Protein 3L9F (pdb70)

B-factor: mean 20.34, std 9.69, range [6.08, 76.35]

Organism: Streptococcus mutans serotype c (strain ATCC 700610 / UA159) (NCBI:txid210007)

Radius of gyration: 38.61 Å; Cα contacts (8 Å, |Δi|>4): 829; chains: 4; bounding box: 63×54×121 Å

InterPro domains:
  IPR005149 Transcription regulator PadR, N-terminal [PF03551] (7-80)
  IPR018309 Transcription regulator PadR, C-terminal [PF10400] (93-160)
  IPR036388 Winged helix-like DNA-binding domain superfamily [G3DSA:1.10.10.10] (1-89)
  IPR036390 Winged helix DNA-binding domain superfamily [SSF46785] (6-169)

Structure (mmCIF, N/CA/C/O backbone):
data_3L9F
#
_entry.id   3L9F
#
_cell.length_a   51.857
_cell.length_b   66.148
_cell.length_c   115.679
_cell.angle_alpha   90.00
_cell.angle_beta   93.94
_cell.angle_gamma   90.00
#
_symmetry.space_group_name_H-M   'P 1 21 1'
#
loop_
_entity.id
_entity.type
_entity.pdbx_description
1 polymer 'Putative uncharacterized protein smu.1604c'
2 non-polymer 'MAGNESIUM ION'
3 water water
#
loop_
_atom_site.group_PDB
_atom_site.id
_atom_site.type_symbol
_atom_site.label_atom_id
_atom_site.label_alt_id
_atom_site.label_comp_id
_atom_site.label_asym_id
_atom_site.label_entity_id
_atom_site.label_seq_id
_atom_site.pdbx_PDB_ins_code
_atom_site.Cartn_x
_atom_site.Cartn_y
_atom_site.Cartn_z
_atom_site.occupancy
_atom_site.B_iso_or_equiv
_atom_site.auth_seq_id
_atom_site.auth_comp_id
_atom_site.auth_asym_id
_atom_site.auth_atom_id
_atom_site.pdbx_PDB_model_num
ATOM 1 N N . MET A 1 35 ? -1.353 9.056 -6.504 1.00 41.36 1 MET A N 1
ATOM 2 C CA . MET A 1 35 ? -1.523 8.195 -7.668 1.00 47.16 1 MET A CA 1
ATOM 3 C C . MET A 1 35 ? -2.403 6.983 -7.367 1.00 39.82 1 MET A C 1
ATOM 4 O O . MET A 1 35 ? -2.076 6.164 -6.500 1.00 40.40 1 MET A O 1
ATOM 9 N N . GLN A 1 36 ? -3.505 6.859 -8.104 1.00 43.37 2 GLN A N 1
ATOM 10 C CA . GLN A 1 36 ? -4.498 5.820 -7.828 1.00 41.26 2 GLN A CA 1
ATOM 11 C C . GLN A 1 36 ? -4.528 4.676 -8.855 1.00 40.01 2 GLN A C 1
ATOM 12 O O . GLN A 1 36 ? -4.089 4.833 -10.009 1.00 30.32 2 GLN A O 1
ATOM 14 N N . GLY A 1 37 ? -5.051 3.530 -8.418 1.00 26.65 3 GLY A N 1
ATOM 15 C CA . GLY A 1 37 ? -5.253 2.391 -9.293 1.00 24.81 3 GLY A CA 1
ATOM 16 C C . GLY A 1 37 ? -6.133 2.754 -10.478 1.00 22.62 3 GLY A C 1
ATOM 17 O O . GLY A 1 37 ? -5.923 2.272 -11.590 1.00 20.79 3 GLY A O 1
ATOM 18 N N . LYS A 1 38 ? -7.122 3.610 -10.241 1.00 20.10 4 LYS A N 1
ATOM 19 C CA . LYS A 1 38 ? -8.048 4.007 -11.296 1.00 20.49 4 LYS A CA 1
ATOM 20 C C . LYS A 1 38 ? -7.322 4.620 -12.491 1.00 23.51 4 LYS A C 1
ATOM 21 O O . LYS A 1 38 ? -7.720 4.418 -13.635 1.00 17.13 4 LYS A O 1
ATOM 27 N N . ASP A 1 39 ? -6.253 5.366 -12.226 1.00 19.80 5 ASP A N 1
ATOM 28 C CA . ASP A 1 39 ? -5.558 6.072 -13.293 1.00 20.19 5 ASP A CA 1
ATOM 29 C C . ASP A 1 39 ? -4.722 5.109 -14.126 1.00 14.23 5 ASP A C 1
ATOM 30 O O . ASP A 1 39 ? -4.656 5.225 -15.353 1.00 18.06 5 ASP A O 1
ATOM 35 N N . ILE A 1 40 ? -4.070 4.165 -13.471 1.00 13.99 6 ILE A N 1
ATOM 36 C CA . ILE A 1 40 ? -3.263 3.232 -14.237 1.00 15.36 6 ILE A CA 1
ATOM 37 C C . ILE A 1 40 ? -4.165 2.278 -15.032 1.00 15.39 6 ILE A C 1
ATOM 38 O O . ILE A 1 40 ? -3.809 1.853 -16.139 1.00 16.64 6 ILE A O 1
ATOM 43 N N . ILE A 1 41 ? -5.343 1.969 -14.495 1.00 11.65 7 ILE A N 1
ATOM 44 C CA . ILE A 1 41 ? -6.267 1.108 -15.226 1.00 11.26 7 ILE A CA 1
ATOM 45 C C . ILE A 1 41 ? -6.810 1.816 -16.458 1.00 15.54 7 ILE A C 1
ATOM 46 O O . ILE A 1 41 ? -6.900 1.218 -17.528 1.00 15.16 7 ILE A O 1
ATOM 51 N N . LEU A 1 42 ? -7.159 3.093 -16.324 1.00 11.77 8 LEU A N 1
ATOM 52 C CA . LEU A 1 42 ? -7.587 3.849 -17.498 1.00 11.53 8 LEU A CA 1
ATOM 53 C C . LEU A 1 42 ? -6.472 3.896 -18.525 1.00 14.21 8 LEU A C 1
ATOM 54 O O . LEU A 1 42 ? -6.727 3.817 -19.729 1.00 12.33 8 LEU A O 1
ATOM 59 N N . GLY A 1 43 ? -5.240 4.040 -18.048 1.00 12.81 9 GLY A N 1
ATOM 60 C CA . GLY A 1 43 ? -4.084 3.974 -18.929 1.00 12.35 9 GLY A CA 1
ATOM 61 C C . GLY A 1 43 ? -4.009 2.661 -19.696 1.00 12.39 9 GLY A C 1
ATOM 62 O O . GLY A 1 43 ? -3.804 2.649 -20.921 1.00 10.96 9 GLY A O 1
ATOM 63 N N . ILE A 1 44 ? -4.175 1.552 -18.978 1.00 10.42 10 ILE A N 1
ATOM 64 C CA . ILE A 1 44 ? -4.143 0.231 -19.597 1.00 11.42 10 ILE A CA 1
ATOM 65 C C . ILE A 1 44 ? -5.251 0.082 -20.630 1.00 13.44 10 ILE A C 1
ATOM 66 O O . ILE A 1 44 ? -5.045 -0.510 -21.690 1.00 14.05 10 ILE A O 1
ATOM 71 N N . LEU A 1 45 ? -6.415 0.654 -20.332 1.00 11.83 11 LEU A N 1
ATOM 72 C CA . LEU A 1 45 ? -7.561 0.560 -21.235 1.00 14.01 11 LEU A CA 1
ATOM 73 C C . LEU A 1 45 ? -7.597 1.662 -22.296 1.00 17.57 11 LEU A C 1
ATOM 74 O O . LEU A 1 45 ? -8.531 1.726 -23.088 1.00 17.49 11 LEU A O 1
ATOM 79 N N . SER A 1 46 ? -6.593 2.529 -22.344 1.00 14.25 12 SER A N 1
ATOM 80 C CA . SER A 1 46 ? -6.675 3.633 -23.301 1.00 13.16 12 SER A CA 1
ATOM 81 C C . SER A 1 46 ? -6.708 3.151 -24.749 1.00 18.66 12 SER A C 1
ATOM 82 O O . SER A 1 46 ? -7.469 3.675 -25.558 1.00 20.76 12 SER A O 1
ATOM 85 N N . LYS A 1 47 ? -5.888 2.152 -25.068 1.00 19.92 13 LYS A N 1
ATOM 86 C CA . LYS A 1 47 ? -5.695 1.735 -26.459 1.00 24.21 13 LYS A CA 1
ATOM 87 C C . LYS A 1 47 ? -6.468 0.485 -26.889 1.00 24.12 13 LYS A C 1
ATOM 88 O O . LYS A 1 47 ? -6.629 0.247 -28.087 1.00 27.88 13 LYS A O 1
ATOM 94 N N . LYS A 1 48 ? -6.942 -0.310 -25.935 1.00 11.90 14 LYS A N 1
ATOM 95 C CA . LYS A 1 48 ? -7.534 -1.608 -26.257 1.00 11.55 14 LYS A CA 1
ATOM 96 C C . LYS A 1 48 ? -8.626 -2.007 -25.257 1.00 13.03 14 LYS A C 1
ATOM 97 O O . LYS A 1 48 ? -8.491 -1.745 -24.053 1.00 13.92 14 LYS A O 1
ATOM 103 N N . GLU A 1 49 ? -9.696 -2.639 -25.748 1.00 13.01 15 GLU A N 1
ATOM 104 C CA . GLU A 1 49 ? -10.614 -3.374 -24.872 1.00 12.76 15 GLU A CA 1
ATOM 105 C C . GLU A 1 49 ? -9.865 -4.600 -24.369 1.00 11.99 15 GLU A C 1
ATOM 106 O O . GLU A 1 49 ? -9.184 -5.286 -25.141 1.00 13.16 15 GLU A O 1
ATOM 112 N N . ARG A 1 50 ? -9.955 -4.872 -23.073 1.00 9.62 16 ARG A N 1
ATOM 113 C CA . ARG A 1 50 ? -9.207 -5.980 -22.494 1.00 10.24 16 ARG A CA 1
ATOM 114 C C . ARG A 1 50 ? -10.041 -6.750 -21.478 1.00 11.90 16 ARG A C 1
ATOM 115 O O . ARG A 1 50 ? -10.824 -6.162 -20.747 1.00 9.59 16 ARG A O 1
ATOM 123 N N . SER A 1 51 ? -9.868 -8.064 -21.437 1.00 9.45 17 SER A N 1
ATOM 124 C CA . SER A 1 51 ? -10.472 -8.875 -20.387 1.00 12.64 17 SER A CA 1
ATOM 125 C C . SER A 1 51 ? -9.843 -8.548 -19.031 1.00 11.33 17 SER A C 1
ATOM 126 O O . SER A 1 51 ? -8.730 -8.031 -18.957 1.00 11.63 17 SER A O 1
ATOM 129 N N . GLY A 1 52 ? -10.548 -8.877 -17.958 1.00 11.38 18 GLY A N 1
ATOM 130 C CA . GLY A 1 52 ? -9.967 -8.777 -16.624 1.00 10.69 18 GLY A CA 1
ATOM 131 C C . GLY A 1 52 ? -8.668 -9.559 -16.511 1.00 15.30 18 GLY A C 1
ATOM 132 O O . GLY A 1 52 ? -7.711 -9.107 -15.865 1.00 11.66 18 GLY A O 1
ATOM 133 N N . TYR A 1 53 ? -8.627 -10.737 -17.136 1.00 10.34 19 TYR A N 1
ATOM 134 C CA . TYR A 1 53 ? -7.427 -11.555 -17.123 1.00 10.87 19 TYR A CA 1
ATOM 135 C C . TYR A 1 53 ? -6.261 -10.747 -17.666 1.00 8.68 19 TYR A C 1
ATOM 136 O O . TYR A 1 53 ? -5.186 -10.716 -17.071 1.00 11.30 19 TYR A O 1
ATOM 145 N N . GLU A 1 54 ? -6.478 -10.132 -18.825 1.00 8.64 20 GLU A N 1
ATOM 146 C CA . GLU A 1 54 ? -5.423 -9.404 -19.517 1.00 11.30 20 GLU A CA 1
ATOM 147 C C . GLU A 1 54 ? -4.989 -8.155 -18.738 1.00 10.05 20 GLU A C 1
ATOM 148 O O . GLU A 1 54 ? -3.802 -7.825 -18.666 1.00 6.71 20 GLU A O 1
ATOM 154 N N . ILE A 1 55 ? -5.954 -7.452 -18.161 1.00 9.06 21 ILE A N 1
ATOM 155 C CA . ILE A 1 55 ? -5.632 -6.266 -17.370 1.00 7.51 21 ILE A CA 1
ATOM 156 C C . ILE A 1 55 ? -4.773 -6.677 -16.180 1.00 11.98 21 ILE A C 1
ATOM 157 O O . ILE A 1 55 ? -3.763 -6.047 -15.864 1.00 10.77 21 ILE A O 1
ATOM 162 N N . ASN A 1 56 ? -5.179 -7.752 -15.520 1.00 11.52 22 ASN A N 1
ATOM 163 C CA . ASN A 1 56 ? -4.430 -8.236 -14.378 1.00 11.06 22 ASN A CA 1
ATOM 164 C C . ASN A 1 56 ? -3.025 -8.666 -14.788 1.00 10.46 22 ASN A C 1
ATOM 165 O O . ASN A 1 56 ? -2.062 -8.404 -14.078 1.00 9.39 22 ASN A O 1
ATOM 170 N N . ASP A 1 57 ? -2.916 -9.336 -15.938 1.00 11.63 23 ASP A N 1
ATOM 171 C CA . ASP A 1 57 ? -1.621 -9.775 -16.444 1.00 10.59 23 ASP A CA 1
ATOM 172 C C . ASP A 1 57 ? -0.717 -8.554 -16.643 1.00 9.23 23 ASP A C 1
ATOM 173 O O . ASP A 1 57 ? 0.439 -8.547 -16.208 1.00 10.46 23 ASP A O 1
ATOM 178 N N . ILE A 1 58 ? -1.254 -7.519 -17.287 1.00 8.92 24 ILE A N 1
ATOM 179 C CA . ILE A 1 58 ? -0.491 -6.297 -17.531 1.00 9.77 24 ILE A CA 1
ATOM 180 C C . ILE A 1 58 ? -0.045 -5.668 -16.216 1.00 9.20 24 ILE A C 1
ATOM 181 O O . ILE A 1 58 ? 1.123 -5.352 -16.049 1.00 10.49 24 ILE A O 1
ATOM 186 N N . LEU A 1 59 ? -0.981 -5.499 -15.290 1.00 10.79 25 LEU A N 1
ATOM 187 C CA . LEU A 1 59 ? -0.668 -4.833 -14.025 1.00 13.07 25 LEU A CA 1
ATOM 188 C C . LEU A 1 59 ? 0.318 -5.640 -13.184 1.00 17.85 25 LEU A C 1
ATOM 189 O O . LEU A 1 59 ? 1.307 -5.088 -12.696 1.00 13.81 25 LEU A O 1
ATOM 194 N N . GLN A 1 60 ? 0.070 -6.941 -13.025 1.00 11.60 26 GLN A N 1
ATOM 195 C CA . GLN A 1 60 ? 0.954 -7.780 -12.212 1.00 11.84 26 GLN A CA 1
ATOM 196 C C . GLN A 1 60 ? 2.302 -8.058 -12.856 1.00 14.28 26 GLN A C 1
ATOM 197 O O . GLN A 1 60 ? 3.316 -8.097 -12.170 1.00 17.01 26 GLN A O 1
ATOM 203 N N . ASN A 1 61 ? 2.318 -8.265 -14.169 1.00 11.44 27 ASN A N 1
ATOM 204 C CA . ASN A 1 61 ? 3.512 -8.806 -14.818 1.00 12.46 27 ASN A CA 1
ATOM 205 C C . ASN A 1 61 ? 4.268 -7.839 -15.718 1.00 15.21 27 ASN A C 1
ATOM 206 O O . ASN A 1 61 ? 5.442 -8.054 -16.007 1.00 30.92 27 ASN A O 1
ATOM 211 N N . GLN A 1 62 ? 3.603 -6.786 -16.176 1.00 10.63 28 GLN A N 1
ATOM 212 C CA . GLN A 1 62 ? 4.247 -5.873 -17.102 1.00 8.96 28 GLN A CA 1
ATOM 213 C C . GLN A 1 62 ? 4.580 -4.537 -16.456 1.00 16.00 28 GLN A C 1
ATOM 214 O O . GLN A 1 62 ? 5.686 -4.028 -16.613 1.00 14.41 28 GLN A O 1
ATOM 220 N N . LEU A 1 63 ? 3.628 -3.984 -15.716 1.00 9.18 29 LEU A N 1
ATOM 221 C CA . LEU A 1 63 ? 3.769 -2.624 -15.210 1.00 11.63 29 LEU A CA 1
ATOM 222 C C . LEU A 1 63 ? 4.212 -2.581 -13.751 1.00 12.84 29 LEU A C 1
ATOM 223 O O . LEU A 1 63 ? 4.330 -1.512 -13.158 1.00 12.37 29 LEU A O 1
ATOM 228 N N . SER A 1 64 ? 4.483 -3.737 -13.168 1.00 9.30 30 SER A N 1
ATOM 229 C CA . SER A 1 64 ? 4.835 -3.769 -11.757 1.00 11.70 30 SER A CA 1
ATOM 230 C C . SER A 1 64 ? 6.146 -3.047 -11.396 1.00 15.48 30 SER A C 1
ATOM 231 O O . SER A 1 64 ? 6.415 -2.818 -10.213 1.00 15.25 30 SER A O 1
ATOM 234 N N . TYR A 1 65 ? 6.972 -2.709 -12.383 1.00 10.97 31 TYR A N 1
ATOM 235 C CA . TYR A 1 65 ? 8.217 -2.004 -12.062 1.00 13.73 31 TYR A CA 1
ATOM 236 C C . TYR A 1 65 ? 7.962 -0.540 -11.714 1.00 16.97 31 TYR A C 1
ATOM 237 O O . TYR A 1 65 ? 8.852 0.137 -11.190 1.00 17.39 31 TYR A O 1
ATOM 246 N N . PHE A 1 66 ? 6.759 -0.049 -12.004 1.00 12.60 32 PHE A N 1
ATOM 247 C CA . PHE A 1 66 ? 6.397 1.303 -11.563 1.00 12.25 32 PHE A CA 1
ATOM 248 C C . PHE A 1 66 ? 5.060 1.381 -10.848 1.00 13.60 32 PHE A C 1
ATOM 249 O O . PHE A 1 66 ? 4.676 2.424 -10.338 1.00 11.24 32 PHE A O 1
ATOM 257 N N . TYR A 1 67 ? 4.352 0.267 -10.778 1.00 12.62 33 TYR A N 1
ATOM 258 C CA . TYR A 1 67 ? 3.136 0.250 -9.987 1.00 11.76 33 TYR A CA 1
ATOM 259 C C . TYR A 1 67 ? 2.938 -1.116 -9.374 1.00 13.11 33 TYR A C 1
ATOM 260 O O . TYR A 1 67 ? 2.585 -2.075 -10.054 1.00 13.20 33 TYR A O 1
ATOM 269 N N . ASP A 1 68 ? 3.203 -1.201 -8.079 1.00 13.28 34 ASP A N 1
ATOM 270 C CA . ASP A 1 68 ? 3.077 -2.439 -7.353 1.00 13.07 34 ASP A CA 1
ATOM 271 C C . ASP A 1 68 ? 2.425 -2.109 -6.029 1.00 23.67 34 ASP A C 1
ATOM 272 O O . ASP A 1 68 ? 3.086 -1.628 -5.106 1.00 19.78 34 ASP A O 1
ATOM 277 N N . GLY A 1 69 ? 1.118 -2.340 -5.953 1.00 24.99 35 GLY A N 1
ATOM 278 C CA . GLY A 1 69 ? 0.341 -1.972 -4.784 1.00 27.28 35 GLY A CA 1
ATOM 279 C C . GLY A 1 69 ? -0.091 -3.171 -3.969 1.00 28.77 35 GLY A C 1
ATOM 280 O O . GLY A 1 69 ? 0.592 -4.192 -3.937 1.00 32.09 35 GLY A O 1
ATOM 281 N N . THR A 1 70 ? -1.237 -3.051 -3.308 1.00 39.74 36 THR A N 1
ATOM 282 C CA . THR A 1 70 ? -1.751 -4.139 -2.481 1.00 44.83 36 THR A CA 1
ATOM 283 C C . THR A 1 70 ? -2.670 -5.057 -3.280 1.00 40.55 36 THR A C 1
ATOM 284 O O . THR A 1 70 ? -3.362 -4.614 -4.195 1.00 41.11 36 THR A O 1
ATOM 288 N N . TYR A 1 71 ? -2.670 -6.338 -2.923 1.00 40.30 37 TYR A N 1
ATOM 289 C CA . TYR A 1 71 ? -3.492 -7.327 -3.607 1.00 41.88 37 TYR A CA 1
ATOM 290 C C . TYR A 1 71 ? -4.955 -6.912 -3.625 1.00 39.21 37 TYR A C 1
ATOM 291 O O . TYR A 1 71 ? -5.453 -6.321 -2.667 1.00 43.02 37 TYR A O 1
ATOM 293 N N . GLY A 1 72 ? -5.637 -7.216 -4.725 1.00 40.00 38 GLY A N 1
ATOM 294 C CA . GLY A 1 72 ? -7.074 -7.023 -4.806 1.00 39.63 38 GLY A CA 1
ATOM 295 C C . GLY A 1 72 ? -7.507 -5.580 -4.951 1.00 38.58 38 GLY A C 1
ATOM 296 O O . GLY A 1 72 ? -8.571 -5.189 -4.469 1.00 41.70 38 GLY A O 1
ATOM 297 N N . MET A 1 73 ? -6.672 -4.781 -5.602 1.00 28.03 39 MET A N 1
ATOM 298 C CA . MET A 1 73 ? -7.047 -3.424 -5.972 1.00 25.72 39 MET A CA 1
ATOM 299 C C . MET A 1 73 ? -7.909 -3.462 -7.224 1.00 23.98 39 MET A C 1
ATOM 300 O O . MET A 1 73 ? -8.888 -2.725 -7.344 1.00 20.12 39 MET A O 1
ATOM 305 N N . ILE A 1 74 ? -7.519 -4.318 -8.163 1.00 25.76 40 ILE A N 1
ATOM 306 C CA . ILE A 1 74 ? -8.048 -4.263 -9.528 1.00 20.61 40 ILE A CA 1
ATOM 307 C C . ILE A 1 74 ? -9.571 -4.439 -9.620 1.00 19.79 40 ILE A C 1
ATOM 308 O O . ILE A 1 74 ? -10.252 -3.683 -10.315 1.00 19.39 40 ILE A O 1
ATOM 313 N N . TYR A 1 75 ? -10.109 -5.418 -8.904 1.00 24.51 41 TYR A N 1
ATOM 314 C CA . TYR A 1 75 ? -11.526 -5.738 -9.052 1.00 24.54 41 TYR A CA 1
ATOM 315 C C . TYR A 1 75 ? -12.477 -4.671 -8.482 1.00 24.59 41 TYR A C 1
ATOM 316 O O . TYR A 1 75 ? -13.409 -4.247 -9.161 1.00 19.60 41 TYR A O 1
ATOM 325 N N . PRO A 1 76 ? -12.228 -4.201 -7.251 1.00 25.63 42 PRO A N 1
ATOM 326 C CA . PRO A 1 76 ? -13.053 -3.089 -6.765 1.00 22.39 42 PRO A CA 1
ATOM 327 C C . PRO A 1 76 ? -12.911 -1.828 -7.619 1.00 22.91 42 PRO A C 1
ATOM 328 O O . PRO A 1 76 ? -13.878 -1.081 -7.779 1.00 19.14 42 PRO A O 1
ATOM 332 N N . THR A 1 77 ? -11.722 -1.595 -8.167 1.00 16.23 43 THR A N 1
ATOM 333 C CA . THR A 1 77 ? -11.473 -0.370 -8.912 1.00 17.64 43 THR A CA 1
ATOM 334 C C . THR A 1 77 ? -12.173 -0.436 -10.270 1.00 16.50 43 THR A C 1
ATOM 335 O O . THR A 1 77 ? -12.715 0.561 -10.758 1.00 19.43 43 THR A O 1
ATOM 339 N N . LEU A 1 78 ? -12.160 -1.617 -10.876 1.00 16.56 44 LEU A N 1
ATOM 340 C CA . LEU A 1 78 ? -12.917 -1.828 -12.107 1.00 18.60 44 LEU A CA 1
ATOM 341 C C . LEU A 1 78 ? -14.412 -1.601 -11.857 1.00 17.35 44 LEU A C 1
ATOM 342 O O . LEU A 1 78 ? -15.109 -0.991 -12.675 1.00 17.97 44 LEU A O 1
ATOM 347 N N . ARG A 1 79 ? -14.897 -2.083 -10.720 1.00 20.70 45 ARG A N 1
ATOM 348 C CA . ARG A 1 79 ? -16.302 -1.910 -10.372 1.00 22.82 45 ARG A CA 1
ATOM 349 C C . ARG A 1 79 ? -16.680 -0.437 -10.276 1.00 22.01 45 ARG A C 1
ATOM 350 O O . ARG A 1 79 ? -17.731 -0.030 -10.776 1.00 21.90 45 ARG A O 1
ATOM 358 N N . LYS A 1 80 ? -15.822 0.360 -9.646 1.00 21.14 46 LYS A N 1
ATOM 359 C CA . LYS A 1 80 ? -16.099 1.787 -9.476 1.00 20.39 46 LYS A CA 1
ATOM 360 C C . LYS A 1 80 ? -15.980 2.560 -10.787 1.00 24.01 46 LYS A C 1
ATOM 361 O O . LYS A 1 80 ? -16.783 3.445 -11.074 1.00 22.44 46 LYS A O 1
ATOM 367 N N . LEU A 1 81 ? -14.979 2.226 -11.590 1.00 18.90 47 LEU A N 1
ATOM 368 C CA . LEU A 1 81 ? -14.825 2.881 -12.876 1.00 16.06 47 LEU A CA 1
ATOM 369 C C . LEU A 1 81 ? -16.058 2.632 -13.728 1.00 15.72 47 LEU A C 1
ATOM 370 O O . LEU A 1 81 ? -16.487 3.497 -14.487 1.00 20.60 47 LEU A O 1
ATOM 375 N N . GLU A 1 82 ? -16.620 1.436 -13.611 1.00 18.39 48 GLU A N 1
ATOM 376 C CA . GLU A 1 82 ? -17.825 1.116 -14.362 1.00 19.36 48 GLU A CA 1
ATOM 377 C C . GLU A 1 82 ? -18.998 1.929 -13.825 1.00 23.72 48 GLU A C 1
ATOM 378 O O . GLU A 1 82 ? -19.746 2.532 -14.596 1.00 23.97 48 GLU A O 1
ATOM 384 N N . LYS A 1 83 ? -19.146 1.957 -12.504 1.00 23.34 49 LYS A N 1
ATOM 385 C CA . LYS A 1 83 ? -20.223 2.728 -11.884 1.00 25.69 49 LYS A CA 1
ATOM 386 C C . LYS A 1 83 ? -20.149 4.196 -12.294 1.00 28.97 49 LYS A C 1
ATOM 387 O O . LYS A 1 83 ? -21.165 4.822 -12.596 1.00 31.37 49 LYS A O 1
ATOM 393 N N . ASP A 1 84 ? -18.936 4.738 -12.330 1.00 31.61 50 ASP A N 1
ATOM 394 C CA . ASP A 1 84 ? -18.742 6.146 -12.662 1.00 23.67 50 ASP A CA 1
ATOM 395 C C . ASP A 1 84 ? -18.748 6.409 -14.170 1.00 26.81 50 ASP A C 1
ATOM 396 O O . ASP A 1 84 ? -18.503 7.533 -14.615 1.00 23.20 50 ASP A O 1
ATOM 401 N N . GLY A 1 85 ? -19.034 5.373 -14.954 1.00 22.65 51 GLY A N 1
ATOM 402 C CA . GLY A 1 85 ? -19.194 5.527 -16.389 1.00 19.08 51 GLY A CA 1
ATOM 403 C C . GLY A 1 85 ? -17.912 5.763 -17.160 1.00 20.81 51 GLY A C 1
ATOM 404 O O . GLY A 1 85 ? -17.953 6.198 -18.318 1.00 20.79 51 GLY A O 1
ATOM 405 N N . LYS A 1 86 ? -16.774 5.465 -16.536 1.00 18.23 52 LYS A N 1
ATOM 406 C CA . LYS A 1 86 ? -15.474 5.678 -17.181 1.00 16.82 52 LYS A CA 1
ATOM 407 C C . LYS A 1 86 ? -15.058 4.477 -18.036 1.00 17.40 52 LYS A C 1
ATOM 408 O O . LYS A 1 86 ? -14.220 4.608 -18.928 1.00 13.74 52 LYS A O 1
ATOM 414 N N . ILE A 1 87 ? -15.618 3.307 -17.727 1.00 16.34 53 ILE A N 1
ATOM 415 C CA . ILE A 1 87 ? -15.416 2.102 -18.539 1.00 14.87 53 ILE A CA 1
ATOM 416 C C . ILE A 1 87 ? -16.730 1.325 -18.640 1.00 17.71 53 ILE A C 1
ATOM 417 O O . ILE A 1 87 ? -17.635 1.527 -17.826 1.00 20.30 53 ILE A O 1
ATOM 422 N N . THR A 1 88 ? -16.841 0.463 -19.649 1.00 15.48 54 THR A N 1
ATOM 423 C CA . THR A 1 88 ? -17.961 -0.468 -19.719 1.00 16.41 54 THR A CA 1
ATOM 424 C C . THR A 1 88 ? -17.463 -1.882 -19.450 1.00 16.96 54 THR A C 1
ATOM 425 O O . THR A 1 88 ? -16.299 -2.195 -19.682 1.00 17.20 54 THR A O 1
ATOM 429 N N . LYS A 1 89 ? -18.353 -2.724 -18.948 1.00 12.73 55 LYS A N 1
ATOM 430 C CA . LYS A 1 89 ? -18.034 -4.124 -18.712 1.00 12.37 55 LYS A CA 1
ATOM 431 C C . LYS A 1 89 ? -18.997 -5.013 -19.477 1.00 16.58 55 LYS A C 1
ATOM 432 O O . LYS A 1 89 ? -20.213 -4.830 -19.413 1.00 15.96 55 LYS A O 1
ATOM 438 N N . GLU A 1 90 ? -18.433 -5.967 -20.204 1.00 11.86 56 GLU A N 1
ATOM 439 C CA . GLU A 1 90 ? -19.190 -6.917 -20.982 1.00 15.49 56 GLU A CA 1
ATOM 440 C C . GLU A 1 90 ? -18.901 -8.288 -20.403 1.00 13.78 56 GLU A C 1
ATOM 441 O O . GLU A 1 90 ? -17.750 -8.622 -20.167 1.00 16.00 56 GLU A O 1
ATOM 447 N N . VAL A 1 91 ? -19.934 -9.089 -20.176 1.00 13.38 57 VAL A N 1
ATOM 448 C CA . VAL A 1 91 ? -19.711 -10.448 -19.683 1.00 10.78 57 VAL A CA 1
ATOM 449 C C . VAL A 1 91 ? -19.894 -11.430 -20.838 1.00 19.02 57 VAL A C 1
ATOM 450 O O . VAL A 1 91 ? -20.984 -11.537 -21.400 1.00 18.44 57 VAL A O 1
ATOM 454 N N . VAL A 1 92 ? -18.824 -12.129 -21.201 1.00 14.09 58 VAL A N 1
ATOM 455 C CA . VAL A 1 92 ? -18.867 -13.044 -22.335 1.00 16.53 58 VAL A CA 1
ATOM 456 C C . VAL A 1 92 ? -19.065 -14.459 -21.820 1.00 16.21 58 VAL A C 1
ATOM 457 O O . VAL A 1 92 ? -18.261 -14.964 -21.030 1.00 13.51 58 VAL A O 1
ATOM 461 N N . ILE A 1 93 ? -20.148 -15.090 -22.257 1.00 12.99 59 ILE A N 1
ATOM 462 C CA . ILE A 1 93 ? -20.481 -16.421 -21.788 1.00 11.60 59 ILE A CA 1
ATOM 463 C C . ILE A 1 93 ? -20.108 -17.440 -22.841 1.00 13.40 59 ILE A C 1
ATOM 464 O O . ILE A 1 93 ? -20.405 -17.254 -24.017 1.00 15.61 59 ILE A O 1
ATOM 469 N N . GLN A 1 94 ? -19.444 -18.508 -22.415 1.00 11.69 60 GLN A N 1
ATOM 470 C CA . GLN A 1 94 ? -19.096 -19.603 -23.306 1.00 11.48 60 GLN A CA 1
ATOM 471 C C . GLN A 1 94 ? -19.404 -20.929 -22.654 1.00 15.03 60 GLN A C 1
ATOM 472 O O . GLN A 1 94 ? -19.235 -21.099 -21.445 1.00 14.53 60 GLN A O 1
ATOM 478 N N . ASP A 1 95 ? -19.849 -21.877 -23.464 1.00 13.97 61 ASP A N 1
ATOM 479 C CA . ASP A 1 95 ? -20.117 -23.217 -22.988 1.00 12.62 61 ASP A CA 1
ATOM 480 C C . ASP A 1 95 ? -18.883 -23.823 -22.344 1.00 12.94 61 ASP A C 1
ATOM 481 O O . ASP A 1 95 ? -17.805 -23.820 -22.938 1.00 14.00 61 ASP A O 1
ATOM 486 N N . GLY A 1 96 ? -19.056 -24.358 -21.137 1.00 14.06 62 GLY A N 1
ATOM 487 C CA . GLY A 1 96 ? -18.015 -25.113 -20.457 1.00 13.48 62 GLY A CA 1
ATOM 488 C C . GLY A 1 96 ? -16.805 -24.307 -20.024 1.00 14.27 62 GLY A C 1
ATOM 489 O O . GLY A 1 96 ? -15.763 -24.881 -19.727 1.00 14.87 62 GLY A O 1
ATOM 490 N N . ARG A 1 97 ? -16.935 -22.980 -19.998 1.00 11.55 63 ARG A N 1
ATOM 491 C CA . ARG A 1 97 ? -15.860 -22.096 -19.549 1.00 10.96 63 ARG A CA 1
ATOM 492 C C . ARG A 1 97 ? -16.345 -21.071 -18.537 1.00 11.62 63 ARG A C 1
ATOM 493 O O . ARG A 1 97 ? -17.516 -20.691 -18.541 1.00 12.60 63 ARG A O 1
ATOM 501 N N . PRO A 1 98 ? -15.436 -20.585 -17.678 1.00 13.27 64 PRO A N 1
ATOM 502 C CA . PRO A 1 98 ? -15.883 -19.505 -16.802 1.00 9.43 64 PRO A CA 1
ATOM 503 C C . PRO A 1 98 ? -16.268 -18.303 -17.657 1.00 11.27 64 PRO A C 1
ATOM 504 O O . PRO A 1 98 ? -15.728 -18.116 -18.768 1.00 12.01 64 PRO A O 1
ATOM 508 N N . ASN A 1 99 ? -17.203 -17.506 -17.161 1.00 10.69 65 ASN A N 1
ATOM 509 C CA . ASN A 1 99 ? -17.471 -16.210 -17.763 1.00 11.68 65 ASN A CA 1
ATOM 510 C C . ASN A 1 99 ? -16.190 -15.394 -17.825 1.00 11.59 65 ASN A C 1
ATOM 511 O O . ASN A 1 99 ? -15.324 -15.491 -16.938 1.00 12.97 65 ASN A O 1
ATOM 516 N N . LYS A 1 100 ? -16.092 -14.576 -18.867 1.00 12.26 66 LYS A N 1
ATOM 517 C CA . LYS A 1 100 ? -14.946 -13.701 -19.104 1.00 15.92 66 LYS A CA 1
ATOM 518 C C . LYS A 1 100 ? -15.465 -12.265 -19.133 1.00 17.11 66 LYS A C 1
ATOM 519 O O . LYS A 1 100 ? -16.438 -11.980 -19.824 1.00 16.87 66 LYS A O 1
ATOM 525 N N . ASN A 1 101 ? -14.839 -11.362 -18.388 1.00 12.66 67 ASN A N 1
ATOM 526 C CA . ASN A 1 101 ? -15.258 -9.962 -18.421 1.00 15.09 67 ASN A CA 1
ATOM 527 C C . ASN A 1 101 ? -14.380 -9.127 -19.334 1.00 11.16 67 ASN A C 1
ATOM 528 O O . ASN A 1 101 ? -13.165 -9.123 -19.195 1.00 12.62 67 ASN A O 1
ATOM 533 N N . ILE A 1 102 ? -14.996 -8.442 -20.286 1.00 10.07 68 ILE A N 1
ATOM 534 C CA . ILE A 1 102 ? -14.250 -7.579 -21.186 1.00 10.02 68 ILE A CA 1
ATOM 535 C C . ILE A 1 102 ? -14.538 -6.117 -20.843 1.00 13.42 68 ILE A C 1
ATOM 536 O O . ILE A 1 102 ? -15.697 -5.708 -20.781 1.00 13.62 68 ILE A O 1
ATOM 541 N N . TYR A 1 103 ? -13.484 -5.332 -20.628 1.00 11.59 69 TYR A N 1
ATOM 542 C CA . TYR A 1 103 ? -13.635 -3.921 -20.252 1.00 10.83 69 TYR A CA 1
ATOM 543 C C . TYR A 1 103 ? -13.205 -2.985 -21.366 1.00 13.55 69 TYR A C 1
ATOM 544 O O . TYR A 1 103 ? -12.213 -3.246 -22.052 1.00 12.68 69 TYR A O 1
ATOM 553 N N . ALA A 1 104 ? -13.944 -1.890 -21.534 1.00 9.58 70 ALA A N 1
ATOM 554 C CA . ALA A 1 104 ? -13.632 -0.922 -22.569 1.00 10.35 70 ALA A CA 1
ATOM 555 C C . ALA A 1 104 ? -13.728 0.488 -22.005 1.00 15.76 70 ALA A C 1
ATOM 556 O O . ALA A 1 104 ? -14.668 0.810 -21.286 1.00 15.59 70 ALA A O 1
ATOM 558 N N . ILE A 1 105 ? -12.762 1.332 -22.330 1.00 13.47 71 ILE A N 1
ATOM 559 C CA . ILE A 1 105 ? -12.832 2.721 -21.892 1.00 11.97 71 ILE A CA 1
ATOM 560 C C . ILE A 1 105 ? -13.988 3.434 -22.607 1.00 14.40 71 ILE A C 1
ATOM 561 O O . ILE A 1 105 ? -14.350 3.076 -23.737 1.00 15.37 71 ILE A O 1
ATOM 566 N N . THR A 1 106 ? -14.585 4.417 -21.936 1.00 14.27 72 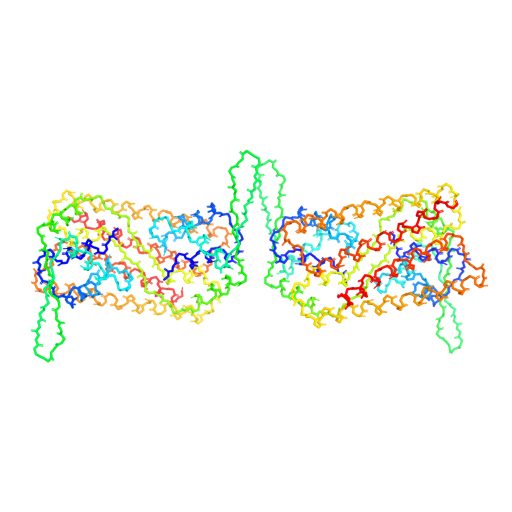THR A N 1
ATOM 567 C CA . THR A 1 106 ? -15.622 5.253 -22.541 1.00 15.46 72 THR A CA 1
ATOM 568 C C . THR A 1 106 ? -15.049 6.628 -22.859 1.00 22.78 72 THR A C 1
ATOM 569 O O . THR A 1 106 ? -13.935 6.947 -22.459 1.00 18.35 72 THR A O 1
ATOM 573 N N . GLU A 1 107 ? -15.822 7.451 -23.565 1.00 20.32 73 GLU A N 1
ATOM 574 C CA . GLU A 1 107 ? -15.394 8.816 -23.853 1.00 22.44 73 GLU A CA 1
ATOM 575 C C . GLU A 1 107 ? -15.012 9.568 -22.587 1.00 20.49 73 GLU A C 1
ATOM 576 O O . GLU A 1 107 ? -13.961 10.204 -22.530 1.00 24.67 73 GLU A O 1
ATOM 582 N N . SER A 1 108 ? -15.861 9.495 -21.570 1.00 20.90 74 SER A N 1
ATOM 583 C CA . SER A 1 108 ? -15.566 10.173 -20.318 1.00 19.95 74 SER A CA 1
ATOM 584 C C . SER A 1 108 ? -14.313 9.592 -19.682 1.00 22.02 74 SER A C 1
ATOM 585 O O . SER A 1 108 ? -13.544 10.313 -19.058 1.00 18.63 74 SER A O 1
ATOM 588 N N . GLY A 1 109 ? -14.111 8.284 -19.831 1.00 17.08 75 GLY A N 1
ATOM 589 C CA . GLY A 1 109 ? -12.909 7.660 -19.312 1.00 16.63 75 GLY A CA 1
ATOM 590 C C . GLY A 1 109 ? -11.663 8.204 -19.988 1.00 12.87 75 GLY A C 1
ATOM 591 O O . GLY A 1 109 ? -10.649 8.428 -19.333 1.00 17.41 75 GLY A O 1
ATOM 592 N N . LYS A 1 110 ? -11.730 8.409 -21.301 1.00 13.82 76 LYS A N 1
ATOM 593 C CA . LYS A 1 110 ? -10.602 8.957 -22.043 1.00 14.29 76 LYS A CA 1
ATOM 594 C C . LYS A 1 110 ? -10.334 10.384 -21.577 1.00 23.22 76 LYS A C 1
ATOM 595 O O . LYS A 1 110 ? -9.183 10.784 -21.419 1.00 21.60 76 LYS A O 1
ATOM 601 N N . LYS A 1 111 ? -11.409 11.142 -21.361 1.00 17.12 77 LYS A N 1
ATOM 602 C CA . LYS A 1 111 ? -11.311 12.506 -20.834 1.00 20.02 77 LYS A CA 1
ATOM 603 C C . LYS A 1 111 ? -10.583 12.524 -19.495 1.00 19.22 77 LYS A C 1
ATOM 604 O O . LYS A 1 111 ? -9.732 13.383 -19.249 1.00 22.97 77 LYS A O 1
ATOM 607 N N . GLU A 1 112 ? -10.924 11.574 -18.632 1.00 19.78 78 GLU A N 1
ATOM 608 C CA . GLU A 1 112 ? -10.349 11.526 -17.297 1.00 19.49 78 GLU A CA 1
ATOM 609 C C . GLU A 1 112 ? -8.866 11.199 -17.344 1.00 20.37 78 GLU A C 1
ATOM 610 O O . GLU A 1 112 ? -8.075 11.742 -16.574 1.00 17.24 78 GLU A O 1
ATOM 616 N N . LEU A 1 113 ? -8.498 10.290 -18.237 1.00 18.28 79 LEU A N 1
ATOM 617 C CA . LEU A 1 113 ? -7.100 9.942 -18.435 1.00 17.12 79 LEU A CA 1
ATOM 618 C C . LEU A 1 113 ? -6.333 11.157 -18.943 1.00 16.64 79 LEU A C 1
ATOM 619 O O . LEU A 1 113 ? -5.281 11.503 -18.411 1.00 20.87 79 LEU A O 1
ATOM 624 N N . ALA A 1 114 ? -6.869 11.812 -19.969 1.00 16.12 80 ALA A N 1
ATOM 625 C CA . ALA A 1 114 ? -6.216 12.992 -20.542 1.00 17.14 80 ALA A CA 1
ATOM 626 C C . ALA A 1 114 ? -5.994 14.050 -19.468 1.00 17.26 80 ALA A C 1
ATOM 627 O O . ALA A 1 114 ? -4.921 14.631 -19.380 1.00 21.23 80 ALA A O 1
ATOM 629 N N . SER A 1 115 ? -7.014 14.283 -18.646 1.00 18.83 81 SER A N 1
ATOM 630 C CA . SER A 1 115 ? -6.914 15.241 -17.553 1.00 24.02 81 SER A CA 1
ATOM 631 C C . SER A 1 115 ? -5.811 14.832 -16.601 1.00 19.57 81 SER A C 1
ATOM 632 O O . SER A 1 115 ? -4.967 15.639 -16.223 1.00 18.32 81 SER A O 1
ATOM 635 N N . TYR A 1 116 ? -5.813 13.563 -16.216 1.00 14.71 82 TYR A N 1
ATOM 636 C CA . TYR A 1 116 ? -4.820 13.081 -15.278 1.00 15.72 82 TYR A CA 1
ATOM 637 C C . TYR A 1 116 ? -3.403 13.274 -15.808 1.00 16.01 82 TYR A C 1
ATOM 638 O O . TYR A 1 116 ? -2.493 13.624 -15.057 1.00 18.90 82 TYR A O 1
ATOM 647 N N . LEU A 1 117 ? -3.206 13.024 -17.096 1.00 16.27 83 LEU A N 1
ATOM 648 C CA . LEU A 1 117 ? -1.876 13.163 -17.682 1.00 19.24 83 LEU A CA 1
ATOM 649 C C . LEU A 1 117 ? -1.472 14.640 -17.836 1.00 20.77 83 LEU A C 1
ATOM 650 O O . LEU A 1 117 ? -0.302 14.959 -18.080 1.00 22.47 83 LEU A O 1
ATOM 655 N N . GLN A 1 118 ? -2.436 15.544 -17.687 1.00 18.00 84 GLN A N 1
ATOM 656 C CA A GLN A 1 118 ? -2.163 16.979 -17.722 0.50 22.88 84 GLN A CA 1
ATOM 657 C CA B GLN A 1 118 ? -2.105 16.962 -17.728 0.50 22.88 84 GLN A CA 1
ATOM 658 C C . GLN A 1 118 ? -1.890 17.514 -16.319 1.00 22.84 84 GLN A C 1
ATOM 659 O O . GLN A 1 118 ? -1.467 18.660 -16.151 1.00 21.53 84 GLN A O 1
ATOM 670 N N . SER A 1 119 ? -2.150 16.681 -15.313 1.00 16.23 85 SER A N 1
ATOM 671 C CA . SER A 1 119 ? -2.050 17.098 -13.914 1.00 18.61 85 SER A CA 1
ATOM 672 C C . SER A 1 119 ? -0.615 17.179 -13.411 1.00 15.49 85 SER A C 1
ATOM 673 O O . SER A 1 119 ? 0.305 16.644 -14.027 1.00 17.13 85 SER A O 1
ATOM 676 N N . ASP A 1 120 ? -0.429 17.859 -12.288 1.00 17.23 86 ASP A N 1
ATOM 677 C CA . ASP A 1 120 ? 0.876 17.892 -11.633 1.00 20.86 86 ASP A CA 1
ATOM 678 C C . ASP A 1 120 ? 1.254 16.492 -11.150 1.00 15.92 86 ASP A C 1
ATOM 679 O O . ASP A 1 120 ? 0.400 15.743 -10.676 1.00 18.10 86 ASP A O 1
ATOM 684 N N . VAL A 1 121 ? 2.538 16.153 -11.262 1.00 20.78 87 VAL A N 1
ATOM 685 C CA . VAL A 1 121 ? 3.022 14.828 -10.870 1.00 17.31 87 VAL A CA 1
ATOM 686 C C . VAL A 1 121 ? 2.966 14.660 -9.358 1.00 22.13 87 VAL A C 1
ATOM 687 O O . VAL A 1 121 ? 3.346 15.554 -8.616 1.00 24.70 87 VAL A O 1
ATOM 691 N N . ASN A 1 122 ? 2.471 13.512 -8.910 1.00 21.20 88 ASN A N 1
ATOM 692 C CA . ASN A 1 122 ? 2.349 13.223 -7.488 1.00 22.97 88 ASN A CA 1
ATOM 693 C C . ASN A 1 122 ? 3.643 12.632 -6.946 1.00 19.82 88 ASN A C 1
ATOM 694 O O . ASN A 1 122 ? 4.458 12.111 -7.708 1.00 18.45 88 ASN A O 1
ATOM 699 N N . ASP A 1 123 ? 3.851 12.742 -5.637 1.00 21.81 89 ASP A N 1
ATOM 700 C CA . ASP A 1 123 ? 5.041 12.169 -5.026 1.00 22.26 89 ASP A CA 1
ATOM 701 C C . ASP A 1 123 ? 5.006 10.666 -5.225 1.00 14.62 89 ASP A C 1
ATOM 702 O O . ASP A 1 123 ? 3.940 10.057 -5.166 1.00 19.30 89 ASP A O 1
ATOM 707 N N . GLU A 1 124 ? 6.170 10.065 -5.417 1.00 16.67 90 GLU A N 1
ATOM 708 C CA . GLU A 1 124 ? 6.224 8.616 -5.506 1.00 19.39 90 GLU A CA 1
ATOM 709 C C . GLU A 1 124 ? 5.891 8.021 -4.146 1.00 16.43 90 GLU A C 1
ATOM 710 O O . GLU A 1 124 ? 6.172 8.615 -3.100 1.00 18.69 90 GLU A O 1
ATOM 716 N N . ILE A 1 125 ? 5.252 6.861 -4.156 1.00 16.83 91 ILE A N 1
ATOM 717 C CA A ILE A 1 125 ? 4.996 6.117 -2.931 0.50 14.73 91 ILE A CA 1
ATOM 718 C CA B ILE A 1 125 ? 5.012 6.135 -2.920 0.50 14.67 91 ILE A CA 1
ATOM 719 C C . ILE A 1 125 ? 5.937 4.927 -2.870 1.00 15.96 91 ILE A C 1
ATOM 720 O O . ILE A 1 125 ? 6.057 4.187 -3.830 1.00 12.80 91 ILE A O 1
ATOM 729 N N . PHE A 1 126 ? 6.613 4.750 -1.745 1.00 12.19 92 PHE A N 1
ATOM 730 C CA . PHE A 1 126 ? 7.538 3.635 -1.609 1.00 11.99 92 PHE A CA 1
ATOM 731 C C . PHE A 1 126 ? 7.538 3.180 -0.175 1.00 16.07 92 PHE A C 1
ATOM 732 O O . PHE A 1 126 ? 7.829 3.960 0.733 1.00 14.61 92 PHE A O 1
ATOM 740 N N . LYS A 1 127 ? 7.191 1.919 0.029 1.00 12.82 93 LYS A N 1
ATOM 741 C CA . LYS A 1 127 ? 7.165 1.349 1.363 1.00 11.57 93 LYS A CA 1
ATOM 742 C C . LYS A 1 127 ? 7.823 -0.009 1.283 1.00 13.92 93 LYS A C 1
ATOM 743 O O . LYS A 1 127 ? 7.298 -0.931 0.656 1.00 14.73 93 LYS A O 1
ATOM 749 N N . SER A 1 128 ? 9.000 -0.121 1.881 1.00 10.83 94 SER A N 1
ATOM 750 C CA . SER A 1 128 ? 9.768 -1.348 1.798 1.00 11.94 94 SER A CA 1
ATOM 751 C C . SER A 1 128 ? 9.755 -2.078 3.124 1.00 12.18 94 SER A C 1
ATOM 752 O O . SER A 1 128 ? 10.348 -1.611 4.098 1.00 12.00 94 SER A O 1
ATOM 755 N N . ASP A 1 129 ? 9.091 -3.231 3.157 1.00 10.98 95 ASP A N 1
ATOM 756 C CA . ASP A 1 129 ? 9.078 -4.048 4.356 1.00 14.67 95 ASP A CA 1
ATOM 757 C C . ASP A 1 129 ? 10.475 -4.583 4.635 1.00 13.84 95 ASP A C 1
ATOM 758 O O . ASP A 1 129 ? 10.900 -4.650 5.791 1.00 15.29 95 ASP A O 1
ATOM 763 N N . PHE A 1 130 ? 11.185 -4.976 3.579 1.00 13.77 96 PHE A N 1
ATOM 764 C CA . PHE A 1 130 ? 12.547 -5.472 3.728 1.00 13.28 96 PHE A CA 1
ATOM 765 C C . PHE A 1 130 ? 13.406 -4.461 4.489 1.00 15.17 96 PHE A C 1
ATOM 766 O O . PHE A 1 130 ? 14.041 -4.803 5.485 1.00 12.74 96 PHE A O 1
ATOM 774 N N . LEU A 1 131 ? 13.440 -3.222 4.011 1.00 13.02 97 LEU A N 1
ATOM 775 C CA . LEU A 1 131 ? 14.261 -2.205 4.670 1.00 15.97 97 LEU A CA 1
ATOM 776 C C . LEU A 1 131 ? 13.806 -1.991 6.115 1.00 14.48 97 LEU A C 1
ATOM 777 O O . LEU A 1 131 ? 14.632 -1.838 7.019 1.00 15.55 97 LEU A O 1
ATOM 782 N N . MET A 1 132 ? 12.490 -2.005 6.332 1.00 10.76 98 MET A N 1
ATOM 783 C CA . MET A 1 132 ? 11.948 -1.825 7.674 1.00 13.15 98 MET A CA 1
ATOM 784 C C . MET A 1 132 ? 12.529 -2.875 8.620 1.00 14.57 98 MET A C 1
ATOM 785 O O . MET A 1 132 ? 12.936 -2.549 9.736 1.00 11.88 98 MET A O 1
ATOM 790 N N . ARG A 1 133 ? 12.580 -4.131 8.169 1.00 12.88 99 ARG A N 1
ATOM 791 C CA . ARG A 1 133 ? 13.058 -5.219 9.020 1.00 11.87 99 ARG A CA 1
ATOM 792 C C . ARG A 1 133 ? 14.498 -4.962 9.431 1.00 18.39 99 ARG A C 1
ATOM 793 O O . ARG A 1 133 ? 14.877 -5.169 10.585 1.00 18.68 99 ARG A O 1
ATOM 801 N N . LEU A 1 134 ? 15.314 -4.530 8.479 1.00 13.14 100 LEU A N 1
ATOM 802 C CA . LEU A 1 134 ? 16.699 -4.209 8.801 1.00 18.54 100 LEU A CA 1
ATOM 803 C C . LEU A 1 134 ? 16.805 -2.970 9.703 1.00 17.28 100 LEU A C 1
ATOM 804 O O . LEU A 1 134 ? 17.616 -2.941 10.631 1.00 19.86 100 LEU A O 1
ATOM 809 N N . PHE A 1 135 ? 15.986 -1.951 9.444 1.00 15.29 101 PHE A N 1
ATOM 810 C CA . PHE A 1 135 ? 16.056 -0.738 10.260 1.00 14.10 101 PHE A CA 1
ATOM 811 C C . PHE A 1 135 ? 15.755 -1.045 11.714 1.00 16.77 101 PHE A C 1
ATOM 812 O O . PHE A 1 135 ? 16.407 -0.516 12.620 1.00 14.52 101 PHE A O 1
ATOM 820 N N . PHE A 1 136 ? 14.769 -1.911 11.927 1.00 13.70 102 PHE A N 1
ATOM 821 C CA . PHE A 1 136 ? 14.346 -2.285 13.266 1.00 15.46 102 PHE A CA 1
ATOM 822 C C . PHE A 1 136 ? 14.881 -3.672 13.611 1.00 20.79 102 PHE A C 1
ATOM 823 O O . PHE A 1 136 ? 14.314 -4.389 14.426 1.00 28.60 102 PHE A O 1
ATOM 831 N N . GLY A 1 137 ? 16.001 -4.032 12.997 1.00 18.89 103 GLY A N 1
ATOM 832 C CA . GLY A 1 137 ? 16.519 -5.380 13.104 1.00 22.83 103 GLY A CA 1
ATOM 833 C C . GLY A 1 137 ? 17.663 -5.538 14.085 1.00 32.40 103 GLY A C 1
ATOM 834 O O . GLY A 1 137 ? 18.665 -6.189 13.778 1.00 36.73 103 GLY A O 1
ATOM 835 N N . ASN A 1 138 ? 17.514 -4.956 15.271 1.00 32.49 104 ASN A N 1
ATOM 836 C CA . ASN A 1 138 ? 18.550 -5.056 16.297 1.00 42.80 104 ASN A CA 1
ATOM 837 C C . ASN A 1 138 ? 18.775 -6.496 16.740 1.00 38.78 104 ASN A C 1
ATOM 838 O O . ASN A 1 138 ? 19.911 -6.932 16.905 1.00 49.38 104 ASN A O 1
ATOM 840 N N . SER A 1 139 ? 17.687 -7.233 16.924 1.00 38.44 105 SER A N 1
ATOM 841 C CA . SER A 1 139 ? 17.771 -8.582 17.470 1.00 45.03 105 SER A CA 1
ATOM 842 C C . SER A 1 139 ? 18.190 -9.629 16.435 1.00 43.08 105 SER A C 1
ATOM 843 O O . SER A 1 139 ? 18.749 -10.666 16.794 1.00 45.57 105 SER A O 1
ATOM 846 N N . LEU A 1 140 ? 17.921 -9.360 15.159 1.00 31.89 106 LEU A N 1
ATOM 847 C CA . LEU A 1 140 ? 18.238 -10.312 14.095 1.00 30.04 106 LEU A CA 1
ATOM 848 C C . LEU A 1 140 ? 19.597 -10.961 14.302 1.00 26.43 106 LEU A C 1
ATOM 849 O O . LEU A 1 140 ? 20.622 -10.280 14.275 1.00 27.21 106 LEU A O 1
ATOM 854 N N . ASN A 1 141 ? 19.611 -12.277 14.493 1.00 30.68 107 ASN A N 1
ATOM 855 C CA . ASN A 1 141 ? 20.876 -13.002 14.511 1.00 32.77 107 ASN A CA 1
ATOM 856 C C . ASN A 1 141 ? 21.462 -13.066 13.103 1.00 31.82 107 ASN A C 1
ATOM 857 O O . ASN A 1 141 ? 20.782 -12.726 12.127 1.00 28.43 107 ASN A O 1
ATOM 862 N N . ASP A 1 142 ? 22.721 -13.481 12.999 1.00 31.75 108 ASP A N 1
ATOM 863 C CA . ASP A 1 142 ? 23.436 -13.420 11.727 1.00 25.54 108 ASP A CA 1
ATOM 864 C C . ASP A 1 142 ? 22.748 -14.248 10.640 1.00 32.01 108 ASP A C 1
ATOM 865 O O . ASP A 1 142 ? 22.672 -13.821 9.484 1.00 26.90 108 ASP A O 1
ATOM 867 N N . ASP A 1 143 ? 22.243 -15.423 11.013 1.00 30.24 109 ASP A N 1
ATOM 868 C CA . ASP A 1 143 ? 21.547 -16.294 10.067 1.00 32.36 109 ASP A CA 1
ATOM 869 C C . ASP A 1 143 ? 20.273 -15.655 9.523 1.00 27.83 109 ASP A C 1
ATOM 870 O O . ASP A 1 143 ? 20.037 -15.657 8.313 1.00 28.51 109 ASP A O 1
ATOM 875 N N . ASP A 1 144 ? 19.451 -15.122 10.422 1.00 26.82 110 ASP A N 1
ATOM 876 C CA . ASP A 1 144 ? 18.204 -14.471 10.031 1.00 30.02 110 ASP A CA 1
ATOM 877 C C . ASP A 1 144 ? 18.459 -13.300 9.088 1.00 23.60 110 ASP A C 1
ATOM 878 O O . ASP A 1 144 ? 17.734 -13.116 8.110 1.00 24.43 110 ASP A O 1
ATOM 883 N N . LEU A 1 145 ? 19.495 -12.519 9.381 1.00 20.58 111 LEU A N 1
ATOM 884 C CA . LEU A 1 145 ? 19.829 -11.359 8.561 1.00 22.44 111 LEU A CA 1
ATOM 885 C C . LEU A 1 145 ? 20.310 -11.806 7.190 1.00 22.58 111 LEU A C 1
ATOM 886 O O . LEU A 1 145 ? 19.876 -11.281 6.155 1.00 19.28 111 LEU A O 1
ATOM 891 N N . GLU A 1 146 ? 21.216 -12.776 7.184 1.00 24.92 112 GLU A N 1
ATOM 892 C CA . GLU A 1 146 ? 21.756 -13.292 5.937 1.00 22.88 112 GLU A CA 1
ATOM 893 C C . GLU A 1 146 ? 20.628 -13.791 5.045 1.00 22.77 112 GLU A C 1
ATOM 894 O O . GLU A 1 146 ? 20.624 -13.545 3.833 1.00 24.42 112 GLU A O 1
ATOM 900 N N . GLN A 1 147 ? 19.656 -14.464 5.654 1.00 21.45 113 GLN A N 1
ATOM 901 C CA . GLN A 1 147 ? 18.532 -15.023 4.912 1.00 21.52 113 GLN A CA 1
ATOM 902 C C . GLN A 1 147 ? 17.660 -13.918 4.328 1.00 24.31 113 GLN A C 1
ATOM 903 O O . GLN A 1 147 ? 17.219 -14.009 3.179 1.00 19.37 113 GLN A O 1
ATOM 906 N N . LEU A 1 148 ? 17.407 -12.877 5.118 1.00 18.70 114 LEU A N 1
ATOM 907 C CA . LEU A 1 148 ? 16.585 -11.771 4.633 1.00 17.95 114 LEU A CA 1
ATOM 908 C C . LEU A 1 148 ? 17.242 -11.152 3.414 1.00 17.63 114 LEU A C 1
ATOM 909 O O . LEU A 1 148 ? 16.582 -10.859 2.414 1.00 17.12 114 LEU A O 1
ATOM 914 N N . ILE A 1 149 ? 18.552 -10.949 3.498 1.00 14.30 115 ILE A N 1
ATOM 915 C CA . ILE A 1 149 ? 19.275 -10.369 2.381 1.00 16.38 115 ILE A CA 1
ATOM 916 C C . ILE A 1 149 ? 19.227 -11.258 1.133 1.00 18.67 115 ILE A C 1
ATOM 917 O O . ILE A 1 149 ? 18.969 -10.764 0.041 1.00 17.03 115 ILE A O 1
ATOM 922 N N . ARG A 1 150 ? 19.459 -12.560 1.292 1.00 16.55 116 ARG A N 1
ATOM 923 C CA . ARG A 1 150 ? 19.387 -13.479 0.143 1.00 17.53 116 ARG A CA 1
ATOM 924 C C . ARG A 1 150 ? 18.008 -13.515 -0.499 1.00 18.50 116 ARG A C 1
ATOM 925 O O . ARG A 1 150 ? 17.878 -13.546 -1.731 1.00 17.72 116 ARG A O 1
ATOM 933 N N . GLU A 1 151 ? 16.971 -13.509 0.330 1.00 18.77 117 GLU A N 1
ATOM 934 C CA . GLU A 1 151 ? 15.615 -13.561 -0.192 1.00 17.44 117 GLU A CA 1
ATOM 935 C C . GLU A 1 151 ? 15.269 -12.291 -0.958 1.00 20.12 117 GLU A C 1
ATOM 936 O O . GLU A 1 151 ? 14.583 -12.343 -1.980 1.00 19.35 117 GLU A O 1
ATOM 942 N N . GLU A 1 152 ? 15.769 -11.154 -0.486 1.00 18.35 118 GLU A N 1
ATOM 943 C CA . GLU A 1 152 ? 15.541 -9.901 -1.196 1.00 18.87 118 GLU A CA 1
ATOM 944 C C . GLU A 1 152 ? 16.328 -9.873 -2.496 1.00 16.89 118 GLU A C 1
ATOM 945 O O . GLU A 1 152 ? 15.840 -9.374 -3.513 1.00 19.38 118 GLU A O 1
ATOM 951 N N . ILE A 1 153 ? 17.555 -10.382 -2.471 1.00 16.79 119 ILE A N 1
ATOM 952 C CA . ILE A 1 153 ? 18.338 -10.458 -3.711 1.00 18.72 119 ILE A CA 1
ATOM 953 C C . ILE A 1 153 ? 17.571 -11.268 -4.757 1.00 16.99 119 ILE A C 1
ATOM 954 O O . ILE A 1 153 ? 17.490 -10.879 -5.928 1.00 17.88 119 ILE A O 1
ATOM 959 N N . GLU A 1 154 ? 16.991 -12.388 -4.333 1.00 21.23 120 GLU A N 1
ATOM 960 C CA . GLU A 1 154 ? 16.201 -13.215 -5.245 1.00 19.12 120 GLU A CA 1
ATOM 961 C C . GLU A 1 154 ? 14.986 -12.467 -5.792 1.00 21.16 120 GLU A C 1
ATOM 962 O O . GLU A 1 154 ? 14.627 -12.615 -6.963 1.00 18.45 120 GLU A O 1
ATOM 968 N N . ARG A 1 155 ? 14.353 -11.656 -4.953 1.00 15.90 121 ARG A N 1
ATOM 969 C CA . ARG A 1 155 ? 13.213 -10.883 -5.415 1.00 18.06 121 ARG A CA 1
ATOM 970 C C . ARG A 1 155 ? 13.639 -9.893 -6.489 1.00 19.21 121 ARG A C 1
ATOM 971 O O . ARG A 1 155 ? 12.940 -9.719 -7.496 1.00 20.30 121 ARG A O 1
ATOM 979 N N . LYS A 1 156 ? 14.793 -9.259 -6.289 1.00 16.97 122 LYS A N 1
ATOM 980 C CA . LYS A 1 156 ? 15.299 -8.310 -7.272 1.00 21.22 122 LYS A CA 1
ATOM 981 C C . LYS A 1 156 ? 15.642 -9.036 -8.564 1.00 18.68 122 LYS A C 1
ATOM 982 O O . LYS A 1 156 ? 15.418 -8.518 -9.652 1.00 16.14 122 LYS A O 1
ATOM 988 N N . GLU A 1 157 ? 16.182 -10.241 -8.449 1.00 20.11 123 GLU A N 1
ATOM 989 C CA . GLU A 1 157 ? 16.523 -10.999 -9.649 1.00 20.46 123 GLU A CA 1
ATOM 990 C C . GLU A 1 157 ? 15.283 -11.341 -10.462 1.00 17.34 123 GLU A C 1
ATOM 991 O O . GLU A 1 157 ? 15.284 -11.216 -11.697 1.00 17.20 123 GLU A O 1
ATOM 997 N N . GLU A 1 158 ? 14.217 -11.743 -9.768 1.00 16.70 124 GLU A N 1
ATOM 998 C CA . GLU A 1 158 ? 12.949 -12.055 -10.415 1.00 20.83 124 GLU A CA 1
ATOM 999 C C . GLU A 1 158 ? 12.388 -10.834 -11.145 1.00 22.36 124 GLU A C 1
ATOM 1000 O O . GLU A 1 158 ? 11.889 -10.944 -12.267 1.00 18.92 124 GLU A O 1
ATOM 1006 N N . LYS A 1 159 ? 12.463 -9.670 -10.507 1.00 15.11 125 LYS A N 1
ATOM 1007 C CA . LYS A 1 159 ? 11.938 -8.449 -11.133 1.00 14.92 125 LYS A CA 1
ATOM 1008 C C . LYS A 1 159 ? 12.778 -8.002 -12.326 1.00 12.72 125 LYS A C 1
ATOM 1009 O O . LYS A 1 159 ? 12.241 -7.557 -13.338 1.00 13.48 125 LYS A O 1
ATOM 1015 N N . ILE A 1 160 ? 14.092 -8.115 -12.202 1.00 10.90 126 ILE A N 1
ATOM 1016 C CA . ILE A 1 160 ? 14.992 -7.801 -13.312 1.00 14.82 126 ILE A CA 1
ATOM 1017 C C . ILE A 1 160 ? 14.732 -8.699 -14.523 1.00 13.05 126 ILE A C 1
ATOM 1018 O O . ILE A 1 160 ? 14.645 -8.227 -15.671 1.00 13.82 126 ILE A O 1
ATOM 1023 N N . LYS A 1 161 ? 14.623 -9.992 -14.258 1.00 13.21 127 LYS A N 1
ATOM 1024 C CA . LYS A 1 161 ? 14.340 -10.988 -15.296 1.00 16.67 127 LYS A CA 1
ATOM 1025 C C . LYS A 1 161 ? 13.043 -10.662 -16.034 1.00 18.91 127 LYS A C 1
ATOM 1026 O O . LYS A 1 161 ? 12.997 -10.639 -17.270 1.00 17.45 127 LYS A O 1
ATOM 1032 N N . ARG A 1 162 ? 11.994 -10.392 -15.267 1.00 13.69 128 ARG A N 1
ATOM 1033 C CA . ARG A 1 162 ? 10.687 -10.076 -15.821 1.00 17.50 128 ARG A CA 1
ATOM 1034 C C . ARG A 1 162 ? 10.692 -8.775 -16.624 1.00 16.91 128 ARG A C 1
ATOM 1035 O O . ARG A 1 162 ? 10.152 -8.712 -17.736 1.00 16.72 128 ARG A O 1
ATOM 1043 N N . LEU A 1 163 ? 11.307 -7.733 -16.069 1.00 13.50 129 LEU A N 1
ATOM 1044 C CA . LEU A 1 163 ? 11.356 -6.456 -16.761 1.00 14.99 129 LEU A CA 1
ATOM 1045 C C . LEU A 1 163 ? 12.225 -6.568 -18.010 1.00 16.63 129 LEU A C 1
ATOM 1046 O O . LEU A 1 163 ? 11.886 -6.031 -19.067 1.00 15.83 129 LEU A O 1
ATOM 1051 N N . SER A 1 164 ? 13.336 -7.292 -17.897 1.00 16.34 130 SER A N 1
ATOM 1052 C CA . SER A 1 164 ? 14.215 -7.508 -19.046 1.00 18.60 130 SER A CA 1
ATOM 1053 C C . SER A 1 164 ? 13.505 -8.257 -20.176 1.00 16.90 130 SER A C 1
ATOM 1054 O O . SER A 1 164 ? 13.658 -7.917 -21.356 1.00 21.11 130 SER A O 1
ATOM 1057 N N . GLU A 1 165 ? 12.724 -9.270 -19.810 1.00 19.63 131 GLU A N 1
ATOM 1058 C CA . GLU A 1 165 ? 11.977 -10.052 -20.796 1.00 20.10 131 GLU A CA 1
ATOM 1059 C C . GLU A 1 165 ? 10.889 -9.217 -21.490 1.00 19.11 131 GLU A C 1
ATOM 1060 O O . GLU A 1 165 ? 10.676 -9.339 -22.697 1.00 20.61 131 GLU A O 1
ATOM 1066 N N . ASN A 1 166 ? 10.204 -8.358 -20.742 1.00 16.34 132 ASN A N 1
ATOM 1067 C CA . ASN A 1 166 ? 9.229 -7.469 -21.371 1.00 15.78 132 ASN A CA 1
ATOM 1068 C C . ASN A 1 166 ? 9.894 -6.426 -22.271 1.00 16.06 132 ASN A C 1
ATOM 1069 O O . ASN A 1 166 ? 9.385 -6.085 -23.339 1.00 15.53 132 ASN A O 1
ATOM 1074 N N . LEU A 1 167 ? 11.050 -5.933 -21.854 1.00 13.88 133 LEU A N 1
ATOM 1075 C CA . LEU A 1 167 ? 11.758 -4.956 -22.667 1.00 15.16 133 LEU A CA 1
ATOM 1076 C C . LEU A 1 167 ? 12.074 -5.582 -24.028 1.00 18.63 133 LEU A C 1
ATOM 1077 O O . LEU A 1 167 ? 11.835 -4.976 -25.077 1.00 15.94 133 LEU A O 1
ATOM 1082 N N . GLU A 1 168 ? 12.605 -6.802 -23.992 1.00 17.95 134 GLU A N 1
ATOM 1083 C CA . GLU A 1 168 ? 12.999 -7.502 -25.211 1.00 19.93 134 GLU A CA 1
ATOM 1084 C C . GLU A 1 168 ? 11.802 -7.727 -26.124 1.00 23.97 134 GLU A C 1
ATOM 1085 O O . GLU A 1 168 ? 11.874 -7.443 -27.320 1.00 20.26 134 GLU A O 1
ATOM 1091 N N . ILE A 1 169 ? 10.702 -8.228 -25.554 1.00 15.53 135 ILE A N 1
ATOM 1092 C CA . ILE A 1 169 ? 9.484 -8.512 -26.324 1.00 16.56 135 ILE A CA 1
ATOM 1093 C C . ILE A 1 169 ? 8.863 -7.254 -26.909 1.00 19.30 135 ILE A C 1
ATOM 1094 O O . ILE A 1 169 ? 8.524 -7.209 -28.098 1.00 22.16 135 ILE A O 1
ATOM 1099 N N . TRP A 1 170 ? 8.703 -6.226 -26.082 1.00 17.52 136 TRP A N 1
ATOM 1100 C CA . TRP A 1 170 ? 8.169 -4.965 -26.575 1.00 13.74 136 TRP A CA 1
ATOM 1101 C C . TRP A 1 170 ? 9.020 -4.424 -27.719 1.00 17.22 136 TRP A C 1
ATOM 1102 O O . TRP A 1 170 ? 8.498 -3.877 -28.690 1.00 14.99 136 TRP A O 1
ATOM 1113 N N . LYS A 1 171 ? 10.335 -4.562 -27.594 1.00 18.46 137 LYS A N 1
ATOM 1114 C CA . LYS A 1 171 ? 11.235 -4.085 -28.645 1.00 21.19 137 LYS A CA 1
ATOM 1115 C C . LYS A 1 171 ? 11.096 -4.940 -29.890 1.00 21.54 137 LYS A C 1
ATOM 1116 O O . LYS A 1 171 ? 11.037 -4.418 -31.005 1.00 23.99 137 LYS A O 1
ATOM 1122 N N . LYS A 1 172 ? 11.020 -6.252 -29.700 1.00 21.84 138 LYS A N 1
ATOM 1123 C CA . LYS A 1 172 ? 10.886 -7.158 -30.834 1.00 22.82 138 LYS A CA 1
ATOM 1124 C C . LYS A 1 172 ? 9.626 -6.831 -31.616 1.00 24.66 138 LYS A C 1
ATOM 1125 O O . LYS A 1 172 ? 9.630 -6.850 -32.847 1.00 27.41 138 LYS A O 1
ATOM 1131 N N . LYS A 1 173 ? 8.557 -6.504 -30.892 1.00 19.57 139 LYS A N 1
ATOM 1132 C CA . LYS A 1 173 ? 7.261 -6.232 -31.500 1.00 20.77 139 LYS A CA 1
ATOM 1133 C C . LYS A 1 173 ? 7.143 -4.834 -32.088 1.00 24.71 139 LYS A C 1
ATOM 1134 O O . LYS A 1 173 ? 6.143 -4.515 -32.740 1.00 18.26 139 LYS A O 1
ATOM 1140 N N . GLY A 1 174 ? 8.155 -4.000 -31.859 1.00 20.49 140 GLY A N 1
ATOM 1141 C CA . GLY A 1 174 ? 8.136 -2.637 -32.357 1.00 19.23 140 GLY A CA 1
ATOM 1142 C C . GLY A 1 174 ? 7.114 -1.773 -31.650 1.00 22.36 140 GLY A C 1
ATOM 1143 O O . GLY A 1 174 ? 6.601 -0.811 -32.213 1.00 25.51 140 GLY A O 1
ATOM 1144 N N . GLU A 1 175 ? 6.828 -2.106 -30.398 1.00 17.84 141 GLU A N 1
ATOM 1145 C CA . GLU A 1 175 ? 5.826 -1.379 -29.639 1.00 20.44 141 GLU A CA 1
ATOM 1146 C C . GLU A 1 175 ? 6.426 -0.414 -28.629 1.00 24.17 141 GLU A C 1
ATOM 1147 O O . GLU A 1 175 ? 5.754 0.511 -28.169 1.00 24.76 141 GLU A O 1
ATOM 1153 N N . LEU A 1 176 ? 7.692 -0.620 -28.292 1.00 17.83 142 LEU A N 1
ATOM 1154 C CA . LEU A 1 176 ? 8.330 0.180 -27.247 1.00 20.59 142 LEU A CA 1
ATOM 1155 C C . LEU A 1 176 ? 8.540 1.627 -27.684 1.00 23.10 142 LEU A C 1
ATOM 1156 O O . LEU A 1 176 ? 9.242 1.887 -28.659 1.00 19.87 142 LEU A O 1
ATOM 1161 N N . THR A 1 177 ? 7.939 2.568 -26.962 1.00 14.74 143 THR A N 1
ATOM 1162 C CA . THR A 1 177 ? 8.107 3.981 -27.280 1.00 18.08 143 THR A CA 1
ATOM 1163 C C . THR A 1 177 ? 9.367 4.500 -26.596 1.00 18.09 143 THR A C 1
ATOM 1164 O O . THR A 1 177 ? 9.844 3.908 -25.628 1.00 15.29 143 THR A O 1
ATOM 1168 N N . PRO A 1 178 ? 9.922 5.602 -27.106 1.00 14.72 144 PRO A N 1
ATOM 1169 C CA . PRO A 1 178 ? 11.122 6.175 -26.491 1.00 17.62 144 PRO A CA 1
ATOM 1170 C C . PRO A 1 178 ? 10.927 6.500 -25.013 1.00 16.70 144 PRO A C 1
ATOM 1171 O O . PRO A 1 178 ? 11.838 6.220 -24.235 1.00 15.36 144 PRO A O 1
ATOM 1175 N N . THR A 1 179 ? 9.788 7.072 -24.623 1.00 17.12 145 THR A N 1
ATOM 1176 C CA . THR A 1 179 ? 9.573 7.366 -23.200 1.00 17.26 145 THR A CA 1
ATOM 1177 C C . THR A 1 179 ? 9.404 6.093 -22.377 1.00 15.25 145 THR A C 1
ATOM 1178 O O . THR A 1 179 ? 9.835 6.022 -21.219 1.00 14.12 145 THR A O 1
ATOM 1182 N N . GLN A 1 180 ? 8.769 5.081 -22.959 1.00 14.76 146 GLN A N 1
ATOM 1183 C CA . GLN A 1 180 ? 8.700 3.794 -22.277 1.00 13.20 146 GLN A CA 1
ATOM 1184 C C . GLN A 1 180 ? 10.095 3.231 -22.059 1.00 15.62 146 GLN A C 1
ATOM 1185 O O . GLN A 1 180 ? 10.402 2.667 -21.005 1.00 13.49 146 GLN A O 1
ATOM 1191 N N . GLU A 1 181 ? 10.947 3.383 -23.059 1.00 12.73 147 GLU A N 1
ATOM 1192 C CA . GLU A 1 181 ?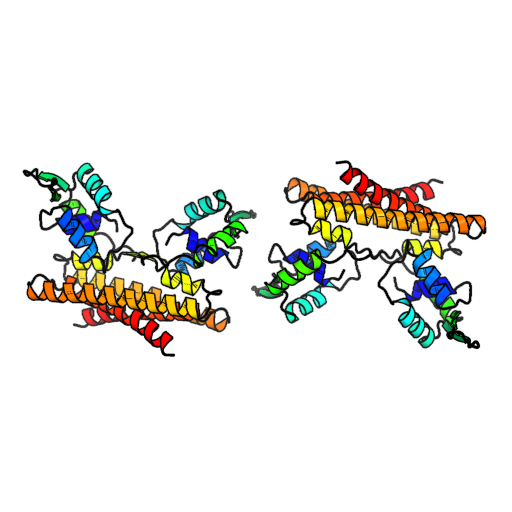 12.307 2.889 -22.931 1.00 13.07 147 GLU A CA 1
ATOM 1193 C C . GLU A 1 181 ? 12.995 3.527 -21.730 1.00 15.80 147 GLU A C 1
ATOM 1194 O O . GLU A 1 181 ? 13.687 2.841 -20.977 1.00 14.35 147 GLU A O 1
ATOM 1200 N N . ILE A 1 182 ? 12.799 4.831 -21.540 1.00 14.02 148 ILE A N 1
ATOM 1201 C CA . ILE A 1 182 ? 13.390 5.506 -20.382 1.00 14.53 148 ILE A CA 1
ATOM 1202 C C . ILE A 1 182 ? 12.940 4.864 -19.071 1.00 12.98 148 ILE A C 1
ATOM 1203 O O . ILE A 1 182 ? 13.747 4.641 -18.170 1.00 12.07 148 ILE A O 1
ATOM 1208 N N . THR A 1 183 ? 11.646 4.586 -18.953 1.00 12.49 149 THR A N 1
ATOM 1209 C CA . THR A 1 183 ? 11.137 4.027 -17.705 1.00 11.27 149 THR A CA 1
ATOM 1210 C C . THR A 1 183 ? 11.730 2.665 -17.418 1.00 13.16 149 THR A C 1
ATOM 1211 O O . THR A 1 183 ? 11.960 2.312 -16.271 1.00 11.37 149 THR A O 1
ATOM 1215 N N . ILE A 1 184 ? 11.988 1.894 -18.466 1.00 9.71 150 ILE A N 1
ATOM 1216 C CA . ILE A 1 184 ? 12.575 0.581 -18.281 1.00 10.61 150 ILE A CA 1
ATOM 1217 C C . ILE A 1 184 ? 14.035 0.713 -17.844 1.00 12.64 150 ILE A C 1
ATOM 1218 O O . ILE A 1 184 ? 14.479 0.005 -16.953 1.00 10.65 150 ILE A O 1
ATOM 1223 N N . LYS A 1 185 ? 14.766 1.632 -18.462 1.00 9.70 151 LYS A N 1
ATOM 1224 C CA . LYS A 1 185 ? 16.161 1.847 -18.089 1.00 12.85 151 LYS A CA 1
ATOM 1225 C C . LYS A 1 185 ? 16.236 2.259 -16.622 1.00 12.14 151 LYS A C 1
ATOM 1226 O O . LYS A 1 185 ? 17.101 1.804 -15.872 1.00 13.24 151 LYS A O 1
ATOM 1232 N N . TYR A 1 186 ? 15.296 3.105 -16.222 1.00 12.30 152 TYR A N 1
ATOM 1233 C CA . TYR A 1 186 ? 15.176 3.579 -14.846 1.00 14.41 152 TYR A CA 1
ATOM 1234 C C . TYR A 1 186 ? 14.897 2.408 -13.912 1.00 13.18 152 TYR A C 1
ATOM 1235 O O . TYR A 1 186 ? 15.582 2.239 -12.899 1.00 13.55 152 TYR A O 1
ATOM 1244 N N . GLY A 1 187 ? 13.899 1.592 -14.256 1.00 9.95 153 GLY A N 1
ATOM 1245 C CA . GLY A 1 187 ? 13.546 0.440 -13.443 1.00 11.56 153 GLY A CA 1
ATOM 1246 C C . GLY A 1 187 ? 14.691 -0.542 -13.262 1.00 12.77 153 GLY A C 1
ATOM 1247 O O . GLY A 1 187 ? 14.954 -1.015 -12.153 1.00 13.52 153 GLY A O 1
ATOM 1248 N N . LEU A 1 188 ? 15.392 -0.857 -14.347 1.00 11.75 154 LEU A N 1
ATOM 1249 C CA . LEU A 1 188 ? 16.500 -1.804 -14.256 1.00 14.52 154 LEU A CA 1
ATOM 1250 C C . LEU A 1 188 ? 17.626 -1.273 -13.362 1.00 16.84 154 LEU A C 1
ATOM 1251 O O . LEU A 1 188 ? 18.180 -1.999 -12.524 1.00 13.91 154 LEU A O 1
ATOM 1256 N N . ALA A 1 189 ? 17.958 -0.003 -13.550 1.00 15.74 155 ALA A N 1
ATOM 1257 C CA . ALA A 1 189 ? 18.992 0.642 -12.755 1.00 18.11 155 ALA A CA 1
ATOM 1258 C C . ALA A 1 189 ? 18.636 0.579 -11.269 1.00 18.32 155 ALA A C 1
ATOM 1259 O O . ALA A 1 189 ? 19.484 0.307 -10.422 1.00 19.74 155 ALA A O 1
ATOM 1261 N N . GLN A 1 190 ? 17.368 0.823 -10.962 1.00 16.94 156 GLN A N 1
ATOM 1262 C CA . GLN A 1 190 ? 16.888 0.758 -9.591 1.00 16.85 156 GLN A CA 1
ATOM 1263 C C . GLN A 1 190 ? 17.122 -0.633 -9.018 1.00 18.96 156 GLN A C 1
ATOM 1264 O O . GLN A 1 190 ? 17.710 -0.800 -7.944 1.00 16.09 156 GLN A O 1
ATOM 1270 N N . TYR A 1 191 ? 16.664 -1.643 -9.748 1.00 14.04 157 TYR A N 1
ATOM 1271 C CA . TYR A 1 191 ? 16.780 -3.019 -9.279 1.00 13.55 157 TYR A CA 1
ATOM 1272 C C . TYR A 1 191 ? 18.231 -3.448 -9.148 1.00 13.91 157 TYR A C 1
ATOM 1273 O O . TYR A 1 191 ? 18.628 -4.054 -8.153 1.00 14.03 157 TYR A O 1
ATOM 1282 N N . LYS A 1 192 ? 19.022 -3.138 -10.168 1.00 12.45 158 LYS A N 1
ATOM 1283 C CA . LYS A 1 192 ? 20.406 -3.596 -10.189 1.00 15.28 158 LYS A CA 1
ATOM 1284 C C . LYS A 1 192 ? 21.274 -2.925 -9.127 1.00 17.17 158 LYS A C 1
ATOM 1285 O O . LYS A 1 192 ? 22.139 -3.569 -8.528 1.00 14.17 158 LYS A O 1
ATOM 1291 N N . SER A 1 193 ? 21.043 -1.638 -8.890 1.00 15.67 159 SER A N 1
ATOM 1292 C CA . SER A 1 193 ? 21.872 -0.899 -7.936 1.00 17.55 159 SER A CA 1
ATOM 1293 C C . SER A 1 193 ? 21.652 -1.390 -6.512 1.00 15.61 159 SER A C 1
ATOM 1294 O O . SER A 1 193 ? 22.597 -1.544 -5.744 1.00 16.11 159 SER A O 1
ATOM 1297 N N . THR A 1 194 ? 20.399 -1.638 -6.155 1.00 13.75 160 THR A N 1
ATOM 1298 C CA . THR A 1 194 ? 20.092 -2.085 -4.807 1.00 16.07 160 THR A CA 1
ATOM 1299 C C . THR A 1 194 ? 20.502 -3.559 -4.631 1.00 12.49 160 THR A C 1
ATOM 1300 O O . THR A 1 194 ? 21.028 -3.948 -3.587 1.00 14.89 160 THR A O 1
ATOM 1304 N N . LYS A 1 195 ? 20.294 -4.371 -5.662 1.00 14.55 161 LYS A N 1
ATOM 1305 C CA . LYS A 1 195 ? 20.752 -5.764 -5.614 1.00 16.43 161 LYS A CA 1
ATOM 1306 C C . LYS A 1 195 ? 22.256 -5.797 -5.363 1.00 17.08 161 LYS A C 1
ATOM 1307 O O . LYS A 1 195 ? 22.748 -6.587 -4.546 1.00 16.29 161 LYS A O 1
ATOM 1313 N N . LYS A 1 196 ? 22.976 -4.919 -6.056 1.00 15.03 162 LYS A N 1
ATOM 1314 C CA . LYS A 1 196 ? 24.425 -4.810 -5.896 1.00 17.65 162 LYS A CA 1
ATOM 1315 C C . LYS A 1 196 ? 24.848 -4.466 -4.467 1.00 20.22 162 LYS A C 1
ATOM 1316 O O . LYS A 1 196 ? 25.804 -5.038 -3.934 1.00 20.67 162 LYS A O 1
ATOM 1322 N N . VAL A 1 197 ? 24.137 -3.533 -3.844 1.00 16.09 163 VAL A N 1
ATOM 1323 C CA . VAL A 1 197 ? 24.425 -3.172 -2.457 1.00 15.45 163 VAL A CA 1
ATOM 1324 C C . VAL A 1 197 ? 24.328 -4.390 -1.553 1.00 16.45 163 VAL A C 1
ATOM 1325 O O . VAL A 1 197 ? 25.187 -4.623 -0.698 1.00 15.86 163 VAL A O 1
ATOM 1329 N N . LEU A 1 198 ? 23.288 -5.186 -1.752 1.00 13.22 164 LEU A N 1
ATOM 1330 C CA . LEU A 1 198 ? 23.093 -6.371 -0.933 1.00 16.34 164 LEU A CA 1
ATOM 1331 C C . LEU A 1 198 ? 24.165 -7.424 -1.222 1.00 17.30 164 LEU A C 1
ATOM 1332 O O . LEU A 1 198 ? 24.679 -8.062 -0.308 1.00 19.19 164 LEU A O 1
ATOM 1337 N N . GLU A 1 199 ? 24.496 -7.607 -2.497 1.00 16.97 165 GLU A N 1
ATOM 1338 C CA . GLU A 1 199 ? 25.561 -8.534 -2.866 1.00 17.82 165 GLU A CA 1
ATOM 1339 C C . GLU A 1 199 ? 26.877 -8.126 -2.217 1.00 24.03 165 GLU A C 1
ATOM 1340 O O . GLU A 1 199 ? 27.593 -8.967 -1.661 1.00 20.88 165 GLU A O 1
ATOM 1346 N N . GLU A 1 200 ? 27.180 -6.833 -2.269 1.00 19.91 166 GLU A N 1
ATOM 1347 C CA . GLU A 1 200 ? 28.406 -6.316 -1.666 1.00 23.92 166 GLU A CA 1
ATOM 1348 C C . GLU A 1 200 ? 28.397 -6.536 -0.155 1.00 25.11 166 GLU A C 1
ATOM 1349 O O . GLU A 1 200 ? 29.439 -6.800 0.447 1.00 23.87 166 GLU A O 1
ATOM 1355 N N . GLU A 1 201 ? 27.219 -6.442 0.456 1.00 16.81 167 GLU A N 1
ATOM 1356 C CA . GLU A 1 201 ? 27.099 -6.721 1.885 1.00 21.53 167 GLU A CA 1
ATOM 1357 C C . GLU A 1 201 ? 27.415 -8.180 2.191 1.00 24.05 167 GLU A C 1
ATOM 1358 O O . GLU A 1 201 ? 28.156 -8.480 3.123 1.00 25.61 167 GLU A O 1
ATOM 1364 N N . LEU A 1 202 ? 26.841 -9.087 1.410 1.00 23.01 168 LEU A N 1
ATOM 1365 C CA . LEU A 1 202 ? 27.075 -10.515 1.611 1.00 20.89 168 LEU A CA 1
ATOM 1366 C C . LEU A 1 202 ? 28.544 -10.883 1.395 1.00 28.66 168 LEU A C 1
ATOM 1367 O O . LEU A 1 202 ? 29.063 -11.820 2.012 1.00 31.20 168 LEU A O 1
ATOM 1372 N N . ALA A 1 203 ? 29.213 -10.136 0.524 1.00 23.29 169 ALA A N 1
ATOM 1373 C CA . ALA A 1 203 ? 30.625 -10.374 0.248 1.00 30.04 169 ALA A CA 1
ATOM 1374 C C . ALA A 1 203 ? 31.483 -9.897 1.418 1.00 37.51 169 ALA A C 1
ATOM 1375 O O . ALA A 1 203 ? 32.662 -10.244 1.517 1.00 35.66 169 ALA A O 1
ATOM 1377 N N . LYS A 1 204 ? 30.864 -9.108 2.296 1.00 30.55 170 LYS A N 1
ATOM 1378 C CA . LYS A 1 204 ? 31.507 -8.528 3.483 1.00 41.23 170 LYS A CA 1
ATOM 1379 C C . LYS A 1 204 ? 32.073 -7.137 3.225 1.00 41.91 170 LYS A C 1
ATOM 1380 O O . LYS A 1 204 ? 31.440 -6.134 3.563 1.00 47.25 170 LYS A O 1
ATOM 1386 N N . MET B 1 35 ? 18.588 -5.614 51.599 1.00 43.04 1 MET B N 1
ATOM 1387 C CA . MET B 1 35 ? 17.849 -4.491 51.021 1.00 51.68 1 MET B CA 1
ATOM 1388 C C . MET B 1 35 ? 18.770 -3.296 50.763 1.00 51.62 1 MET B C 1
ATOM 1389 O O . MET B 1 35 ? 19.024 -2.484 51.660 1.00 50.59 1 MET B O 1
ATOM 1394 N N . GLN B 1 36 ? 19.270 -3.197 49.533 1.00 46.67 2 GLN B N 1
ATOM 1395 C CA . GLN B 1 36 ? 20.207 -2.139 49.167 1.00 41.86 2 GLN B CA 1
ATOM 1396 C C . GLN B 1 36 ? 19.605 -1.142 48.175 1.00 39.37 2 GLN B C 1
ATOM 1397 O O . GLN B 1 36 ? 18.621 -1.442 47.476 1.00 33.13 2 GLN B O 1
ATOM 1399 N N . GLY B 1 37 ? 20.211 0.042 48.121 1.00 29.78 3 GLY B N 1
ATOM 1400 C CA . GLY B 1 37 ? 19.761 1.096 47.232 1.00 21.70 3 GLY B CA 1
ATOM 1401 C C . GLY B 1 37 ? 19.604 0.620 45.801 1.00 22.06 3 GLY B C 1
ATOM 1402 O O . GLY B 1 37 ? 18.673 1.028 45.113 1.00 17.04 3 GLY B O 1
ATOM 1403 N N . LYS B 1 38 ? 20.504 -0.251 45.351 1.00 18.11 4 LYS B N 1
ATOM 1404 C CA . LYS B 1 38 ? 20.495 -0.693 43.957 1.00 20.59 4 LYS B CA 1
ATOM 1405 C C . LYS B 1 38 ? 19.185 -1.358 43.532 1.00 20.97 4 LYS B C 1
ATOM 1406 O O . LYS B 1 38 ? 18.742 -1.196 42.390 1.00 15.31 4 LYS B O 1
ATOM 1412 N N . ASP B 1 39 ? 18.546 -2.089 44.444 1.00 18.21 5 ASP B N 1
ATOM 1413 C CA . ASP B 1 39 ? 17.306 -2.773 44.090 1.00 18.47 5 ASP B CA 1
ATOM 1414 C C . ASP B 1 39 ? 16.117 -1.827 44.022 1.00 13.16 5 ASP B C 1
ATOM 1415 O O . ASP B 1 39 ? 15.264 -1.947 43.138 1.00 18.20 5 ASP B O 1
ATOM 1420 N N . ILE B 1 40 ? 16.041 -0.888 44.952 1.00 14.43 6 ILE B N 1
ATOM 1421 C CA . ILE B 1 40 ? 14.926 0.047 44.899 1.00 16.07 6 ILE B CA 1
ATOM 1422 C C . ILE B 1 40 ? 15.083 0.994 43.707 1.00 15.70 6 ILE B C 1
ATOM 1423 O O . ILE B 1 40 ? 14.095 1.388 43.095 1.00 12.91 6 ILE B O 1
ATOM 1428 N N . ILE B 1 41 ? 16.320 1.324 43.345 1.00 13.63 7 ILE B N 1
ATOM 1429 C CA . ILE B 1 41 ? 16.527 2.174 42.174 1.00 11.51 7 ILE B CA 1
ATOM 1430 C C . ILE B 1 41 ? 16.105 1.451 40.891 1.00 15.69 7 ILE B C 1
ATOM 1431 O O . ILE B 1 41 ? 15.460 2.047 40.026 1.00 12.99 7 ILE B O 1
ATOM 1436 N N . LEU B 1 42 ? 16.436 0.165 40.771 1.00 12.64 8 LEU B N 1
ATOM 1437 C CA . LEU B 1 42 ? 15.971 -0.597 39.619 1.00 12.22 8 LEU B CA 1
ATOM 1438 C C . LEU B 1 42 ? 14.455 -0.632 39.591 1.00 11.49 8 LEU B C 1
ATOM 1439 O O . LEU B 1 42 ? 13.838 -0.558 38.519 1.00 11.43 8 LEU B O 1
ATOM 1444 N N . GLY B 1 43 ? 13.859 -0.756 40.769 1.00 11.21 9 GLY B N 1
ATOM 1445 C CA . GLY B 1 43 ? 12.416 -0.722 40.885 1.00 12.35 9 GLY B CA 1
ATOM 1446 C C . GLY B 1 43 ? 11.863 0.589 40.357 1.00 11.20 9 GLY B C 1
ATOM 1447 O O . GLY B 1 43 ? 10.890 0.611 39.593 1.00 9.53 9 GLY B O 1
ATOM 1448 N N . ILE B 1 44 ? 12.491 1.683 40.769 1.00 10.05 10 ILE B N 1
ATOM 1449 C CA . ILE B 1 44 ? 12.061 3.012 40.340 1.00 10.27 10 ILE B CA 1
ATOM 1450 C C . ILE B 1 44 ? 12.173 3.185 38.823 1.00 13.87 10 ILE B C 1
ATOM 1451 O O . ILE B 1 44 ? 11.268 3.732 38.194 1.00 12.86 10 ILE B O 1
ATOM 1456 N N . LEU B 1 45 ? 13.262 2.689 38.241 1.00 9.48 11 LEU B N 1
ATOM 1457 C CA . LEU B 1 45 ? 13.498 2.809 36.804 1.00 12.90 11 LEU B CA 1
ATOM 1458 C C . LEU B 1 45 ? 12.806 1.736 35.965 1.00 16.61 11 LEU B C 1
ATOM 1459 O O . LEU B 1 45 ? 12.891 1.758 34.741 1.00 16.02 11 LEU B O 1
ATOM 1464 N N . SER B 1 46 ? 12.104 0.807 36.605 1.00 14.79 12 SER B N 1
ATOM 1465 C CA . SER B 1 46 ? 11.546 -0.315 35.855 1.00 11.87 12 SER B CA 1
ATOM 1466 C C . SER B 1 46 ? 10.551 0.144 34.794 1.00 19.68 12 SER B C 1
ATOM 1467 O O . SER B 1 46 ? 10.559 -0.369 33.677 1.00 17.64 12 SER B O 1
ATOM 1470 N N . LYS B 1 47 ? 9.705 1.114 35.142 1.00 18.08 13 LYS B N 1
ATOM 1471 C CA . LYS B 1 47 ? 8.618 1.546 34.250 1.00 21.65 13 LYS B CA 1
ATOM 1472 C C . LYS B 1 47 ? 8.882 2.819 33.440 1.00 18.94 13 LYS B C 1
ATOM 1473 O O . LYS B 1 47 ? 8.142 3.106 32.502 1.00 18.50 13 LYS B O 1
ATOM 1479 N N . LYS B 1 48 ? 9.909 3.585 33.794 1.00 13.55 14 LYS B N 1
ATOM 1480 C CA . LYS B 1 48 ? 10.132 4.883 33.157 1.00 13.99 14 LYS B CA 1
ATOM 1481 C C . LYS B 1 48 ? 11.605 5.291 33.184 1.00 14.19 14 LYS B C 1
ATOM 1482 O O . LYS B 1 48 ? 12.297 5.025 34.165 1.00 13.01 14 LYS B O 1
ATOM 1488 N N . GLU B 1 49 ? 12.073 5.957 32.126 1.00 12.29 15 GLU B N 1
ATOM 1489 C CA . GLU B 1 49 ? 13.338 6.687 32.189 1.00 12.00 15 GLU B CA 1
ATOM 1490 C C . GLU B 1 49 ? 13.106 7.925 33.057 1.00 8.46 15 GLU B C 1
ATOM 1491 O O . GLU B 1 49 ? 12.097 8.628 32.903 1.00 11.92 15 GLU B O 1
ATOM 1497 N N . ARG B 1 50 ? 14.021 8.188 33.982 1.00 12.12 16 ARG B N 1
ATOM 1498 C CA . ARG B 1 50 ? 13.848 9.285 34.919 1.00 11.23 16 ARG B CA 1
ATOM 1499 C C . ARG B 1 50 ? 15.154 10.044 35.134 1.00 14.75 16 ARG B C 1
ATOM 1500 O O . ARG B 1 50 ? 16.227 9.454 35.158 1.00 9.35 16 ARG B O 1
ATOM 1508 N N . SER B 1 51 ? 15.048 11.360 35.256 1.00 9.09 17 SER B N 1
ATOM 1509 C CA . SER B 1 51 ? 16.182 12.190 35.644 1.00 12.56 17 SER B CA 1
ATOM 1510 C C . SER B 1 51 ? 16.643 11.856 37.056 1.00 10.67 17 SER B C 1
ATOM 1511 O O . SER B 1 51 ? 15.884 11.316 37.856 1.00 8.91 17 SER B O 1
ATOM 1514 N N . GLY B 1 52 ? 17.884 12.215 37.365 1.00 10.31 18 GLY B N 1
ATOM 1515 C CA . GLY B 1 52 ? 18.378 12.108 38.728 1.00 12.60 18 GLY B CA 1
ATOM 1516 C C . GLY B 1 52 ? 17.477 12.859 39.696 1.00 12.18 18 GLY B C 1
ATOM 1517 O O . GLY B 1 52 ? 17.182 12.371 40.794 1.00 10.60 18 GLY B O 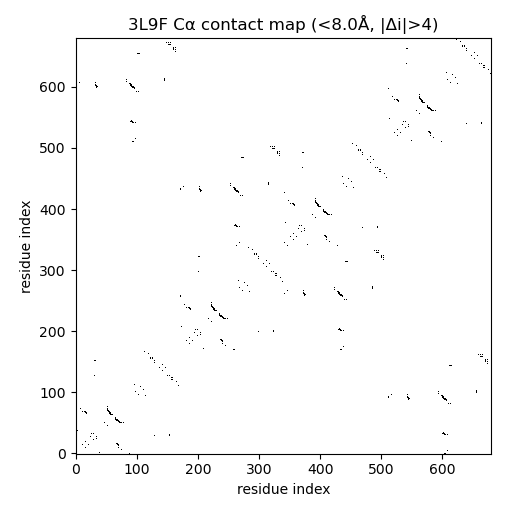1
ATOM 1518 N N . TYR B 1 53 ? 17.027 14.046 39.293 1.00 8.56 19 TYR B N 1
ATOM 1519 C CA . TYR B 1 53 ? 16.133 14.836 40.130 1.00 10.55 19 TYR B CA 1
ATOM 1520 C C . TYR B 1 53 ? 14.895 14.029 40.487 1.00 7.81 19 TYR B C 1
ATOM 1521 O O . TYR B 1 53 ? 14.475 13.994 41.647 1.00 12.40 19 TYR B O 1
ATOM 1530 N N . GLU B 1 54 ? 14.288 13.421 39.471 1.00 6.64 20 GLU B N 1
ATOM 1531 C CA . GLU B 1 54 ? 13.032 12.707 39.659 1.00 7.78 20 GLU B CA 1
ATOM 1532 C C . GLU B 1 54 ? 13.222 11.461 40.535 1.00 8.68 20 GLU B C 1
ATOM 1533 O O . GLU B 1 54 ? 12.384 11.153 41.378 1.00 6.21 20 GLU B O 1
ATOM 1539 N N . ILE B 1 55 ? 14.319 10.743 40.321 1.00 9.52 21 ILE B N 1
ATOM 1540 C CA . ILE B 1 55 ? 14.607 9.565 41.138 1.00 10.58 21 ILE B CA 1
ATOM 1541 C C . ILE B 1 55 ? 14.731 9.997 42.599 1.00 9.47 21 ILE B C 1
ATOM 1542 O O . ILE B 1 55 ? 14.153 9.398 43.503 1.00 11.85 21 ILE B O 1
ATOM 1547 N N . ASN B 1 56 ? 15.480 11.067 42.824 1.00 9.01 22 ASN B N 1
ATOM 1548 C CA . ASN B 1 56 ? 15.641 11.576 44.177 1.00 11.23 22 ASN B CA 1
ATOM 1549 C C . ASN B 1 56 ? 14.301 12.003 44.797 1.00 11.12 22 ASN B C 1
ATOM 1550 O O . ASN B 1 56 ? 14.038 11.736 45.969 1.00 11.95 22 ASN B O 1
ATOM 1555 N N . ASP B 1 57 ? 13.463 12.674 44.006 1.00 11.13 23 ASP B N 1
ATOM 1556 C CA . ASP B 1 57 ? 12.144 13.107 44.461 1.00 10.11 23 ASP B CA 1
ATOM 1557 C C . ASP B 1 57 ? 11.327 11.879 44.901 1.00 9.81 23 ASP B C 1
ATOM 1558 O O . ASP B 1 57 ? 10.713 11.863 45.981 1.00 10.11 23 ASP B O 1
ATOM 1563 N N . ILE B 1 58 ? 11.337 10.846 44.068 1.00 8.77 24 ILE B N 1
ATOM 1564 C CA . ILE B 1 58 ? 10.592 9.618 44.352 1.00 8.43 24 ILE B CA 1
ATOM 1565 C C . ILE B 1 58 ? 11.094 8.953 45.633 1.00 8.26 24 ILE B C 1
ATOM 1566 O O . ILE B 1 58 ? 10.308 8.560 46.487 1.00 10.03 24 ILE B O 1
ATOM 1571 N N . LEU B 1 59 ? 12.409 8.834 45.744 1.00 10.51 25 LEU B N 1
ATOM 1572 C CA . LEU B 1 59 ? 13.014 8.188 46.907 1.00 15.34 25 LEU B CA 1
ATOM 1573 C C . LEU B 1 59 ? 12.730 8.967 48.179 1.00 14.82 25 LEU B C 1
ATOM 1574 O O . LEU B 1 59 ? 12.278 8.398 49.177 1.00 13.37 25 LEU B O 1
ATOM 1579 N N . GLN B 1 60 ? 12.971 10.277 48.141 1.00 12.13 26 GLN B N 1
ATOM 1580 C CA . GLN B 1 60 ? 12.791 11.115 49.319 1.00 14.52 26 GLN B CA 1
ATOM 1581 C C . GLN B 1 60 ? 11.337 11.372 49.682 1.00 16.01 26 GLN B C 1
ATOM 1582 O O . GLN B 1 60 ? 10.987 11.427 50.866 1.00 18.63 26 GLN B O 1
ATOM 1588 N N . ASN B 1 61 ? 10.489 11.539 48.671 1.00 9.98 27 ASN B N 1
ATOM 1589 C CA . ASN B 1 61 ? 9.148 12.074 48.904 1.00 14.90 27 ASN B CA 1
ATOM 1590 C C . ASN B 1 61 ? 7.986 11.151 48.603 1.00 14.93 27 ASN B C 1
ATOM 1591 O O . ASN B 1 61 ? 6.826 11.527 48.810 1.00 23.15 27 ASN B O 1
ATOM 1596 N N . GLN B 1 62 ? 8.264 9.970 48.069 1.00 8.95 28 GLN B N 1
ATOM 1597 C CA . GLN B 1 62 ? 7.188 9.048 47.785 1.00 9.98 28 GLN B CA 1
ATOM 1598 C C . GLN B 1 62 ? 7.402 7.693 48.453 1.00 12.49 28 GLN B C 1
ATOM 1599 O O . GLN B 1 62 ? 6.458 7.098 48.955 1.00 12.91 28 GLN B O 1
ATOM 1605 N N . LEU B 1 63 ? 8.633 7.200 48.447 1.00 9.40 29 LEU B N 1
ATOM 1606 C CA . LEU B 1 63 ? 8.872 5.842 48.937 1.00 11.22 29 LEU B CA 1
ATOM 1607 C C . LEU B 1 63 ? 9.518 5.800 50.308 1.00 12.19 29 LEU B C 1
ATOM 1608 O O . LEU B 1 63 ? 9.881 4.725 50.801 1.00 12.95 29 LEU B O 1
ATOM 1613 N N . SER B 1 64 ? 9.655 6.957 50.937 1.00 8.63 30 SER B N 1
ATOM 1614 C CA . SER B 1 64 ? 10.398 7.025 52.185 1.00 12.66 30 SER B CA 1
ATOM 1615 C C . SER B 1 64 ? 9.710 6.269 53.325 1.00 15.87 30 SER B C 1
ATOM 1616 O O . SER B 1 64 ? 10.321 6.039 54.366 1.00 14.98 30 SER B O 1
ATOM 1619 N N . TYR B 1 65 ? 8.449 5.889 53.140 1.00 12.54 31 TYR B N 1
ATOM 1620 C CA . TYR B 1 65 ? 7.741 5.126 54.167 1.00 13.62 31 TYR B CA 1
ATOM 1621 C C . TYR B 1 65 ? 8.185 3.665 54.239 1.00 14.06 31 TYR B C 1
ATOM 1622 O O . TYR B 1 65 ? 7.870 2.970 55.212 1.00 16.20 31 TYR B O 1
ATOM 1631 N N . PHE B 1 66 ? 8.910 3.193 53.227 1.00 10.58 32 PHE B N 1
ATOM 1632 C CA . PHE B 1 66 ? 9.502 1.860 53.318 1.00 11.34 32 PHE B CA 1
ATOM 1633 C C . PHE B 1 66 ? 10.976 1.821 52.984 1.00 11.78 32 PHE B C 1
ATOM 1634 O O . PHE B 1 66 ? 11.616 0.784 53.125 1.00 11.03 32 PHE B O 1
ATOM 1642 N N . TYR B 1 67 ? 11.529 2.952 52.566 1.00 8.29 33 TYR B N 1
ATOM 1643 C CA . TYR B 1 67 ? 12.965 3.020 52.351 1.00 11.58 33 TYR B CA 1
ATOM 1644 C C . TYR B 1 67 ? 13.455 4.404 52.704 1.00 11.44 33 TYR B C 1
ATOM 1645 O O . TYR B 1 67 ? 13.256 5.369 51.966 1.00 12.72 33 TYR B O 1
ATOM 1654 N N . ASP B 1 68 ? 14.106 4.493 53.848 1.00 11.31 34 ASP B N 1
ATOM 1655 C CA . ASP B 1 68 ? 14.634 5.749 54.308 1.00 12.13 34 ASP B CA 1
ATOM 1656 C C . ASP B 1 68 ? 16.030 5.446 54.811 1.00 20.65 34 ASP B C 1
ATOM 1657 O O . ASP B 1 68 ? 16.211 4.875 55.896 1.00 14.64 34 ASP B O 1
ATOM 1662 N N . GLY B 1 69 ? 17.014 5.775 53.981 1.00 18.09 35 GLY B N 1
ATOM 1663 C CA . GLY B 1 69 ? 18.384 5.377 54.233 1.00 26.96 35 GLY B CA 1
ATOM 1664 C C . GLY B 1 69 ? 19.246 6.543 54.644 1.00 28.41 35 GLY B C 1
ATOM 1665 O O . GLY B 1 69 ? 18.762 7.534 55.180 1.00 30.18 35 GLY B O 1
ATOM 1666 N N . THR B 1 70 ? 20.540 6.424 54.389 1.00 39.55 36 THR B N 1
ATOM 1667 C CA . THR B 1 70 ? 21.462 7.500 54.706 1.00 43.21 36 THR B CA 1
ATOM 1668 C C . THR B 1 70 ? 21.615 8.441 53.517 1.00 38.85 36 THR B C 1
ATOM 1669 O O . THR B 1 70 ? 21.516 8.027 52.359 1.00 37.63 36 THR B O 1
ATOM 1673 N N . TYR B 1 71 ? 21.847 9.712 53.818 1.00 38.11 37 TYR B N 1
ATOM 1674 C CA . TYR B 1 71 ? 22.056 10.718 52.791 1.00 44.25 37 TYR B CA 1
ATOM 1675 C C . TYR B 1 71 ? 23.150 10.282 51.820 1.00 43.05 37 TYR B C 1
ATOM 1676 O O . TYR B 1 71 ? 24.127 9.647 52.214 1.00 38.01 37 TYR B O 1
ATOM 1685 N N . GLY B 1 72 ? 22.958 10.601 50.544 1.00 44.59 38 GLY B N 1
ATOM 1686 C CA . GLY B 1 72 ? 23.994 10.421 49.543 1.00 41.58 38 GLY B CA 1
ATOM 1687 C C . GLY B 1 72 ? 24.071 9.066 48.867 1.00 33.51 38 GLY B C 1
ATOM 1688 O O . GLY B 1 72 ? 24.966 8.841 48.061 1.00 33.98 38 GLY B O 1
ATOM 1689 N N . MET B 1 73 ? 23.150 8.163 49.187 1.00 19.59 39 MET B N 1
ATOM 1690 C CA . MET B 1 73 ? 23.164 6.819 48.591 1.00 26.83 39 MET B CA 1
ATOM 1691 C C . MET B 1 73 ? 22.996 6.839 47.066 1.00 19.76 39 MET B C 1
ATOM 1692 O O . MET B 1 73 ? 23.637 6.071 46.330 1.00 18.31 39 MET B O 1
ATOM 1697 N N . ILE B 1 74 ? 22.117 7.716 46.602 1.00 20.37 40 ILE B N 1
ATOM 1698 C CA . ILE B 1 74 ? 21.613 7.653 45.231 1.00 20.71 40 ILE B CA 1
ATOM 1699 C C . ILE B 1 74 ? 22.719 7.746 44.173 1.00 21.98 40 ILE B C 1
ATOM 1700 O O . ILE B 1 74 ? 22.771 6.945 43.240 1.00 20.21 40 ILE B O 1
ATOM 1705 N N . TYR B 1 75 ? 23.619 8.709 44.329 1.00 22.09 41 TYR B N 1
ATOM 1706 C CA . TYR B 1 75 ? 24.576 9.006 43.268 1.00 23.61 41 TYR B CA 1
ATOM 1707 C C . TYR B 1 75 ? 25.656 7.931 43.064 1.00 25.86 41 TYR B C 1
ATOM 1708 O O . TYR B 1 75 ? 25.891 7.495 41.940 1.00 18.81 41 TYR B O 1
ATOM 1717 N N . PRO B 1 76 ? 26.305 7.484 44.147 1.00 21.83 42 PRO B N 1
ATOM 1718 C CA . PRO B 1 76 ? 27.239 6.362 43.998 1.00 19.74 42 PRO B CA 1
ATOM 1719 C C . PRO B 1 76 ? 26.568 5.098 43.457 1.00 22.54 42 PRO B C 1
ATOM 1720 O O . PRO B 1 76 ? 27.162 4.370 42.662 1.00 21.02 42 PRO B O 1
ATOM 1724 N N . THR B 1 77 ? 25.342 4.834 43.895 1.00 20.20 43 THR B N 1
ATOM 1725 C CA . THR B 1 77 ? 24.617 3.641 43.464 1.00 20.67 43 THR B CA 1
ATOM 1726 C C . THR B 1 77 ? 24.277 3.712 41.977 1.00 19.53 43 THR B C 1
ATOM 1727 O O . THR B 1 77 ? 24.383 2.716 41.248 1.00 21.54 43 THR B O 1
ATOM 1731 N N . LEU B 1 78 ? 23.878 4.896 41.527 1.00 17.27 44 LEU B N 1
ATOM 1732 C CA . LEU B 1 78 ? 23.636 5.113 40.099 1.00 17.54 44 LEU B CA 1
ATOM 1733 C C . LEU B 1 78 ? 24.914 4.902 39.282 1.00 19.91 44 LEU B C 1
ATOM 1734 O O . LEU B 1 78 ? 24.883 4.294 38.207 1.00 16.59 44 LEU B O 1
ATOM 1739 N N . ARG B 1 79 ? 26.038 5.405 39.786 1.00 18.71 45 ARG B N 1
ATOM 1740 C CA . ARG B 1 79 ? 27.307 5.203 39.097 1.00 24.68 45 ARG B CA 1
ATOM 1741 C C . ARG B 1 79 ? 27.597 3.717 38.958 1.00 21.61 45 ARG B C 1
ATOM 1742 O O . ARG B 1 79 ? 27.963 3.246 37.876 1.00 20.44 45 ARG B O 1
ATOM 1750 N N . LYS B 1 80 ? 27.409 2.972 40.043 1.00 20.19 46 LYS B N 1
ATOM 1751 C CA . LYS B 1 80 ? 27.680 1.535 40.017 1.00 19.06 46 LYS B CA 1
ATOM 1752 C C . LYS B 1 80 ? 26.748 0.745 39.091 1.00 23.45 46 LYS B C 1
ATOM 1753 O O . LYS B 1 80 ? 27.198 -0.148 38.375 1.00 24.70 46 LYS B O 1
ATOM 1759 N N . LEU B 1 81 ? 25.456 1.066 39.105 1.00 17.36 47 LEU B N 1
ATOM 1760 C CA . LEU B 1 81 ? 24.495 0.400 38.228 1.00 19.08 47 LEU B CA 1
ATOM 1761 C C . LEU B 1 81 ? 24.836 0.628 36.759 1.00 18.98 47 LEU B C 1
ATOM 1762 O O . LEU B 1 81 ? 24.673 -0.269 35.926 1.00 20.55 47 LEU B O 1
ATOM 1767 N N . GLU B 1 82 ? 25.298 1.833 36.437 1.00 18.43 48 GLU B N 1
ATOM 1768 C CA . GLU B 1 82 ? 25.686 2.143 35.066 1.00 18.85 48 GLU B CA 1
ATOM 1769 C C . GLU B 1 82 ? 26.948 1.371 34.713 1.00 20.81 48 GLU B C 1
ATOM 1770 O O . GLU B 1 82 ? 27.032 0.763 33.654 1.00 22.79 48 GLU B O 1
ATOM 1776 N N . LYS B 1 83 ? 27.923 1.401 35.618 1.00 22.92 49 LYS B N 1
ATOM 1777 C CA . LYS B 1 83 ? 29.171 0.664 35.438 1.00 26.76 49 LYS B CA 1
ATOM 1778 C C . LYS B 1 83 ? 28.914 -0.820 35.188 1.00 28.23 49 LYS B C 1
ATOM 1779 O O . LYS B 1 83 ? 29.610 -1.452 34.392 1.00 30.85 49 LYS B O 1
ATOM 1783 N N . ASP B 1 84 ? 27.902 -1.368 35.855 1.00 23.73 50 ASP B N 1
ATOM 1784 C CA . ASP B 1 84 ? 27.585 -2.789 35.740 1.00 22.25 50 ASP B CA 1
ATOM 1785 C C . ASP B 1 84 ? 26.602 -3.089 34.611 1.00 27.99 50 ASP B C 1
ATOM 1786 O O . ASP B 1 84 ? 26.218 -4.242 34.403 1.00 26.50 50 ASP B O 1
ATOM 1791 N N . GLY B 1 85 ? 26.200 -2.048 33.885 1.00 22.09 51 GLY B N 1
ATOM 1792 C CA . GLY B 1 85 ? 25.368 -2.208 32.706 1.00 18.60 51 GLY B CA 1
ATOM 1793 C C . GLY B 1 85 ? 23.897 -2.487 32.964 1.00 18.72 51 GLY B C 1
ATOM 1794 O O . GLY B 1 85 ? 23.180 -2.963 32.070 1.00 17.03 51 GLY B O 1
ATOM 1795 N N . LYS B 1 86 ? 23.437 -2.183 34.175 1.00 14.24 52 LYS B N 1
ATOM 1796 C CA . LYS B 1 86 ? 22.041 -2.395 34.543 1.00 14.58 52 LYS B CA 1
ATOM 1797 C C . LYS B 1 86 ? 21.186 -1.178 34.214 1.00 14.28 52 LYS B C 1
ATOM 1798 O O . LYS B 1 86 ? 19.966 -1.292 34.122 1.00 13.32 52 LYS B O 1
ATOM 1804 N N . ILE B 1 87 ? 21.826 -0.015 34.089 1.00 15.42 53 ILE B N 1
ATOM 1805 C CA . ILE B 1 87 ? 21.152 1.213 33.654 1.00 12.33 53 ILE B CA 1
ATOM 1806 C C . ILE B 1 87 ? 22.034 1.972 32.668 1.00 14.88 53 ILE B C 1
ATOM 1807 O O . ILE B 1 87 ? 23.245 1.726 32.594 1.00 16.73 53 ILE B O 1
ATOM 1812 N N . THR B 1 88 ? 21.417 2.854 31.883 1.00 12.96 54 THR B N 1
ATOM 1813 C CA . THR B 1 88 ? 22.159 3.798 31.061 1.00 15.71 54 THR B CA 1
ATOM 1814 C C . THR B 1 88 ? 22.000 5.203 31.618 1.00 17.23 54 THR B C 1
ATOM 1815 O O . THR B 1 88 ? 20.978 5.535 32.225 1.00 17.81 54 THR B O 1
ATOM 1819 N N . LYS B 1 89 ? 23.026 6.018 31.413 1.00 13.29 55 LYS B N 1
ATOM 1820 C CA . LYS B 1 89 ? 23.005 7.414 31.821 1.00 14.99 55 LYS B CA 1
ATOM 1821 C C . LYS B 1 89 ? 23.164 8.329 30.617 1.00 18.87 55 LYS B C 1
ATOM 1822 O O . LYS B 1 89 ? 24.091 8.174 29.817 1.00 16.47 55 LYS B O 1
ATOM 1828 N N . GLU B 1 90 ? 22.250 9.279 30.486 1.00 12.38 56 GLU B N 1
ATOM 1829 C CA . GLU B 1 90 ? 22.312 10.243 29.411 1.00 14.22 56 GLU B CA 1
ATOM 1830 C C . GLU B 1 90 ? 22.451 11.630 30.012 1.00 15.64 56 GLU B C 1
ATOM 1831 O O . GLU B 1 90 ? 21.698 11.982 30.909 1.00 14.39 56 GLU B O 1
ATOM 1837 N N . VAL B 1 91 ? 23.421 12.410 29.543 1.00 11.06 57 VAL B N 1
ATOM 1838 C CA . VAL B 1 91 ? 23.559 13.784 30.025 1.00 9.64 57 VAL B CA 1
ATOM 1839 C C . VAL B 1 91 ? 22.938 14.753 29.029 1.00 17.35 57 VAL B C 1
ATOM 1840 O O . VAL B 1 91 ? 23.430 14.894 27.911 1.00 19.56 57 VAL B O 1
ATOM 1844 N N . VAL B 1 92 ? 21.854 15.413 29.431 1.00 10.52 58 VAL B N 1
ATOM 1845 C CA . VAL B 1 92 ? 21.161 16.335 28.550 1.00 12.42 58 VAL B CA 1
ATOM 1846 C C . VAL B 1 92 ? 21.658 17.749 28.825 1.00 14.12 58 VAL B C 1
ATOM 1847 O O . VAL B 1 92 ? 21.529 18.254 29.938 1.00 10.95 58 VAL B O 1
ATOM 1851 N N . ILE B 1 93 ? 22.225 18.368 27.799 1.00 11.08 59 ILE B N 1
ATOM 1852 C CA . ILE B 1 93 ? 22.799 19.706 27.899 1.00 11.50 59 ILE B CA 1
ATOM 1853 C C . ILE B 1 93 ? 21.838 20.751 27.350 1.00 14.02 59 ILE B C 1
ATOM 1854 O O . ILE B 1 93 ? 21.283 20.591 26.260 1.00 11.82 59 ILE B O 1
ATOM 1859 N N . GLN B 1 94 ? 21.631 21.813 28.116 1.00 11.57 60 GLN B N 1
ATOM 1860 C CA . GLN B 1 94 ? 20.788 22.913 27.662 1.00 11.27 60 GLN B CA 1
ATOM 1861 C C . GLN B 1 94 ? 21.456 24.235 27.961 1.00 13.13 60 GLN B C 1
ATOM 1862 O O . GLN B 1 94 ? 22.094 24.392 29.001 1.00 13.62 60 GLN B O 1
ATOM 1868 N N . ASP B 1 95 ? 21.286 25.192 27.058 1.00 13.60 61 ASP B N 1
ATOM 1869 C CA . ASP B 1 95 ? 21.799 26.536 27.249 1.00 15.39 61 ASP B CA 1
ATOM 1870 C C . ASP B 1 95 ? 21.315 27.133 28.560 1.00 16.35 61 ASP B C 1
ATOM 1871 O O . ASP B 1 95 ? 20.113 27.160 28.834 1.00 13.53 61 ASP B O 1
ATOM 1876 N N . GLY B 1 96 ? 22.255 27.623 29.365 1.00 14.45 62 GLY B N 1
ATOM 1877 C CA . GLY B 1 96 ? 21.911 28.389 30.555 1.00 15.70 62 GLY B CA 1
ATOM 1878 C C . GLY B 1 96 ? 21.268 27.596 31.681 1.00 12.68 62 GLY B C 1
ATOM 1879 O O . GLY B 1 96 ? 20.672 28.186 32.582 1.00 12.93 62 GLY B O 1
ATOM 1880 N N . ARG B 1 97 ? 21.392 26.270 31.637 1.00 11.42 63 ARG B N 1
ATOM 1881 C CA . ARG B 1 97 ? 20.872 25.396 32.686 1.00 9.16 63 ARG B CA 1
ATOM 1882 C C . ARG B 1 97 ? 21.904 24.364 33.089 1.00 11.68 63 ARG B C 1
ATOM 1883 O O . ARG B 1 97 ? 22.735 23.964 32.275 1.00 12.49 63 ARG B O 1
ATOM 1891 N N . PRO B 1 98 ? 21.830 23.892 34.343 1.00 10.53 64 PRO B N 1
ATOM 1892 C CA . PRO B 1 98 ? 22.743 22.816 34.721 1.00 9.23 64 PRO B CA 1
ATOM 1893 C C . PRO B 1 98 ? 22.472 21.594 33.840 1.00 13.94 64 PRO B C 1
ATOM 1894 O O . PRO B 1 98 ? 21.349 21.430 33.347 1.00 12.79 64 PRO B O 1
ATOM 1898 N N . ASN B 1 99 ? 23.487 20.767 33.620 1.00 9.85 65 ASN B N 1
ATOM 1899 C CA . ASN B 1 99 ? 23.263 19.489 32.952 1.00 13.82 65 ASN B CA 1
ATOM 1900 C C . ASN B 1 99 ? 22.236 18.648 33.702 1.00 16.95 65 ASN B C 1
ATOM 1901 O O . ASN B 1 99 ? 22.174 18.675 34.940 1.00 12.29 65 ASN B O 1
ATOM 1906 N N . LYS B 1 100 ? 21.451 17.887 32.941 1.00 13.20 66 LYS B N 1
ATOM 1907 C CA . LYS B 1 100 ? 20.416 17.028 33.489 1.00 14.42 66 LYS B CA 1
ATOM 1908 C C . LYS B 1 100 ? 20.803 15.584 33.159 1.00 16.40 66 LYS B C 1
ATOM 1909 O O . LYS B 1 100 ? 21.133 15.281 32.014 1.00 16.25 66 LYS B O 1
ATOM 1915 N N . ASN B 1 101 ? 20.803 14.711 34.158 1.00 13.84 67 ASN B N 1
ATOM 1916 C CA . ASN B 1 101 ? 21.115 13.302 33.917 1.00 15.54 67 ASN B CA 1
ATOM 1917 C C . ASN B 1 101 ? 19.851 12.465 33.827 1.00 11.60 67 ASN B C 1
ATOM 1918 O O . ASN B 1 101 ? 19.040 12.462 34.759 1.00 14.35 67 ASN B O 1
ATOM 1923 N N . ILE B 1 102 ? 19.686 11.748 32.716 1.00 10.36 68 ILE B N 1
ATOM 1924 C CA . ILE B 1 102 ? 18.529 10.887 32.537 1.00 10.05 68 ILE B CA 1
ATOM 1925 C C . ILE B 1 102 ? 18.965 9.419 32.599 1.00 11.81 68 ILE B C 1
ATOM 1926 O O . ILE B 1 102 ? 19.840 8.993 31.841 1.00 12.80 68 ILE B O 1
ATOM 1931 N N . TYR B 1 103 ? 18.338 8.647 33.481 1.00 13.66 69 TYR B N 1
ATOM 1932 C CA . TYR B 1 103 ? 18.676 7.232 33.645 1.00 12.95 69 TYR B CA 1
ATOM 1933 C C . TYR B 1 103 ? 17.603 6.286 33.105 1.00 14.34 69 TYR B C 1
ATOM 1934 O O . TYR B 1 103 ? 16.395 6.532 33.273 1.00 10.49 69 TYR B O 1
ATOM 1943 N N . ALA B 1 104 ? 18.041 5.203 32.460 1.00 12.01 70 ALA B N 1
ATOM 1944 C CA . ALA B 1 104 ? 17.120 4.232 31.871 1.00 13.59 70 ALA B CA 1
ATOM 1945 C C . ALA B 1 104 ? 17.539 2.811 32.213 1.00 14.36 70 ALA B C 1
ATOM 1946 O O . ALA B 1 104 ? 18.710 2.482 32.145 1.00 13.84 70 ALA B O 1
ATOM 1948 N N . ILE B 1 105 ? 16.580 1.958 32.550 1.00 13.02 71 ILE B N 1
ATOM 1949 C CA . ILE B 1 105 ? 16.918 0.580 32.868 1.00 13.55 71 ILE B CA 1
ATOM 1950 C C . ILE B 1 105 ? 17.316 -0.153 31.584 1.00 14.47 71 ILE B C 1
ATOM 1951 O O . ILE B 1 105 ? 16.833 0.180 30.491 1.00 15.39 71 ILE B O 1
ATOM 1956 N N . THR B 1 106 ? 18.226 -1.115 31.703 1.00 14.15 72 THR B N 1
ATOM 1957 C CA . THR B 1 106 ? 18.596 -1.961 30.561 1.00 17.57 72 THR B CA 1
ATOM 1958 C C . THR B 1 106 ? 17.940 -3.332 30.678 1.00 21.32 72 THR B C 1
ATOM 1959 O O . THR B 1 106 ? 17.358 -3.664 31.712 1.00 16.37 72 THR B O 1
ATOM 1963 N N . GLU B 1 107 ? 18.033 -4.128 29.612 1.00 21.05 73 GLU B N 1
ATOM 1964 C CA . GLU B 1 107 ? 17.557 -5.508 29.661 1.00 21.69 73 GLU B CA 1
ATOM 1965 C C . GLU B 1 107 ? 18.132 -6.257 30.854 1.00 18.86 73 GLU B C 1
ATOM 1966 O O . GLU B 1 107 ? 17.403 -6.938 31.568 1.00 21.63 73 GLU B O 1
ATOM 1972 N N . SER B 1 108 ? 19.436 -6.132 31.070 1.00 18.77 74 SER B N 1
ATOM 1973 C CA . SER B 1 108 ? 20.076 -6.838 32.175 1.00 20.65 74 SER B CA 1
ATOM 1974 C C . SER B 1 108 ? 19.624 -6.292 33.523 1.00 18.94 74 SER B C 1
ATOM 1975 O O . SER B 1 108 ? 19.561 -7.029 34.503 1.00 18.21 74 SER B O 1
ATOM 1978 N N . GLY B 1 109 ? 19.313 -5.002 33.569 1.00 14.69 75 GLY B N 1
ATOM 1979 C CA . GLY B 1 109 ? 18.776 -4.404 34.777 1.00 14.86 75 GLY B CA 1
ATOM 1980 C C . GLY B 1 109 ? 17.393 -4.952 35.088 1.00 14.64 75 GLY B C 1
ATOM 1981 O O . GLY B 1 109 ? 17.086 -5.243 36.244 1.00 18.14 75 GLY B O 1
ATOM 1982 N N . LYS B 1 110 ? 16.554 -5.093 34.063 1.00 13.57 76 LYS B N 1
ATOM 1983 C CA . LYS B 1 110 ? 15.227 -5.668 34.234 1.00 10.46 76 LYS B CA 1
ATOM 1984 C C . LYS B 1 110 ? 15.356 -7.101 34.739 1.00 19.39 76 LYS B C 1
ATOM 1985 O O . LYS B 1 110 ? 14.584 -7.541 35.585 1.00 18.90 76 LYS B O 1
ATOM 1991 N N . LYS B 1 111 ? 16.346 -7.817 34.212 1.00 18.00 77 LYS B N 1
ATOM 1992 C CA . LYS B 1 111 ? 16.605 -9.203 34.597 1.00 20.37 77 LYS B CA 1
ATOM 1993 C C . LYS B 1 111 ? 16.985 -9.281 36.071 1.00 18.13 77 LYS B C 1
ATOM 1994 O O . LYS B 1 111 ? 16.541 -10.175 36.800 1.00 18.24 77 LYS B O 1
ATOM 1997 N N . GLU B 1 112 ? 17.797 -8.324 36.499 1.00 16.03 78 GLU B N 1
ATOM 1998 C CA . GLU B 1 112 ? 18.281 -8.263 37.866 1.00 19.69 78 GLU B CA 1
ATOM 1999 C C . GLU B 1 112 ? 17.154 -7.915 38.823 1.00 19.18 78 GLU B C 1
ATOM 2000 O O . GLU B 1 112 ? 17.072 -8.462 39.921 1.00 17.87 78 GLU B O 1
ATOM 2006 N N . LEU B 1 113 ? 16.289 -6.997 38.407 1.00 14.96 79 LEU B N 1
ATOM 2007 C CA . LEU B 1 113 ? 15.120 -6.663 39.202 1.00 14.16 79 LEU B CA 1
ATOM 2008 C C . LEU B 1 113 ? 14.224 -7.884 39.348 1.00 14.15 79 LEU B C 1
ATOM 2009 O O . LEU B 1 113 ? 13.794 -8.221 40.452 1.00 14.67 79 LEU B O 1
ATOM 2014 N N . ALA B 1 114 ? 13.954 -8.560 38.237 1.00 13.96 80 ALA B N 1
ATOM 2015 C CA . ALA B 1 114 ? 13.064 -9.717 38.266 1.00 17.12 80 ALA B CA 1
ATOM 2016 C C . ALA B 1 114 ? 13.625 -10.776 39.204 1.00 14.86 80 ALA B C 1
ATOM 2017 O O . ALA B 1 114 ? 12.888 -11.397 39.975 1.00 15.47 80 ALA B O 1
ATOM 2019 N N A SER B 1 115 ? 14.935 -10.984 39.112 0.50 15.64 81 SER B N 1
ATOM 2020 N N B SER B 1 115 ? 14.935 -10.976 39.139 0.50 15.65 81 SER B N 1
ATOM 2021 C CA A SER B 1 115 ? 15.634 -11.937 39.964 0.50 17.93 81 SER B CA 1
ATOM 2022 C CA B SER B 1 115 ? 15.591 -11.972 39.974 0.50 17.90 81 SER B CA 1
ATOM 2023 C C A SER B 1 115 ? 15.412 -11.555 41.413 0.50 16.73 81 SER B C 1
ATOM 2024 C C B SER B 1 115 ? 15.485 -11.577 41.441 0.50 16.75 81 SER B C 1
ATOM 2025 O O A SER B 1 115 ? 14.977 -12.370 42.232 0.50 15.04 81 SER B O 1
ATOM 2026 O O B SER B 1 115 ? 15.193 -12.409 42.302 0.50 15.14 81 SER B O 1
ATOM 2031 N N . TYR B 1 116 ? 15.699 -10.298 41.724 1.00 11.63 82 TYR B N 1
ATOM 2032 C CA . TYR B 1 116 ? 15.538 -9.811 43.082 1.00 15.29 82 TYR B CA 1
ATOM 2033 C C . TYR B 1 116 ? 14.114 -10.060 43.613 1.00 14.80 82 TYR B C 1
ATOM 2034 O O . TYR B 1 116 ? 13.930 -10.505 44.751 1.00 15.35 82 TYR B O 1
ATOM 2043 N N . LEU B 1 117 ? 13.104 -9.772 42.798 1.00 14.53 83 LEU B N 1
ATOM 2044 C CA . LEU B 1 117 ? 11.722 -9.945 43.247 1.00 14.60 83 LEU B CA 1
ATOM 2045 C C . LEU B 1 117 ? 11.362 -11.431 43.451 1.00 18.94 83 LEU B C 1
ATOM 2046 O O . LEU B 1 117 ? 10.366 -11.765 44.108 1.00 17.58 83 LEU B O 1
ATOM 2051 N N . GLN B 1 118 ? 12.190 -12.324 42.912 1.00 15.86 84 GLN B N 1
ATOM 2052 C CA . GLN B 1 118 ? 11.977 -13.756 43.123 1.00 20.00 84 GLN B CA 1
ATOM 2053 C C . GLN B 1 118 ? 12.713 -14.287 44.350 1.00 22.84 84 GLN B C 1
ATOM 2054 O O . GLN B 1 118 ? 12.471 -15.419 44.777 1.00 20.35 84 GLN B O 1
ATOM 2060 N N . SER B 1 119 ? 13.597 -13.468 44.918 1.00 15.30 85 SER B N 1
ATOM 2061 C CA . SER B 1 119 ? 14.468 -13.905 46.009 1.00 16.85 85 SER B CA 1
ATOM 2062 C C . SER B 1 119 ? 13.727 -13.991 47.338 1.00 17.66 85 SER B C 1
ATOM 2063 O O . SER B 1 119 ? 12.651 -13.403 47.505 1.00 14.45 85 SER B O 1
ATOM 2066 N N . ASP B 1 120 ? 14.294 -14.739 48.278 1.00 17.98 86 ASP B N 1
ATOM 2067 C CA . ASP B 1 120 ? 13.747 -14.780 49.629 1.00 21.45 86 ASP B CA 1
ATOM 2068 C C . ASP B 1 120 ? 13.770 -13.368 50.199 1.00 16.22 86 ASP B C 1
ATOM 2069 O O . ASP B 1 120 ? 14.730 -12.622 49.975 1.00 14.70 86 ASP B O 1
ATOM 2074 N N . VAL B 1 121 ? 12.722 -12.995 50.930 1.00 16.20 87 VAL B N 1
ATOM 2075 C CA . VAL B 1 121 ? 12.669 -11.651 51.522 1.00 15.99 87 VAL B CA 1
ATOM 2076 C C . VAL B 1 121 ? 13.705 -11.499 52.630 1.00 17.37 87 VAL B C 1
ATOM 2077 O O . VAL B 1 121 ? 13.877 -12.395 53.452 1.00 23.40 87 VAL B O 1
ATOM 2081 N N . ASN B 1 122 ? 14.390 -10.359 52.636 1.00 17.36 88 ASN B N 1
ATOM 2082 C CA . ASN B 1 122 ? 15.429 -10.053 53.617 1.00 19.89 88 ASN B CA 1
ATOM 2083 C C . ASN B 1 122 ? 14.858 -9.442 54.896 1.00 20.12 88 ASN B C 1
ATOM 2084 O O . ASN B 1 122 ? 13.743 -8.937 54.891 1.00 18.04 88 ASN B O 1
ATOM 2089 N N . ASP B 1 123 ? 15.609 -9.509 55.996 1.00 18.63 89 ASP B N 1
ATOM 2090 C CA . ASP B 1 123 ? 15.154 -8.931 57.261 1.00 17.24 89 ASP B CA 1
ATOM 2091 C C . ASP B 1 123 ? 14.948 -7.436 57.092 1.00 17.86 89 ASP B C 1
ATOM 2092 O O . ASP B 1 123 ? 15.753 -6.777 56.436 1.00 16.67 89 ASP B O 1
ATOM 2097 N N . GLU B 1 124 ? 13.907 -6.883 57.705 1.00 15.37 90 GLU B N 1
ATOM 2098 C CA . GLU B 1 124 ? 13.777 -5.430 57.670 1.00 16.44 90 GLU B CA 1
ATOM 2099 C C . GLU B 1 124 ? 14.918 -4.812 58.469 1.00 16.02 90 GLU B C 1
ATOM 2100 O O . GLU B 1 124 ? 15.429 -5.416 59.421 1.00 13.93 90 GLU B O 1
ATOM 2106 N N . ILE B 1 125 ? 15.331 -3.621 58.054 1.00 14.29 91 ILE B N 1
ATOM 2107 C CA . ILE B 1 125 ? 16.300 -2.830 58.798 1.00 11.93 91 ILE B CA 1
ATOM 2108 C C . ILE B 1 125 ? 15.564 -1.688 59.464 1.00 14.57 91 ILE B C 1
ATOM 2109 O O . ILE B 1 125 ? 14.765 -1.005 58.830 1.00 12.13 91 ILE B O 1
ATOM 2114 N N . PHE B 1 126 ? 15.814 -1.488 60.750 1.00 11.52 92 PHE B N 1
ATOM 2115 C CA . PHE B 1 126 ? 15.189 -0.384 61.460 1.00 12.00 92 PHE B CA 1
ATOM 2116 C C . PHE B 1 126 ? 16.147 0.083 62.532 1.00 11.89 92 PHE B C 1
ATOM 2117 O O . PHE B 1 126 ? 16.503 -0.679 63.430 1.00 14.67 92 PHE B O 1
ATOM 2125 N N . LYS B 1 127 ? 16.572 1.333 62.431 1.00 11.24 93 LYS B N 1
ATOM 2126 C CA . LYS B 1 127 ? 17.451 1.926 63.425 1.00 12.60 93 LYS B CA 1
ATOM 2127 C C . LYS B 1 127 ? 16.885 3.279 63.811 1.00 12.47 93 LYS B C 1
ATOM 2128 O O . LYS B 1 127 ? 16.841 4.207 62.990 1.00 14.77 93 LYS B O 1
ATOM 2134 N N . SER B 1 128 ? 16.436 3.392 65.057 1.00 10.46 94 SER B N 1
ATOM 2135 C CA . SER B 1 128 ? 15.777 4.611 65.501 1.00 10.56 94 SER B CA 1
ATOM 2136 C C . SER B 1 128 ? 16.643 5.364 66.478 1.00 9.03 94 SER B C 1
ATOM 2137 O O . SER B 1 128 ? 16.829 4.932 67.612 1.00 11.60 94 SER B O 1
ATOM 2140 N N . ASP B 1 129 ? 17.152 6.510 66.049 1.00 11.28 95 ASP B N 1
ATOM 2141 C CA . ASP B 1 129 ? 17.953 7.340 66.935 1.00 11.87 95 ASP B CA 1
ATOM 2142 C C . ASP B 1 129 ? 17.085 7.888 68.059 1.00 12.40 95 ASP B C 1
ATOM 2143 O O . ASP B 1 129 ? 17.528 7.991 69.207 1.00 12.50 95 ASP B O 1
ATOM 2148 N N . PHE B 1 130 ? 15.847 8.255 67.729 1.00 12.15 96 PHE B N 1
ATOM 2149 C CA . PHE B 1 130 ? 14.902 8.709 68.741 1.00 9.98 96 PHE B CA 1
ATOM 2150 C C . PHE B 1 130 ? 14.772 7.690 69.881 1.00 10.48 96 PHE B C 1
ATOM 2151 O O . PHE B 1 130 ? 14.938 8.024 71.043 1.00 10.65 96 PHE B O 1
ATOM 2159 N N . LEU B 1 131 ? 14.456 6.444 69.546 1.00 12.04 97 LEU B N 1
ATOM 2160 C CA . LEU B 1 131 ? 14.271 5.425 70.583 1.00 11.30 97 LEU B CA 1
ATOM 2161 C C . LEU B 1 131 ? 15.560 5.208 71.360 1.00 11.92 97 LEU B C 1
ATOM 2162 O O . LEU B 1 131 ? 15.541 4.957 72.570 1.00 12.06 97 LEU B O 1
ATOM 2167 N N . MET B 1 132 ? 16.678 5.276 70.652 1.00 10.38 98 MET B N 1
ATOM 2168 C CA . MET B 1 132 ? 17.983 5.117 71.274 1.00 12.62 98 MET B CA 1
ATOM 2169 C C . MET B 1 132 ? 18.185 6.187 72.352 1.00 13.91 98 MET B C 1
ATOM 2170 O O . MET B 1 132 ? 18.641 5.875 73.442 1.00 10.25 98 MET B O 1
ATOM 2175 N N . ARG B 1 133 ? 17.844 7.442 72.055 1.00 11.92 99 ARG B N 1
ATOM 2176 C CA . ARG B 1 133 ? 18.007 8.508 73.043 1.00 10.75 99 ARG B CA 1
ATOM 2177 C C . ARG B 1 133 ? 17.196 8.240 74.304 1.00 18.29 99 ARG B C 1
ATOM 2178 O O . ARG B 1 133 ? 17.671 8.465 75.422 1.00 18.00 99 ARG B O 1
ATOM 2186 N N . LEU B 1 134 ? 15.957 7.797 74.132 1.00 14.19 100 LEU B N 1
ATOM 2187 C CA . LEU B 1 134 ? 15.140 7.465 75.288 1.00 14.05 100 LEU B CA 1
ATOM 2188 C C . LEU B 1 134 ? 15.675 6.228 76.024 1.00 14.07 100 LEU B C 1
ATOM 2189 O O . LEU B 1 134 ? 15.626 6.167 77.248 1.00 16.33 100 LEU B O 1
ATOM 2194 N N . PHE B 1 135 ? 16.205 5.247 75.299 1.00 12.27 101 PHE B N 1
ATOM 2195 C CA . PHE B 1 135 ? 16.660 4.036 75.986 1.00 11.79 101 PHE B CA 1
ATOM 2196 C C . PHE B 1 135 ? 17.828 4.338 76.906 1.00 14.61 101 PHE B C 1
ATOM 2197 O O . PHE B 1 135 ? 17.892 3.842 78.031 1.00 13.73 101 PHE B O 1
ATOM 2205 N N . PHE B 1 136 ? 18.751 5.151 76.406 1.00 12.88 102 PHE B N 1
ATOM 2206 C CA . PHE B 1 136 ? 19.930 5.556 77.151 1.00 15.47 102 PHE B CA 1
ATOM 2207 C C . PHE B 1 136 ? 19.752 6.975 77.699 1.00 21.90 102 PHE B C 1
ATOM 2208 O O . PHE B 1 136 ? 20.723 7.702 77.902 1.00 31.44 102 PHE B O 1
ATOM 2216 N N . GLY B 1 137 ? 18.509 7.365 77.949 1.00 20.94 103 GLY B N 1
ATOM 2217 C CA . GLY B 1 137 ? 18.223 8.729 78.364 1.00 22.85 103 GLY B CA 1
ATOM 2218 C C . GLY B 1 137 ? 17.953 8.884 79.847 1.00 33.60 103 GLY B C 1
ATOM 2219 O O . GLY B 1 137 ? 17.020 9.588 80.248 1.00 37.84 103 GLY B O 1
ATOM 2220 N N . ASN B 1 138 ? 18.780 8.240 80.663 1.00 31.60 104 ASN B N 1
ATOM 2221 C CA . ASN B 1 138 ? 18.610 8.269 82.115 1.00 46.35 104 ASN B CA 1
ATOM 2222 C C . ASN B 1 138 ? 18.736 9.667 82.706 1.00 45.09 104 ASN B C 1
ATOM 2223 O O . ASN B 1 138 ? 18.159 9.963 83.751 1.00 55.29 104 ASN B O 1
ATOM 2225 N N . SER B 1 139 ? 19.493 10.525 82.032 1.00 43.25 105 SER B N 1
ATOM 2226 C CA . SER B 1 139 ? 19.795 11.853 82.552 1.00 43.81 105 SER B CA 1
ATOM 2227 C C . SER B 1 139 ? 18.882 12.944 81.988 1.00 47.29 105 SER B C 1
ATOM 2228 O O . SER B 1 139 ? 18.714 13.997 82.606 1.00 43.92 105 SER B O 1
ATOM 2231 N N . LEU B 1 140 ? 18.298 12.688 80.820 1.00 37.98 106 LEU B N 1
ATOM 2232 C CA . LEU B 1 140 ? 17.454 13.671 80.137 1.00 33.98 106 LEU B CA 1
ATOM 2233 C C . LEU B 1 140 ? 16.631 14.530 81.083 1.00 31.18 106 LEU B C 1
ATOM 2234 O O . LEU B 1 140 ? 15.817 14.020 81.851 1.00 32.72 106 LEU B O 1
ATOM 2239 N N . ASN B 1 141 ? 16.859 15.840 81.006 1.00 37.08 107 ASN B N 1
ATOM 2240 C CA . ASN B 1 141 ? 16.019 16.849 81.640 1.00 41.25 107 ASN B CA 1
ATOM 2241 C C . ASN B 1 141 ? 14.558 16.647 81.247 1.00 41.02 107 ASN B C 1
ATOM 2242 O O . ASN B 1 141 ? 14.272 16.181 80.143 1.00 34.04 107 ASN B O 1
ATOM 2247 N N . ASP B 1 142 ? 13.633 16.992 82.139 1.00 39.33 108 ASP B N 1
ATOM 2248 C CA . ASP B 1 142 ? 12.212 16.860 81.830 1.00 33.12 108 ASP B CA 1
ATOM 2249 C C . ASP B 1 142 ? 11.841 17.672 80.582 1.00 37.65 108 ASP B C 1
ATOM 2250 O O . ASP B 1 142 ? 10.965 17.273 79.812 1.00 32.88 108 ASP B O 1
ATOM 2252 N N . ASP B 1 143 ? 12.517 18.804 80.386 1.00 35.62 109 ASP B N 1
ATOM 2253 C CA . ASP B 1 143 ? 12.277 19.662 79.228 1.00 37.45 109 ASP B CA 1
ATOM 2254 C C . ASP B 1 143 ? 12.864 19.057 77.961 1.00 35.23 109 ASP B C 1
ATOM 2255 O O . ASP B 1 143 ? 12.252 19.102 76.892 1.00 30.66 109 ASP B O 1
ATOM 2260 N N . ASP B 1 144 ? 14.063 18.501 78.084 1.00 32.77 110 ASP B N 1
ATOM 2261 C CA . ASP B 1 144 ? 14.712 17.852 76.958 1.00 35.55 110 ASP B CA 1
ATOM 2262 C C . ASP B 1 144 ? 13.873 16.663 76.493 1.00 29.48 110 ASP B C 1
ATOM 2263 O O . ASP B 1 144 ? 13.735 16.423 75.291 1.00 26.21 110 ASP B O 1
ATOM 2268 N N . LEU B 1 145 ? 13.290 15.936 77.441 1.00 25.71 111 LEU B N 1
ATOM 2269 C CA . LEU B 1 145 ? 12.463 14.786 77.090 1.00 27.79 111 LEU B CA 1
ATOM 2270 C C . LEU B 1 145 ? 11.215 15.224 76.333 1.00 24.46 111 LEU B C 1
ATOM 2271 O O . LEU B 1 145 ? 10.900 14.682 75.272 1.00 21.90 111 LEU B O 1
ATOM 2276 N N . GLU B 1 146 ? 10.505 16.210 76.872 1.00 27.16 112 GLU B N 1
ATOM 2277 C CA . GLU B 1 146 ? 9.283 16.678 76.229 1.00 24.47 112 GLU B CA 1
ATOM 2278 C C . GLU B 1 146 ? 9.572 17.134 74.803 1.00 21.46 112 GLU B C 1
ATOM 2279 O O . GLU B 1 146 ? 8.784 16.883 73.882 1.00 23.08 112 GLU B O 1
ATOM 2282 N N . GLN B 1 147 ? 10.722 17.778 74.620 1.00 23.71 113 GLN B N 1
ATOM 2283 C CA . GLN B 1 147 ? 11.112 18.300 73.315 1.00 22.62 113 GLN B CA 1
ATOM 2284 C C . GLN B 1 147 ? 11.377 17.169 72.320 1.00 23.65 113 GLN B C 1
ATOM 2285 O O . GLN B 1 147 ? 10.919 17.225 71.178 1.00 18.87 113 GLN B O 1
ATOM 2291 N N . LEU B 1 148 ? 12.115 16.148 72.755 1.00 20.18 114 LEU B N 1
ATOM 2292 C CA . LEU B 1 148 ? 12.394 14.990 71.907 1.00 17.27 114 LEU B CA 1
ATOM 2293 C C . LEU B 1 148 ? 11.099 14.344 71.456 1.00 16.67 114 LEU B C 1
ATOM 2294 O O . LEU B 1 148 ? 10.939 13.988 70.288 1.00 18.84 114 LEU B O 1
ATOM 2299 N N . ILE B 1 149 ? 10.177 14.177 72.393 1.00 15.74 115 ILE B N 1
ATOM 2300 C CA . ILE B 1 149 ? 8.898 13.569 72.070 1.00 16.23 115 ILE B CA 1
ATOM 2301 C C . ILE B 1 149 ? 8.096 14.421 71.090 1.00 18.10 115 ILE B C 1
ATOM 2302 O O . ILE B 1 149 ? 7.565 13.906 70.102 1.00 12.87 115 ILE B O 1
ATOM 2307 N N . ARG B 1 150 ? 8.013 15.721 71.343 1.00 17.09 116 ARG B N 1
ATOM 2308 C CA . ARG B 1 150 ? 7.268 16.604 70.439 1.00 15.85 116 ARG B CA 1
ATOM 2309 C C . ARG B 1 150 ? 7.836 16.603 69.022 1.00 15.86 116 ARG B C 1
ATOM 2310 O O . ARG B 1 150 ? 7.086 16.572 68.041 1.00 17.93 116 ARG B O 1
ATOM 2318 N N . GLU B 1 151 ? 9.160 16.634 68.920 1.00 16.74 117 GLU B N 1
ATOM 2319 C CA . GLU B 1 151 ? 9.819 16.679 67.629 1.00 17.04 117 GLU B CA 1
ATOM 2320 C C . GLU B 1 151 ? 9.648 15.381 66.854 1.00 18.84 117 GLU B C 1
ATOM 2321 O O . GLU B 1 151 ? 9.574 15.390 65.623 1.00 17.60 117 GLU B O 1
ATOM 2327 N N . GLU B 1 152 ? 9.574 14.263 67.570 1.00 17.05 118 GLU B N 1
ATOM 2328 C CA . GLU B 1 152 ? 9.322 12.984 66.914 1.00 18.59 118 GLU B CA 1
ATOM 2329 C C . GLU B 1 152 ? 7.876 12.921 66.435 1.00 14.95 118 GLU B C 1
ATOM 2330 O O . GLU B 1 152 ? 7.578 12.402 65.353 1.00 15.32 118 GLU B O 1
ATOM 2336 N N . ILE B 1 153 ? 6.966 13.433 67.247 1.00 17.25 119 ILE B N 1
ATOM 2337 C CA . ILE B 1 153 ? 5.573 13.514 66.815 1.00 18.57 119 ILE B CA 1
ATOM 2338 C C . ILE B 1 153 ? 5.488 14.312 65.515 1.00 17.72 119 ILE B C 1
ATOM 2339 O O . ILE B 1 153 ? 4.807 13.913 64.569 1.00 17.12 119 ILE B O 1
ATOM 2344 N N . GLU B 1 154 ? 6.208 15.429 65.461 1.00 18.92 120 GLU B N 1
ATOM 2345 C CA . GLU B 1 154 ? 6.221 16.261 64.262 1.00 18.28 120 GLU B CA 1
ATOM 2346 C C . GLU B 1 154 ? 6.743 15.519 63.032 1.00 19.13 120 GLU B C 1
ATOM 2347 O O . GLU B 1 154 ? 6.221 15.696 61.936 1.00 15.85 120 GLU B O 1
ATOM 2353 N N . ARG B 1 155 ? 7.766 14.689 63.219 1.00 15.12 121 ARG B N 1
ATOM 2354 C CA . ARG B 1 155 ? 8.333 13.905 62.129 1.00 17.68 121 ARG B CA 1
ATOM 2355 C C . ARG B 1 155 ? 7.292 12.928 61.608 1.00 19.37 121 ARG B C 1
ATOM 2356 O O . ARG B 1 155 ? 7.155 12.728 60.395 1.00 18.42 121 ARG B O 1
ATOM 2364 N N . LYS B 1 156 ? 6.569 12.310 62.539 1.00 14.21 122 LYS B N 1
ATOM 2365 C CA . LYS B 1 156 ? 5.532 11.352 62.181 1.00 20.70 122 LYS B CA 1
ATOM 2366 C C . LYS B 1 156 ? 4.426 12.064 61.415 1.00 16.14 122 LYS B C 1
ATOM 2367 O O . LYS B 1 156 ? 3.931 11.565 60.404 1.00 16.84 122 LYS B O 1
ATOM 2373 N N . GLU B 1 157 ? 4.053 13.244 61.887 1.00 17.31 123 GLU B N 1
ATOM 2374 C CA . GLU B 1 157 ? 3.009 14.012 61.210 1.00 17.56 123 GLU B CA 1
ATOM 2375 C C . GLU B 1 157 ? 3.390 14.354 59.772 1.00 18.57 123 GLU B C 1
ATOM 2376 O O . GLU B 1 157 ? 2.560 14.265 58.856 1.00 15.32 123 GLU B O 1
ATOM 2382 N N . GLU B 1 158 ? 4.644 14.749 59.573 1.00 17.06 124 GLU B N 1
ATOM 2383 C CA . GLU B 1 158 ? 5.115 15.105 58.243 1.00 14.90 124 GLU B CA 1
ATOM 2384 C C . GLU B 1 158 ? 5.064 13.893 57.324 1.00 19.98 124 GLU B C 1
ATOM 2385 O O . GLU B 1 158 ? 4.662 13.991 56.161 1.00 15.24 124 GLU B O 1
ATOM 2387 N N . LYS B 1 159 ? 5.457 12.736 57.849 1.00 14.51 125 LYS B N 1
ATOM 2388 C CA . LYS B 1 159 ? 5.443 11.519 57.042 1.00 14.56 125 LYS B CA 1
ATOM 2389 C C . LYS B 1 159 ? 4.027 11.036 56.739 1.00 12.79 125 LYS B C 1
ATOM 2390 O O . LYS B 1 159 ? 3.746 10.572 55.632 1.00 12.90 125 LYS B O 1
ATOM 2396 N N . ILE B 1 160 ? 3.139 11.142 57.722 1.00 12.66 126 ILE B N 1
ATOM 2397 C CA . ILE B 1 160 ? 1.738 10.784 57.517 1.00 14.10 126 ILE B CA 1
ATOM 2398 C C . ILE B 1 160 ? 1.112 11.661 56.433 1.00 13.31 126 ILE B C 1
ATOM 2399 O O . ILE B 1 160 ? 0.402 11.163 55.548 1.00 14.96 126 ILE B O 1
ATOM 2404 N N . LYS B 1 161 ? 1.395 12.958 56.489 1.00 12.37 127 LYS B N 1
ATOM 2405 C CA . LYS B 1 161 ? 0.856 13.899 55.502 1.00 14.41 127 LYS B CA 1
ATOM 2406 C C . LYS B 1 161 ? 1.314 13.505 54.107 1.00 17.57 127 LYS B C 1
ATOM 2407 O O . LYS B 1 161 ? 0.512 13.360 53.189 1.00 18.09 127 LYS B O 1
ATOM 2413 N N . ARG B 1 162 ? 2.618 13.319 53.962 1.00 15.86 128 ARG B N 1
ATOM 2414 C CA A ARG B 1 162 ? 3.206 12.944 52.679 0.25 18.04 128 ARG B CA 1
ATOM 2415 C CA B ARG B 1 162 ? 3.202 12.948 52.678 0.25 18.07 128 ARG B CA 1
ATOM 2416 C CA C ARG B 1 162 ? 3.202 12.954 52.678 0.50 18.06 128 ARG B CA 1
ATOM 2417 C C . ARG B 1 162 ? 2.595 11.658 52.135 1.00 16.97 128 ARG B C 1
ATOM 2418 O O . ARG B 1 162 ? 2.208 11.578 50.954 1.00 16.17 128 ARG B O 1
ATOM 2440 N N . LEU B 1 163 ? 2.505 10.644 52.992 1.00 15.32 129 LEU B N 1
ATOM 2441 C CA . LEU B 1 163 ? 1.986 9.345 52.588 1.00 13.95 129 LEU B CA 1
ATOM 2442 C C . LEU B 1 163 ? 0.501 9.409 52.248 1.00 14.63 129 LEU B C 1
ATOM 2443 O O . LEU B 1 163 ? 0.060 8.846 51.244 1.00 16.12 129 LEU B O 1
ATOM 2448 N N . SER B 1 164 ? -0.270 10.117 53.068 1.00 14.85 130 SER B N 1
ATOM 2449 C CA . SER B 1 164 ? -1.703 10.255 52.821 1.00 15.73 130 SER B CA 1
ATOM 2450 C C . SER B 1 164 ? -1.978 10.987 51.513 1.00 16.87 130 SER B C 1
ATOM 2451 O O . SER B 1 164 ? -2.878 10.613 50.749 1.00 21.12 130 SER B O 1
ATOM 2454 N N . GLU B 1 165 ? -1.206 12.036 51.258 1.00 16.29 131 GLU B N 1
ATOM 2455 C CA . GLU B 1 165 ? -1.357 12.791 50.015 1.00 21.83 131 GLU B CA 1
ATOM 2456 C C . GLU B 1 165 ? -1.042 11.944 48.784 1.00 22.42 131 GLU B C 1
ATOM 2457 O O . GLU B 1 165 ? -1.784 11.970 47.794 1.00 20.47 131 GLU B O 1
ATOM 2463 N N . ASN B 1 166 ? 0.055 11.191 48.843 1.00 16.08 132 ASN B N 1
ATOM 2464 C CA . ASN B 1 166 ? 0.419 10.330 47.727 1.00 15.73 132 ASN B CA 1
ATOM 2465 C C . ASN B 1 166 ? -0.623 9.244 47.471 1.00 18.21 132 ASN B C 1
ATOM 2466 O O . ASN B 1 166 ? -0.905 8.907 46.327 1.00 15.30 132 ASN B O 1
ATOM 2471 N N . LEU B 1 167 ? -1.194 8.703 48.543 1.00 13.84 133 LEU B N 1
ATOM 2472 C CA . LEU B 1 167 ? -2.273 7.735 48.430 1.00 14.36 133 LEU B CA 1
ATOM 2473 C C . LEU B 1 167 ? -3.417 8.342 47.612 1.00 15.62 133 LEU B C 1
ATOM 2474 O O . LEU B 1 167 ? -3.899 7.744 46.651 1.00 15.83 133 LEU B O 1
ATOM 2479 N N . GLU B 1 168 ? -3.836 9.539 48.004 1.00 17.17 134 GLU B N 1
ATOM 2480 C CA . GLU B 1 168 ? -4.957 10.213 47.364 1.00 16.62 134 GLU B CA 1
ATOM 2481 C C . GLU B 1 168 ? -4.686 10.471 45.886 1.00 20.23 134 GLU B C 1
ATOM 2482 O O . GLU B 1 168 ? -5.510 10.148 45.033 1.00 17.54 134 GLU B O 1
ATOM 2488 N N . ILE B 1 169 ? -3.523 11.049 45.597 1.00 18.38 135 ILE B N 1
ATOM 2489 C CA . ILE B 1 169 ? -3.111 11.344 44.228 1.00 16.33 135 ILE B CA 1
ATOM 2490 C C . ILE B 1 169 ? -3.023 10.093 43.364 1.00 17.82 135 ILE B C 1
ATOM 2491 O O . ILE B 1 169 ? -3.601 10.045 42.278 1.00 18.45 135 ILE B O 1
ATOM 2496 N N . TRP B 1 170 ? -2.310 9.075 43.846 1.00 15.74 136 TRP B N 1
ATOM 2497 C CA . TRP B 1 170 ? -2.140 7.847 43.081 1.00 14.16 136 TRP B CA 1
ATOM 2498 C C . TRP B 1 170 ? -3.492 7.193 42.806 1.00 17.35 136 TRP B C 1
ATOM 2499 O O . TRP B 1 170 ? -3.729 6.678 41.716 1.00 15.46 136 TRP B O 1
ATOM 2510 N N . LYS B 1 171 ? -4.367 7.230 43.806 1.00 19.65 137 LYS B N 1
ATOM 2511 C CA . LYS B 1 171 ? -5.710 6.664 43.705 1.00 17.73 137 LYS B CA 1
ATOM 2512 C C . LYS B 1 171 ? -6.508 7.400 42.632 1.00 21.27 137 LYS B C 1
ATOM 2513 O O . LYS B 1 171 ? -7.128 6.780 41.767 1.00 18.10 137 LYS B O 1
ATOM 2519 N N . LYS B 1 172 ? -6.482 8.727 42.693 1.00 18.05 138 LYS B N 1
ATOM 2520 C CA . LYS B 1 172 ? -7.232 9.544 41.736 1.00 21.82 138 LYS B CA 1
ATOM 2521 C C . LYS B 1 172 ? -6.718 9.384 40.307 1.00 25.50 138 LYS B C 1
ATOM 2522 O O . LYS B 1 172 ? -7.495 9.434 39.354 1.00 28.23 138 LYS B O 1
ATOM 2528 N N . LYS B 1 173 ? -5.410 9.182 40.164 1.00 20.87 139 LYS B N 1
ATOM 2529 C CA . LYS B 1 173 ? -4.773 9.022 38.860 1.00 19.24 139 LYS B CA 1
ATOM 2530 C C . LYS B 1 173 ? -4.958 7.632 38.289 1.00 22.00 139 LYS B C 1
ATOM 2531 O O . LYS B 1 173 ? -4.567 7.381 37.157 1.00 20.94 139 LYS B O 1
ATOM 2537 N N . GLY B 1 174 ? -5.513 6.722 39.088 1.00 20.37 140 GLY B N 1
ATOM 2538 C CA . GLY B 1 174 ? -5.681 5.346 38.668 1.00 21.18 140 GLY B CA 1
ATOM 2539 C C . GLY B 1 174 ? -4.368 4.601 38.546 1.00 24.25 140 GLY B C 1
ATOM 2540 O O . GLY B 1 174 ? -4.245 3.671 37.743 1.00 27.17 140 GLY B O 1
ATOM 2541 N N . GLU B 1 175 ? -3.384 5.004 39.345 1.00 16.05 141 GLU B N 1
ATOM 2542 C CA . GLU B 1 175 ? -2.071 4.378 39.304 1.00 17.15 141 GLU B CA 1
ATOM 2543 C C . GLU B 1 175 ? -1.852 3.393 40.448 1.00 22.84 141 GLU B C 1
ATOM 2544 O O . GLU B 1 175 ? -1.037 2.481 40.339 1.00 25.30 141 GLU B O 1
ATOM 2550 N N . LEU B 1 176 ? -2.592 3.573 41.535 1.00 18.57 142 LEU B N 1
ATOM 2551 C CA . LEU B 1 176 ? -2.415 2.757 42.741 1.00 16.55 142 LEU B CA 1
ATOM 2552 C C . LEU B 1 176 ? -2.791 1.282 42.518 1.00 20.19 142 LEU B C 1
ATOM 2553 O O . LEU B 1 176 ? -3.934 0.967 42.195 1.00 20.67 142 LEU B O 1
ATOM 2558 N N . THR B 1 177 ? -1.826 0.381 42.682 1.00 16.37 143 THR B N 1
ATOM 2559 C CA . THR B 1 177 ? -2.098 -1.048 42.549 1.00 19.80 143 THR B CA 1
ATOM 2560 C C . THR B 1 177 ? -2.563 -1.602 43.899 1.00 17.43 143 THR B C 1
ATOM 2561 O O . THR B 1 177 ? -2.283 -1.016 44.943 1.00 16.81 143 THR B O 1
ATOM 2565 N N . PRO B 1 178 ? -3.280 -2.734 43.886 1.00 19.62 144 PRO B N 1
ATOM 2566 C CA . PRO B 1 178 ? -3.718 -3.346 45.149 1.00 15.63 144 PRO B CA 1
ATOM 2567 C C . PRO B 1 178 ? -2.577 -3.603 46.136 1.00 16.96 144 PRO B C 1
ATOM 2568 O O . PRO B 1 178 ? -2.748 -3.307 47.326 1.00 17.45 144 PRO B O 1
ATOM 2572 N N . THR B 1 179 ? -1.442 -4.128 45.674 1.00 16.36 145 THR B N 1
ATOM 2573 C CA . THR B 1 179 ? -0.311 -4.358 46.583 1.00 18.13 145 THR B CA 1
ATOM 2574 C C . THR B 1 179 ? 0.303 -3.058 47.112 1.00 17.71 145 THR B C 1
ATOM 2575 O O . THR B 1 179 ? 0.711 -2.988 48.272 1.00 15.31 145 THR B O 1
ATOM 2579 N N . GLN B 1 180 ? 0.382 -2.031 46.272 1.00 16.37 146 GLN B N 1
ATOM 2580 C CA . GLN B 1 180 ? 0.823 -0.729 46.756 1.00 11.37 146 GLN B CA 1
ATOM 2581 C C . GLN B 1 180 ? -0.125 -0.245 47.832 1.00 15.23 146 GLN B C 1
ATOM 2582 O O . GLN B 1 180 ? 0.289 0.339 48.835 1.00 12.49 146 GLN B O 1
ATOM 2588 N N . GLU B 1 181 ? -1.414 -0.487 47.636 1.00 15.20 147 GLU B N 1
ATOM 2589 C CA . GLU B 1 181 ? -2.362 -0.005 48.620 1.00 14.01 147 GLU B CA 1
ATOM 2590 C C . GLU B 1 181 ? -2.095 -0.651 49.977 1.00 14.73 147 GLU B C 1
ATOM 2591 O O . GLU B 1 181 ? -2.166 0.012 51.006 1.00 15.84 147 GLU B O 1
ATOM 2597 N N . ILE B 1 182 ? -1.787 -1.943 49.977 1.00 12.43 148 ILE B N 1
ATOM 2598 C CA . ILE B 1 182 ? -1.471 -2.630 51.234 1.00 12.92 148 ILE B CA 1
ATOM 2599 C C . ILE B 1 182 ? -0.310 -1.939 51.939 1.00 11.48 148 ILE B C 1
ATOM 2600 O O . ILE B 1 182 ? -0.358 -1.700 53.149 1.00 10.72 148 ILE B O 1
ATOM 2605 N N . THR B 1 183 ? 0.738 -1.624 51.183 1.00 10.56 149 THR B N 1
ATOM 2606 C CA . THR B 1 183 ? 1.916 -1.010 51.791 1.00 10.30 149 THR B CA 1
ATOM 2607 C C . THR B 1 183 ? 1.594 0.326 52.424 1.00 10.29 149 THR B C 1
ATOM 2608 O O . THR B 1 183 ? 2.168 0.682 53.441 1.00 10.08 149 THR B O 1
ATOM 2612 N N . ILE B 1 184 ? 0.687 1.076 51.806 1.00 10.74 150 ILE B N 1
ATOM 2613 C CA . ILE B 1 184 ? 0.342 2.400 52.308 1.00 11.02 150 ILE B CA 1
ATOM 2614 C C . ILE B 1 184 ? -0.446 2.287 53.609 1.00 10.38 150 ILE B C 1
ATOM 2615 O O . ILE B 1 184 ? -0.160 3.005 54.570 1.00 9.92 150 ILE B O 1
ATOM 2620 N N . LYS B 1 185 ? -1.405 1.359 53.639 1.00 11.84 151 LYS B N 1
ATOM 2621 C CA . LYS B 1 185 ? -2.170 1.061 54.858 1.00 11.11 151 LYS B CA 1
ATOM 2622 C C . LYS B 1 185 ? -1.257 0.686 56.030 1.00 10.61 151 LYS B C 1
ATOM 2623 O O . LYS B 1 185 ? -1.453 1.141 57.169 1.00 12.20 151 LYS B O 1
ATOM 2629 N N . TYR B 1 186 ? -0.264 -0.147 55.733 1.00 9.93 152 TYR B N 1
ATOM 2630 C CA . TYR B 1 186 ? 0.750 -0.591 56.686 1.00 12.47 152 TYR B CA 1
ATOM 2631 C C . TYR B 1 186 ? 1.593 0.590 57.184 1.00 10.84 152 TYR B C 1
ATOM 2632 O O . TYR B 1 186 ? 1.775 0.778 58.390 1.00 10.59 152 TYR B O 1
ATOM 2641 N N . GLY B 1 187 ? 2.098 1.390 56.248 1.00 12.41 153 GLY B N 1
ATOM 2642 C CA . GLY B 1 187 ? 2.852 2.583 56.585 1.00 11.44 153 GLY B CA 1
ATOM 2643 C C . GLY B 1 187 ? 2.079 3.572 57.435 1.00 12.13 153 GLY B C 1
ATOM 2644 O O . GLY B 1 187 ? 2.595 4.076 58.423 1.00 13.45 153 GLY B O 1
ATOM 2645 N N . LEU B 1 188 ? 0.835 3.859 57.067 1.00 11.24 154 LEU B N 1
ATOM 2646 C CA . LEU B 1 188 ? 0.039 4.780 57.873 1.00 10.41 154 LEU B CA 1
ATOM 2647 C C . LEU B 1 188 ? -0.195 4.237 59.284 1.00 13.95 154 LEU B C 1
ATOM 2648 O O . LEU B 1 188 ? -0.123 4.986 60.265 1.00 12.03 154 LEU B O 1
ATOM 2653 N N . ALA B 1 189 ? -0.486 2.940 59.383 1.00 14.02 155 ALA B N 1
ATOM 2654 C CA . ALA B 1 189 ? -0.756 2.332 60.683 1.00 12.89 155 ALA B CA 1
ATOM 2655 C C . ALA B 1 189 ? 0.460 2.425 61.596 1.00 14.33 155 ALA B C 1
ATOM 2656 O O . ALA B 1 189 ? 0.335 2.716 62.789 1.00 16.43 155 ALA B O 1
ATOM 2658 N N . GLN B 1 190 ? 1.649 2.195 61.053 1.00 14.52 156 GLN B N 1
ATOM 2659 C CA . GLN B 1 190 ? 2.813 2.240 61.919 1.00 15.68 156 GLN B CA 1
ATOM 2660 C C . GLN B 1 190 ? 3.137 3.658 62.348 1.00 17.95 156 GLN B C 1
ATOM 2661 O O . GLN B 1 190 ? 3.502 3.889 63.494 1.00 15.50 156 GLN B O 1
ATOM 2667 N N . TYR B 1 191 ? 2.976 4.619 61.446 1.00 12.54 157 TYR B N 1
ATOM 2668 C CA . TYR B 1 191 ? 3.195 6.012 61.828 1.00 11.04 157 TYR B CA 1
ATOM 2669 C C . TYR B 1 191 ? 2.165 6.496 62.840 1.00 10.87 157 TYR B C 1
ATOM 2670 O O . TYR B 1 191 ? 2.507 7.157 63.825 1.00 11.11 157 TYR B O 1
ATOM 2679 N N . LYS B 1 192 ? 0.899 6.197 62.582 1.00 11.27 158 LYS B N 1
ATOM 2680 C CA . LYS B 1 192 ? -0.159 6.655 63.474 1.00 13.84 158 LYS B CA 1
ATOM 2681 C C . LYS B 1 192 ? -0.099 6.007 64.858 1.00 17.30 158 LYS B C 1
ATOM 2682 O O . LYS B 1 192 ? -0.338 6.665 65.875 1.00 11.13 158 LYS B O 1
ATOM 2688 N N . SER B 1 193 ? 0.216 4.720 64.904 1.00 14.10 159 SER B N 1
ATOM 2689 C CA . SER B 1 193 ? 0.213 4.009 66.185 1.00 16.28 159 SER B CA 1
ATOM 2690 C C . SER B 1 193 ? 1.308 4.508 67.121 1.00 16.80 159 SER B C 1
ATOM 2691 O O . SER B 1 193 ? 1.099 4.661 68.326 1.00 14.39 159 SER B O 1
ATOM 2694 N N . THR B 1 194 ? 2.489 4.740 66.574 1.00 13.99 160 THR B N 1
ATOM 2695 C CA . THR B 1 194 ? 3.608 5.175 67.386 1.00 12.73 160 THR B CA 1
ATOM 2696 C C . THR B 1 194 ? 3.404 6.628 67.765 1.00 11.56 160 THR B C 1
ATOM 2697 O O . THR B 1 194 ? 3.756 7.044 68.870 1.00 12.16 160 THR B O 1
ATOM 2701 N N . LYS B 1 195 ? 2.817 7.399 66.854 1.00 13.36 161 LYS B N 1
ATOM 2702 C CA . LYS B 1 195 ? 2.492 8.791 67.168 1.00 14.03 161 LYS B CA 1
ATOM 2703 C C . LYS B 1 195 ? 1.528 8.845 68.338 1.00 15.47 161 LYS B C 1
ATOM 2704 O O . LYS B 1 195 ? 1.672 9.671 69.244 1.00 15.21 161 LYS B O 1
ATOM 2710 N N . LYS B 1 196 ? 0.534 7.966 68.309 1.00 13.83 162 LYS B N 1
ATOM 2711 C CA . LYS B 1 196 ? -0.444 7.894 69.386 1.00 18.61 162 LYS B CA 1
ATOM 2712 C C . LYS B 1 196 ? 0.212 7.601 70.735 1.00 22.31 162 LYS B C 1
ATOM 2713 O O . LYS B 1 196 ? -0.161 8.180 71.757 1.00 18.54 162 LYS B O 1
ATOM 2719 N N . VAL B 1 197 ? 1.186 6.692 70.743 1.00 16.97 163 VAL B N 1
ATOM 2720 C CA . VAL B 1 197 ? 1.892 6.386 71.987 1.00 14.30 163 VAL B CA 1
ATOM 2721 C C . VAL B 1 197 ? 2.538 7.637 72.554 1.00 13.74 163 VAL B C 1
ATOM 2722 O O . VAL B 1 197 ? 2.492 7.891 73.757 1.00 16.91 163 VAL B O 1
ATOM 2726 N N . LEU B 1 198 ? 3.150 8.420 71.678 1.00 13.82 164 LEU B N 1
ATOM 2727 C CA . LEU B 1 198 ? 3.866 9.604 72.107 1.00 14.82 164 LEU B CA 1
ATOM 2728 C C . LEU B 1 198 ? 2.899 10.709 72.529 1.00 19.22 164 LEU B C 1
ATOM 2729 O O . LEU B 1 198 ? 3.173 11.467 73.458 1.00 16.28 164 LEU B O 1
ATOM 2734 N N . GLU B 1 199 ? 1.773 10.817 71.837 1.00 15.98 165 GLU B N 1
ATOM 2735 C CA . GLU B 1 199 ? 0.769 11.787 72.253 1.00 16.32 165 GLU B CA 1
ATOM 2736 C C . GLU B 1 199 ? 0.243 11.454 73.649 1.00 21.25 165 GLU B C 1
ATOM 2737 O O . GLU B 1 199 ? 0.090 12.337 74.499 1.00 20.31 165 GLU B O 1
ATOM 2743 N N . GLU B 1 200 ? -0.016 10.174 73.882 1.00 21.25 166 GLU B N 1
ATOM 2744 C CA . GLU B 1 200 ? -0.514 9.723 75.173 1.00 19.45 166 GLU B CA 1
ATOM 2745 C C . GLU B 1 200 ? 0.498 10.009 76.277 1.00 24.40 166 GLU B C 1
ATOM 2746 O O . GLU B 1 200 ? 0.122 10.319 77.412 1.00 21.53 166 GLU B O 1
ATOM 2752 N N . GLU B 1 201 ? 1.784 9.912 75.943 1.00 17.41 167 GLU B N 1
ATOM 2753 C CA . GLU B 1 201 ? 2.834 10.177 76.921 1.00 22.83 167 GLU B CA 1
ATOM 2754 C C . GLU B 1 201 ? 2.835 11.641 77.334 1.00 25.32 167 GLU B C 1
ATOM 2755 O O . GLU B 1 201 ? 2.970 11.966 78.512 1.00 27.58 167 GLU B O 1
ATOM 2761 N N . LEU B 1 202 ? 2.683 12.524 76.353 1.00 18.09 168 LEU B N 1
ATOM 2762 C CA . LEU B 1 202 ? 2.717 13.961 76.596 1.00 21.73 168 LEU B CA 1
ATOM 2763 C C . LEU B 1 202 ? 1.501 14.436 77.383 1.00 30.71 168 LEU B C 1
ATOM 2764 O O . LEU B 1 202 ? 1.543 15.469 78.053 1.00 28.28 168 LEU B O 1
ATOM 2769 N N . ALA B 1 203 ? 0.414 13.681 77.284 1.00 22.30 169 ALA B N 1
ATOM 2770 C CA . ALA B 1 203 ? -0.848 14.061 77.904 1.00 30.57 169 ALA B CA 1
ATOM 2771 C C . ALA B 1 203 ? -0.937 13.632 79.371 1.00 35.71 169 ALA B C 1
ATOM 2772 O O . ALA B 1 203 ? -1.889 13.985 80.065 1.00 38.34 169 ALA B O 1
ATOM 2774 N N . LYS B 1 204 ? 0.053 12.877 79.842 1.00 37.83 170 LYS B N 1
ATOM 2775 C CA . LYS B 1 204 ? 0.047 12.382 81.220 1.00 35.85 170 LYS B CA 1
ATOM 2776 C C . LYS B 1 204 ? 0.578 13.425 82.206 1.00 41.86 170 LYS B C 1
ATOM 2777 O O . LYS B 1 204 ? 1.223 14.400 81.812 1.00 39.63 170 LYS B O 1
ATOM 2783 N N . MET C 1 35 ? 23.176 7.763 63.328 1.00 28.75 1 MET C N 1
ATOM 2784 C CA . MET C 1 35 ? 23.392 6.877 64.469 1.00 29.49 1 MET C CA 1
ATOM 2785 C C . MET C 1 35 ? 24.190 5.646 64.075 1.00 34.26 1 MET C C 1
ATOM 2786 O O . MET C 1 35 ? 23.670 4.751 63.405 1.00 34.60 1 MET C O 1
ATOM 2791 N N . GLN C 1 36 ? 25.440 5.584 64.522 1.00 32.14 2 GLN C N 1
ATOM 2792 C CA . GLN C 1 36 ? 26.314 4.472 64.168 1.00 30.39 2 GLN C CA 1
ATOM 2793 C C . GLN C 1 36 ? 26.289 3.322 65.175 1.00 27.96 2 GLN C C 1
ATOM 2794 O O . GLN C 1 36 ? 25.823 3.466 66.313 1.00 18.47 2 GLN C O 1
ATOM 2800 N N . GLY C 1 37 ? 26.796 2.172 64.746 1.00 21.76 3 GLY C N 1
ATOM 2801 C CA . GLY C 1 37 ? 26.949 1.055 65.654 1.00 19.31 3 GLY C CA 1
ATOM 2802 C C . GLY C 1 37 ? 27.767 1.460 66.866 1.00 19.98 3 GLY C C 1
ATOM 2803 O O . GLY C 1 37 ? 27.521 0.983 67.976 1.00 14.46 3 GLY C O 1
ATOM 2804 N N . LYS C 1 38 ? 28.742 2.344 66.668 1.00 17.65 4 LYS C N 1
ATOM 2805 C CA . LYS C 1 38 ? 29.620 2.710 67.775 1.00 19.56 4 LYS C CA 1
ATOM 2806 C C . LYS C 1 38 ? 28.870 3.451 68.881 1.00 17.39 4 LYS C C 1
ATOM 2807 O O . LYS C 1 38 ? 29.200 3.325 70.062 1.00 16.74 4 LYS C O 1
ATOM 2813 N N . ASP C 1 39 ? 27.852 4.215 68.501 1.00 17.04 5 ASP C N 1
ATOM 2814 C CA . ASP C 1 39 ? 27.075 4.973 69.469 1.00 15.25 5 ASP C CA 1
ATOM 2815 C C . ASP C 1 39 ? 26.275 4.038 70.378 1.00 17.98 5 ASP C C 1
ATOM 2816 O O . ASP C 1 39 ? 26.283 4.182 71.599 1.00 14.89 5 ASP C O 1
ATOM 2821 N N . ILE C 1 40 ? 25.590 3.065 69.789 1.00 12.48 6 ILE C N 1
ATOM 2822 C CA . ILE C 1 40 ? 24.864 2.104 70.617 1.00 16.35 6 ILE C CA 1
ATOM 2823 C C . ILE C 1 40 ? 25.804 1.241 71.477 1.00 15.35 6 ILE C C 1
ATOM 2824 O O . ILE C 1 40 ? 25.496 0.939 72.624 1.00 13.55 6 ILE C O 1
ATOM 2829 N N . ILE C 1 41 ? 26.970 0.883 70.947 1.00 11.14 7 ILE C N 1
ATOM 2830 C CA . ILE C 1 41 ? 27.907 0.095 71.744 1.00 14.20 7 ILE C CA 1
ATOM 2831 C C . ILE C 1 41 ? 28.432 0.882 72.945 1.00 12.91 7 ILE C C 1
ATOM 2832 O O . ILE C 1 41 ? 28.544 0.342 74.045 1.00 11.86 7 ILE C O 1
ATOM 2837 N N . LEU C 1 42 ? 28.717 2.166 72.760 1.00 9.42 8 LEU C N 1
ATOM 2838 C CA . LEU C 1 42 ? 29.131 2.976 73.897 1.00 8.53 8 LEU C CA 1
ATOM 2839 C C . LEU C 1 42 ? 28.015 3.080 74.926 1.00 9.78 8 LEU C C 1
ATOM 2840 O O . LEU C 1 42 ? 28.267 3.043 76.131 1.00 11.92 8 LEU C O 1
ATOM 2845 N N . GLY C 1 43 ? 26.781 3.206 74.457 1.00 11.24 9 GLY C N 1
ATOM 2846 C CA . GLY C 1 43 ? 25.642 3.207 75.362 1.00 13.65 9 GLY C CA 1
ATOM 2847 C C . GLY C 1 43 ? 25.558 1.911 76.164 1.00 14.08 9 GLY C C 1
ATOM 2848 O O . GLY C 1 43 ? 25.324 1.927 77.376 1.00 10.03 9 GLY C O 1
ATOM 2849 N N . ILE C 1 44 ? 25.752 0.785 75.488 1.00 10.10 10 ILE C N 1
ATOM 2850 C CA . ILE C 1 44 ? 25.739 -0.520 76.169 1.00 8.56 10 ILE C CA 1
ATOM 2851 C C . ILE C 1 44 ? 26.832 -0.587 77.252 1.00 13.36 10 ILE C C 1
ATOM 2852 O O . ILE C 1 44 ? 26.619 -1.141 78.333 1.00 12.78 10 ILE C O 1
ATOM 2857 N N . LEU C 1 45 ? 27.996 -0.006 76.968 1.00 10.86 11 LEU C N 1
ATOM 2858 C CA . LEU C 1 45 ? 29.119 -0.050 77.908 1.00 9.07 11 LEU C CA 1
ATOM 2859 C C . LEU C 1 45 ? 29.156 1.118 78.897 1.00 14.38 11 LEU C C 1
ATOM 2860 O O . LEU C 1 45 ? 30.048 1.194 79.745 1.00 17.93 11 LEU C O 1
ATOM 2865 N N . SER C 1 46 ? 28.182 2.016 78.816 1.00 12.26 12 SER C N 1
ATOM 2866 C CA . SER C 1 46 ? 28.192 3.198 79.688 1.00 12.46 12 SER C CA 1
ATOM 2867 C C . SER C 1 46 ? 28.219 2.835 81.177 1.00 17.49 12 SER C C 1
ATOM 2868 O O . SER C 1 46 ? 28.914 3.471 81.953 1.00 22.92 12 SER C O 1
ATOM 2871 N N . LYS C 1 47 ? 27.471 1.803 81.561 1.00 19.54 13 LYS C N 1
ATOM 2872 C CA . LYS C 1 47 ? 27.261 1.502 82.981 1.00 20.60 13 LYS C CA 1
ATOM 2873 C C . LYS C 1 47 ? 28.061 0.317 83.526 1.00 25.44 13 LYS C C 1
ATOM 2874 O O . LYS C 1 47 ? 28.237 0.192 84.735 1.00 27.54 13 LYS C O 1
ATOM 2880 N N . LYS C 1 48 ? 28.532 -0.553 82.641 1.00 16.21 14 LYS C N 1
ATOM 2881 C CA . LYS C 1 48 ? 29.121 -1.816 83.059 1.00 15.19 14 LYS C CA 1
ATOM 2882 C C . LYS C 1 48 ? 30.214 -2.256 82.097 1.00 15.78 14 LYS C C 1
ATOM 2883 O O . LYS C 1 48 ? 30.104 -2.038 80.885 1.00 13.92 14 LYS C O 1
ATOM 2889 N N . GLU C 1 49 ? 31.256 -2.890 82.637 1.00 11.79 15 GLU C N 1
ATOM 2890 C CA . GLU C 1 49 ? 32.164 -3.682 81.812 1.00 11.67 15 GLU C CA 1
ATOM 2891 C C . GLU C 1 49 ? 31.400 -4.920 81.365 1.00 10.31 15 GLU C C 1
ATOM 2892 O O . GLU C 1 49 ? 30.656 -5.510 82.141 1.00 13.06 15 GLU C O 1
ATOM 2898 N N . ARG C 1 50 ? 31.558 -5.301 80.102 1.00 10.14 16 ARG C N 1
ATOM 2899 C CA . ARG C 1 50 ? 30.793 -6.406 79.556 1.00 8.48 16 ARG C CA 1
ATOM 2900 C C . ARG C 1 50 ? 31.650 -7.237 78.614 1.00 8.92 16 ARG C C 1
ATOM 2901 O O . ARG C 1 50 ? 32.459 -6.693 77.859 1.00 8.21 16 ARG C O 1
ATOM 2909 N N . SER C 1 51 ? 31.469 -8.553 78.659 1.00 8.64 17 SER C N 1
ATOM 2910 C CA . SER C 1 51 ? 32.132 -9.435 77.708 1.00 9.30 17 SER C CA 1
ATOM 2911 C C . SER C 1 51 ? 31.549 -9.212 76.325 1.00 10.10 17 SER C C 1
ATOM 2912 O O . SER C 1 51 ? 30.427 -8.725 76.200 1.00 8.87 17 SER C O 1
ATOM 2915 N N . GLY C 1 52 ? 32.297 -9.576 75.286 1.00 9.16 18 GLY C N 1
ATOM 2916 C CA . GLY C 1 52 ? 31.754 -9.553 73.934 1.00 9.72 18 GLY C CA 1
ATOM 2917 C C . GLY C 1 52 ? 30.460 -10.352 73.836 1.00 9.48 18 GLY C C 1
ATOM 2918 O O . GLY C 1 52 ? 29.520 -9.971 73.135 1.00 9.39 18 GLY C O 1
ATOM 2919 N N . TYR C 1 53 ? 30.408 -11.479 74.536 1.00 10.93 19 TYR C N 1
ATOM 2920 C CA . TYR C 1 53 ? 29.219 -12.322 74.508 1.00 8.64 19 TYR C CA 1
ATOM 2921 C C . TYR C 1 53 ? 28.003 -11.535 74.973 1.00 8.76 19 TYR C C 1
ATOM 2922 O O . TYR C 1 53 ? 26.919 -11.648 74.406 1.00 10.79 19 TYR C O 1
ATOM 2931 N N . GLU C 1 54 ? 28.185 -10.787 76.058 1.00 7.49 20 GLU C N 1
ATOM 2932 C CA . GLU C 1 54 ? 27.096 -10.053 76.694 1.00 7.03 20 GLU C CA 1
ATOM 2933 C C . GLU C 1 54 ? 26.661 -8.869 75.832 1.00 11.04 20 GLU C C 1
ATOM 2934 O O . GLU C 1 54 ? 25.470 -8.599 75.676 1.00 7.85 20 GLU C O 1
ATOM 2940 N N . ILE C 1 55 ? 27.630 -8.156 75.263 1.00 8.46 21 ILE C N 1
ATOM 2941 C CA . ILE C 1 55 ? 27.294 -7.049 74.372 1.00 9.21 21 ILE C CA 1
ATOM 2942 C C . ILE C 1 55 ? 26.483 -7.588 73.202 1.00 11.79 21 ILE C C 1
ATOM 2943 O O . ILE C 1 55 ? 25.451 -7.032 72.823 1.00 10.24 21 ILE C O 1
ATOM 2948 N N . ASN C 1 56 ? 26.957 -8.680 72.622 1.00 10.65 22 ASN C N 1
ATOM 2949 C CA . ASN C 1 56 ? 26.246 -9.275 71.499 1.00 10.38 22 ASN C CA 1
ATOM 2950 C C . ASN C 1 56 ? 24.832 -9.709 71.876 1.00 10.79 22 ASN C C 1
ATOM 2951 O O . ASN C 1 56 ? 23.888 -9.546 71.099 1.00 10.91 22 ASN C O 1
ATOM 2956 N N . ASP C 1 57 ? 24.687 -10.260 73.077 1.00 8.64 23 ASP C N 1
ATOM 2957 C CA . ASP C 1 57 ? 23.387 -10.730 73.546 1.00 8.96 23 ASP C CA 1
ATOM 2958 C C . ASP C 1 57 ? 22.446 -9.528 73.677 1.00 9.83 23 ASP C C 1
ATOM 2959 O O . ASP C 1 57 ? 21.301 -9.573 73.223 1.00 11.19 23 ASP C O 1
ATOM 2964 N N . ILE C 1 58 ? 22.941 -8.441 74.263 1.00 8.59 24 ILE C N 1
ATOM 2965 C CA . ILE C 1 58 ? 22.153 -7.214 74.395 1.00 8.16 24 ILE C CA 1
ATOM 2966 C C . ILE C 1 58 ? 21.724 -6.681 73.024 1.00 9.36 24 ILE C C 1
ATOM 2967 O O . ILE C 1 58 ? 20.543 -6.414 72.779 1.00 9.07 24 ILE C O 1
ATOM 2972 N N . LEU C 1 59 ? 22.684 -6.559 72.119 1.00 7.82 25 LEU C N 1
ATOM 2973 C CA . LEU C 1 59 ? 22.418 -5.972 70.810 1.00 10.70 25 LEU C CA 1
ATOM 2974 C C . LEU C 1 59 ? 21.434 -6.805 70.001 1.00 15.85 25 LEU C C 1
ATOM 2975 O O . LEU C 1 59 ? 20.486 -6.271 69.415 1.00 12.86 25 LEU C O 1
ATOM 2980 N N . GLN C 1 60 ? 21.649 -8.116 69.959 1.00 10.85 26 GLN C N 1
ATOM 2981 C CA . GLN C 1 60 ? 20.824 -8.962 69.105 1.00 10.58 26 GLN C CA 1
ATOM 2982 C C . GLN C 1 60 ? 19.466 -9.250 69.739 1.00 16.40 26 GLN C C 1
ATOM 2983 O O . GLN C 1 60 ? 18.461 -9.324 69.038 1.00 15.85 26 GLN C O 1
ATOM 2989 N N . ASN C 1 61 ? 19.436 -9.417 71.062 1.00 11.56 27 ASN C N 1
ATOM 2990 C CA . ASN C 1 61 ? 18.245 -9.962 71.719 1.00 14.76 27 ASN C CA 1
ATOM 2991 C C . ASN C 1 61 ? 17.454 -9.004 72.606 1.00 14.34 27 ASN C C 1
ATOM 2992 O O . ASN C 1 61 ? 16.338 -9.316 73.002 1.00 18.68 27 ASN C O 1
ATOM 2997 N N . GLN C 1 62 ? 18.034 -7.860 72.943 1.00 11.03 28 GLN C N 1
ATOM 2998 C CA . GLN C 1 62 ? 17.324 -6.892 73.764 1.00 12.37 28 GLN C CA 1
ATOM 2999 C C . GLN C 1 62 ? 17.022 -5.595 73.024 1.00 12.00 28 GLN C C 1
ATOM 3000 O O . GLN C 1 62 ? 15.928 -5.060 73.137 1.00 13.90 28 GLN C O 1
ATOM 3006 N N . LEU C 1 63 ? 17.994 -5.086 72.275 1.00 8.64 29 LEU C N 1
ATOM 3007 C CA . LEU C 1 63 ? 17.832 -3.779 71.641 1.00 9.00 29 LEU C CA 1
ATOM 3008 C C . LEU C 1 63 ? 17.355 -3.872 70.196 1.00 10.81 29 LEU C C 1
ATOM 3009 O O . LEU C 1 63 ? 17.224 -2.850 69.525 1.00 11.74 29 LEU C O 1
ATOM 3014 N N . SER C 1 64 ? 17.086 -5.078 69.714 1.00 9.43 30 SER C N 1
ATOM 3015 C CA . SER C 1 64 ? 16.765 -5.254 68.302 1.00 12.68 30 SER C CA 1
ATOM 3016 C C . SER C 1 64 ? 15.478 -4.524 67.887 1.00 17.73 30 SER C C 1
ATOM 3017 O O . SER C 1 64 ? 15.242 -4.331 66.699 1.00 17.76 30 SER C O 1
ATOM 3020 N N . TYR C 1 65 ? 14.653 -4.130 68.857 1.00 13.59 31 TYR C N 1
ATOM 3021 C CA . TYR C 1 65 ? 13.403 -3.440 68.531 1.00 11.70 31 TYR C CA 1
ATOM 3022 C C . TYR C 1 65 ? 13.619 -1.992 68.090 1.00 11.53 31 TYR C C 1
ATOM 3023 O O . TYR C 1 65 ? 12.698 -1.368 67.547 1.00 16.36 31 TYR C O 1
ATOM 3032 N N . PHE C 1 66 ? 14.814 -1.457 68.316 1.00 9.96 32 PHE C N 1
ATOM 3033 C CA . PHE C 1 66 ? 15.113 -0.107 67.845 1.00 15.20 32 PHE C CA 1
ATOM 3034 C C . PHE C 1 66 ? 16.447 -0.015 67.120 1.00 14.13 32 PHE C C 1
ATOM 3035 O O . PHE C 1 66 ? 16.799 1.019 66.565 1.00 14.72 32 PHE C O 1
ATOM 3043 N N . TYR C 1 67 ? 17.196 -1.108 67.121 1.00 11.33 33 TYR C N 1
ATOM 3044 C CA . TYR C 1 67 ? 18.435 -1.122 66.358 1.00 11.69 33 TYR C CA 1
ATOM 3045 C C . TYR C 1 67 ? 18.593 -2.501 65.797 1.00 14.69 33 TYR C C 1
ATOM 3046 O O . TYR C 1 67 ? 19.002 -3.416 66.491 1.00 12.76 33 TYR C O 1
ATOM 3055 N N . ASP C 1 68 ? 18.226 -2.660 64.535 1.00 13.45 34 ASP C N 1
ATOM 3056 C CA . ASP C 1 68 ? 18.344 -3.952 63.900 1.00 14.80 34 ASP C CA 1
ATOM 3057 C C . ASP C 1 68 ? 18.943 -3.675 62.550 1.00 18.57 34 ASP C C 1
ATOM 3058 O O . ASP C 1 68 ? 18.228 -3.331 61.606 1.00 15.17 34 ASP C O 1
ATOM 3063 N N . GLY C 1 69 ? 20.268 -3.775 62.484 1.00 21.89 35 GLY C N 1
ATOM 3064 C CA . GLY C 1 69 ? 21.009 -3.442 61.281 1.00 29.53 35 GLY C CA 1
ATOM 3065 C C . GLY C 1 69 ? 21.439 -4.660 60.485 1.00 31.81 35 GLY C C 1
ATOM 3066 O O . GLY C 1 69 ? 20.757 -5.684 60.460 1.00 31.45 35 GLY C O 1
ATOM 3067 N N . THR C 1 70 ? 22.573 -4.544 59.810 1.00 40.25 36 THR C N 1
ATOM 3068 C CA . THR C 1 70 ? 23.105 -5.666 59.055 1.00 43.42 36 THR C CA 1
ATOM 3069 C C . THR C 1 70 ? 24.090 -6.439 59.921 1.00 41.59 36 THR C C 1
ATOM 3070 O O . THR C 1 70 ? 24.736 -5.870 60.800 1.00 37.72 36 THR C O 1
ATOM 3074 N N . TYR C 1 71 ? 24.191 -7.740 59.673 1.00 47.93 37 TYR C N 1
ATOM 3075 C CA . TYR C 1 71 ? 25.073 -8.602 60.446 1.00 41.26 37 TYR C CA 1
ATOM 3076 C C . TYR C 1 71 ? 26.507 -8.103 60.413 1.00 39.27 37 TYR C C 1
ATOM 3077 O O . TYR C 1 71 ? 26.922 -7.426 59.471 1.00 39.36 37 TYR C O 1
ATOM 3079 N N . GLY C 1 72 ? 27.253 -8.428 61.461 1.00 32.90 38 GLY C N 1
ATOM 3080 C CA . GLY C 1 72 ? 28.689 -8.218 61.472 1.00 36.76 38 GLY C CA 1
ATOM 3081 C C . GLY C 1 72 ? 29.137 -6.794 61.721 1.00 35.35 38 GLY C C 1
ATOM 3082 O O . GLY C 1 72 ? 30.202 -6.384 61.254 1.00 36.07 38 GLY C O 1
ATOM 3083 N N . MET C 1 73 ? 28.326 -6.031 62.446 1.00 21.27 39 MET C N 1
ATOM 3084 C CA . MET C 1 73 ? 28.711 -4.678 62.812 1.00 22.29 39 MET C CA 1
ATOM 3085 C C . MET C 1 73 ? 29.589 -4.741 64.052 1.00 21.22 39 MET C C 1
ATOM 3086 O O . MET C 1 73 ? 30.616 -4.085 64.128 1.00 17.81 39 MET C O 1
ATOM 3091 N N . ILE C 1 74 ? 29.182 -5.565 65.011 1.00 20.02 40 ILE C N 1
ATOM 3092 C CA . ILE C 1 74 ? 29.729 -5.488 66.364 1.00 17.29 40 ILE C CA 1
ATOM 3093 C C . ILE C 1 74 ? 31.248 -5.668 66.470 1.00 17.19 40 ILE C C 1
ATOM 3094 O O . ILE C 1 74 ? 31.927 -4.854 67.096 1.00 16.96 40 ILE C O 1
ATOM 3099 N N . TYR C 1 75 ? 31.789 -6.724 65.872 1.00 20.27 41 TYR C N 1
ATOM 3100 C CA . TYR C 1 75 ? 33.213 -7.000 66.060 1.00 19.47 41 TYR C CA 1
ATOM 3101 C C . TYR C 1 75 ? 34.155 -5.970 65.424 1.00 19.23 41 TYR C C 1
ATOM 3102 O O . TYR C 1 75 ? 35.081 -5.497 66.080 1.00 18.52 41 TYR C O 1
ATOM 3111 N N . PRO C 1 76 ? 33.918 -5.597 64.156 1.00 18.96 42 PRO C N 1
ATOM 3112 C CA . PRO C 1 76 ? 34.712 -4.483 63.623 1.00 17.79 42 PRO C CA 1
ATOM 3113 C C . PRO C 1 76 ? 34.530 -3.206 64.441 1.00 17.19 42 PRO C C 1
ATOM 3114 O O . PRO C 1 76 ? 35.460 -2.420 64.605 1.00 18.40 42 PRO C O 1
ATOM 3118 N N . THR C 1 77 ? 33.324 -2.989 64.944 1.00 13.90 43 THR C N 1
ATOM 3119 C CA . THR C 1 77 ? 33.046 -1.767 65.678 1.00 14.66 43 THR C CA 1
ATOM 3120 C C . THR C 1 77 ? 33.781 -1.744 67.019 1.00 15.89 43 THR C C 1
ATOM 3121 O O . THR C 1 77 ? 34.323 -0.720 67.410 1.00 14.62 43 THR C O 1
ATOM 3125 N N . LEU C 1 78 ? 33.813 -2.882 67.707 1.00 16.26 44 LEU C N 1
ATOM 3126 C CA . LEU C 1 78 ? 34.600 -3.002 68.929 1.00 15.47 44 LEU C CA 1
ATOM 3127 C C . LEU C 1 78 ? 36.097 -2.774 68.644 1.00 16.78 44 LEU C C 1
ATOM 3128 O O . LEU C 1 78 ? 36.801 -2.128 69.421 1.00 14.71 44 LEU C O 1
ATOM 3133 N N . ARG C 1 79 ? 36.581 -3.282 67.519 1.00 18.64 45 ARG C N 1
ATOM 3134 C CA . ARG C 1 79 ? 37.991 -3.088 67.188 1.00 16.40 45 ARG C CA 1
ATOM 3135 C C . ARG C 1 79 ? 38.293 -1.609 66.986 1.00 17.93 45 ARG C C 1
ATOM 3136 O O . ARG C 1 79 ? 39.284 -1.086 67.513 1.00 16.85 45 ARG C O 1
ATOM 3144 N N . LYS C 1 80 ? 37.423 -0.922 66.252 1.00 16.28 46 LYS C N 1
ATOM 3145 C CA . LYS C 1 80 ? 37.630 0.502 65.999 1.00 20.74 46 LYS C CA 1
ATOM 3146 C C . LYS C 1 80 ? 37.540 1.347 67.271 1.00 19.59 46 LYS C C 1
ATOM 3147 O O . LYS C 1 80 ? 38.382 2.209 67.497 1.00 21.47 46 LYS C O 1
ATOM 3153 N N . LEU C 1 81 ? 36.527 1.106 68.102 1.00 13.03 47 LEU C N 1
ATOM 3154 C CA . LEU C 1 81 ? 36.413 1.823 69.366 1.00 13.84 47 LEU C CA 1
ATOM 3155 C C . LEU C 1 81 ? 37.659 1.654 70.224 1.00 14.01 47 LEU C C 1
ATOM 3156 O O . LEU C 1 81 ? 38.066 2.577 70.913 1.00 19.35 47 LEU C O 1
ATOM 3161 N N . GLU C 1 82 ? 38.253 0.467 70.202 1.00 17.42 48 GLU C N 1
ATOM 3162 C CA . GLU C 1 82 ? 39.441 0.239 71.016 1.00 16.95 48 GLU C CA 1
ATOM 3163 C C . GLU C 1 82 ? 40.605 1.035 70.441 1.00 16.07 48 GLU C C 1
ATOM 3164 O O . GLU C 1 82 ? 41.358 1.680 71.172 1.00 18.08 48 GLU C O 1
ATOM 3170 N N . LYS C 1 83 ? 40.745 0.972 69.124 1.00 20.36 49 LYS C N 1
ATOM 3171 C CA . LYS C 1 83 ? 41.792 1.695 68.409 1.00 22.84 49 LYS C CA 1
ATOM 3172 C C . LYS C 1 83 ? 41.713 3.189 68.712 1.00 24.42 49 LYS C C 1
ATOM 3173 O O . LYS C 1 83 ? 42.735 3.854 68.906 1.00 25.78 49 LYS C O 1
ATOM 3179 N N . ASP C 1 84 ? 40.492 3.709 68.784 1.00 24.62 50 ASP C N 1
ATOM 3180 C CA . ASP C 1 84 ? 40.272 5.136 69.025 1.00 24.94 50 ASP C CA 1
ATOM 3181 C C . ASP C 1 84 ? 40.283 5.503 70.512 1.00 18.77 50 ASP C C 1
ATOM 3182 O O . ASP C 1 84 ? 40.053 6.658 70.877 1.00 25.93 50 ASP C O 1
ATOM 3187 N N . GLY C 1 85 ? 40.546 4.516 71.364 1.00 20.12 51 GLY C N 1
ATOM 3188 C CA . GLY C 1 85 ? 40.701 4.752 72.788 1.00 19.81 51 GLY C CA 1
ATOM 3189 C C . GLY C 1 85 ? 39.410 5.019 73.537 1.00 17.77 51 GLY C C 1
ATOM 3190 O O . GLY C 1 85 ? 39.431 5.543 74.650 1.00 19.22 51 GLY C O 1
ATOM 3191 N N . LYS C 1 86 ? 38.287 4.646 72.930 1.00 14.35 52 LYS C N 1
ATOM 3192 C CA . LYS C 1 86 ? 36.980 4.875 73.526 1.00 15.80 52 LYS C CA 1
ATOM 3193 C C . LYS C 1 86 ? 36.581 3.723 74.450 1.00 16.70 52 LYS C C 1
ATOM 3194 O O . LYS C 1 86 ? 35.703 3.875 75.302 1.00 12.28 52 LYS C O 1
ATOM 3200 N N . ILE C 1 87 ? 37.198 2.566 74.242 1.00 13.91 53 ILE C N 1
ATOM 3201 C CA . ILE C 1 87 ? 37.003 1.418 75.127 1.00 10.46 53 ILE C CA 1
ATOM 3202 C C . ILE C 1 87 ? 38.336 0.696 75.257 1.00 14.47 53 ILE C C 1
ATOM 3203 O O . ILE C 1 87 ? 39.246 0.897 74.436 1.00 15.09 53 ILE C O 1
ATOM 3208 N N . THR C 1 88 ? 38.457 -0.111 76.308 1.00 11.99 54 THR C N 1
ATOM 3209 C CA . THR C 1 88 ? 39.586 -1.029 76.460 1.00 14.76 54 THR C CA 1
ATOM 3210 C C . THR C 1 88 ? 39.099 -2.456 76.243 1.00 14.59 54 THR C C 1
ATOM 3211 O O . THR C 1 88 ? 37.921 -2.750 76.441 1.00 12.61 54 THR C O 1
ATOM 3215 N N . LYS C 1 89 ? 40.007 -3.334 75.825 1.00 9.69 55 LYS C N 1
ATOM 3216 C CA . LYS C 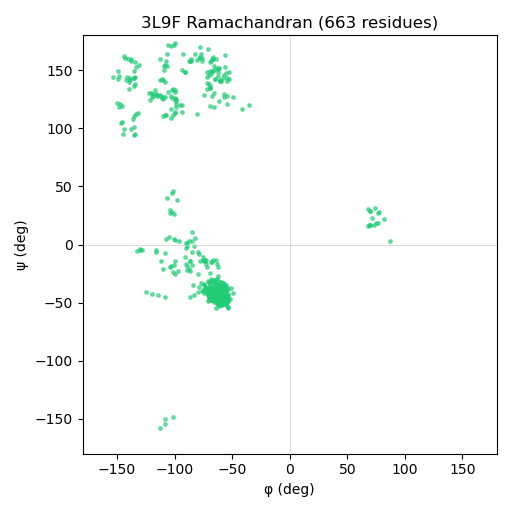1 89 ? 39.708 -4.750 75.656 1.00 11.49 55 LYS C CA 1
ATOM 3217 C C . LYS C 1 89 ? 40.636 -5.582 76.525 1.00 15.34 55 LYS C C 1
ATOM 3218 O O . LYS C 1 89 ? 41.857 -5.477 76.418 1.00 13.62 55 LYS C O 1
ATOM 3224 N N . GLU C 1 90 ? 40.041 -6.409 77.374 1.00 12.53 56 GLU C N 1
ATOM 3225 C CA . GLU C 1 90 ? 40.774 -7.306 78.245 1.00 13.58 56 GLU C CA 1
ATOM 3226 C C . GLU C 1 90 ? 40.526 -8.726 77.756 1.00 14.99 56 GLU C C 1
ATOM 3227 O O . GLU C 1 90 ? 39.378 -9.135 77.604 1.00 15.68 56 GLU C O 1
ATOM 3233 N N . VAL C 1 91 ? 41.598 -9.472 77.505 1.00 11.81 57 VAL C N 1
ATOM 3234 C CA . VAL C 1 91 ? 41.470 -10.863 77.099 1.00 10.54 57 VAL C CA 1
ATOM 3235 C C . VAL C 1 91 ? 41.710 -11.764 78.305 1.00 12.75 57 VAL C C 1
ATOM 3236 O O . VAL C 1 91 ? 42.805 -11.792 78.869 1.00 12.93 57 VAL C O 1
ATOM 3240 N N . VAL C 1 92 ? 40.663 -12.464 78.724 1.00 9.00 58 VAL C N 1
ATOM 3241 C CA . VAL C 1 92 ? 40.742 -13.324 79.896 1.00 10.99 58 VAL C CA 1
ATOM 3242 C C . VAL C 1 92 ? 40.960 -14.756 79.438 1.00 10.26 58 VAL C C 1
ATOM 3243 O O . VAL C 1 92 ? 40.137 -15.331 78.727 1.00 11.15 58 VAL C O 1
ATOM 3247 N N . ILE C 1 93 ? 42.093 -15.313 79.841 1.00 9.10 59 ILE C N 1
ATOM 3248 C CA . ILE C 1 93 ? 42.475 -16.660 79.449 1.00 8.90 59 ILE C CA 1
ATOM 3249 C C . ILE C 1 93 ? 42.155 -17.613 80.586 1.00 11.09 59 ILE C C 1
ATOM 3250 O O . ILE C 1 93 ? 42.465 -17.318 81.739 1.00 11.72 59 ILE C O 1
ATOM 3255 N N . GLN C 1 94 ? 41.526 -18.744 80.273 1.00 9.93 60 GLN C N 1
ATOM 3256 C CA . GLN C 1 94 ? 41.190 -19.745 81.283 1.00 9.18 60 GLN C CA 1
ATOM 3257 C C . GLN C 1 94 ? 41.548 -21.131 80.772 1.00 13.95 60 GLN C C 1
ATOM 3258 O O . GLN C 1 94 ? 41.502 -21.374 79.573 1.00 11.84 60 GLN C O 1
ATOM 3264 N N . ASP C 1 95 ? 41.913 -22.037 81.676 1.00 10.08 61 ASP C N 1
ATOM 3265 C CA . ASP C 1 95 ? 42.241 -23.400 81.270 1.00 12.83 61 ASP C CA 1
ATOM 3266 C C . ASP C 1 95 ? 41.042 -24.082 80.615 1.00 15.64 61 ASP C C 1
ATOM 3267 O O . ASP C 1 95 ? 39.965 -24.185 81.214 1.00 10.67 61 ASP C O 1
ATOM 3272 N N . GLY C 1 96 ? 41.234 -24.562 79.389 1.00 13.11 62 GLY C N 1
ATOM 3273 C CA . GLY C 1 96 ? 40.241 -25.420 78.768 1.00 12.55 62 GLY C CA 1
ATOM 3274 C C . GLY C 1 96 ? 38.962 -24.720 78.360 1.00 13.52 62 GLY C C 1
ATOM 3275 O O . GLY C 1 96 ? 37.914 -25.369 78.228 1.00 13.59 62 GLY C O 1
ATOM 3276 N N . ARG C 1 97 ? 39.050 -23.403 78.161 1.00 10.55 63 ARG C N 1
ATOM 3277 C CA . ARG C 1 97 ? 37.947 -22.604 77.622 1.00 10.05 63 ARG C CA 1
ATOM 3278 C C . ARG C 1 97 ? 38.466 -21.610 76.600 1.00 11.43 63 ARG C C 1
ATOM 3279 O O . ARG C 1 97 ? 39.643 -21.229 76.622 1.00 10.75 63 ARG C O 1
ATOM 3287 N N . PRO C 1 98 ? 37.581 -21.153 75.711 1.00 8.53 64 PRO C N 1
ATOM 3288 C CA . PRO C 1 98 ? 37.980 -20.107 74.770 1.00 9.68 64 PRO C CA 1
ATOM 3289 C C . PRO C 1 98 ? 38.275 -18.828 75.538 1.00 10.00 64 PRO C C 1
ATOM 3290 O O . PRO C 1 98 ? 37.732 -18.599 76.634 1.00 10.52 64 PRO C O 1
ATOM 3294 N N . ASN C 1 99 ? 39.128 -17.989 74.970 1.00 10.13 65 ASN C N 1
ATOM 3295 C CA . ASN C 1 99 ? 39.355 -16.672 75.550 1.00 9.19 65 ASN C CA 1
ATOM 3296 C C . ASN C 1 99 ? 38.046 -15.910 75.629 1.00 11.41 65 ASN C C 1
ATOM 3297 O O . ASN C 1 99 ? 37.204 -16.017 74.736 1.00 12.11 65 ASN C O 1
ATOM 3302 N N . LYS C 1 100 ? 37.887 -15.132 76.699 1.00 11.10 66 LYS C N 1
ATOM 3303 C CA . LYS C 1 100 ? 36.719 -14.286 76.868 1.00 14.41 66 LYS C CA 1
ATOM 3304 C C . LYS C 1 100 ? 37.200 -12.842 76.843 1.00 16.03 66 LYS C C 1
ATOM 3305 O O . LYS C 1 100 ? 38.140 -12.485 77.543 1.00 16.11 66 LYS C O 1
ATOM 3311 N N . ASN C 1 101 ? 36.570 -12.026 76.015 1.00 12.22 67 ASN C N 1
ATOM 3312 C CA . ASN C 1 101 ? 36.969 -10.637 75.878 1.00 10.98 67 ASN C CA 1
ATOM 3313 C C . ASN C 1 101 ? 36.063 -9.730 76.689 1.00 12.31 67 ASN C C 1
ATOM 3314 O O . ASN C 1 101 ? 34.848 -9.765 76.519 1.00 13.86 67 ASN C O 1
ATOM 3319 N N . ILE C 1 102 ? 36.649 -8.912 77.560 1.00 10.76 68 ILE C N 1
ATOM 3320 C CA . ILE C 1 102 ? 35.871 -8.004 78.381 1.00 9.00 68 ILE C CA 1
ATOM 3321 C C . ILE C 1 102 ? 36.157 -6.573 77.961 1.00 11.59 68 ILE C C 1
ATOM 3322 O O . ILE C 1 102 ? 37.311 -6.158 77.896 1.00 12.27 68 ILE C O 1
ATOM 3327 N N . TYR C 1 103 ? 35.099 -5.823 77.678 1.00 12.39 69 TYR C N 1
ATOM 3328 C CA . TYR C 1 103 ? 35.235 -4.465 77.176 1.00 9.80 69 TYR C CA 1
ATOM 3329 C C . TYR C 1 103 ? 34.786 -3.449 78.209 1.00 10.88 69 TYR C C 1
ATOM 3330 O O . TYR C 1 103 ? 33.811 -3.658 78.937 1.00 11.84 69 TYR C O 1
ATOM 3339 N N . ALA C 1 104 ? 35.499 -2.337 78.270 1.00 9.14 70 ALA C N 1
ATOM 3340 C CA . ALA C 1 104 ? 35.203 -1.340 79.278 1.00 11.83 70 ALA C CA 1
ATOM 3341 C C . ALA C 1 104 ? 35.318 0.042 78.661 1.00 11.45 70 ALA C C 1
ATOM 3342 O O . ALA C 1 104 ? 36.281 0.333 77.950 1.00 12.02 70 ALA C O 1
ATOM 3344 N N . ILE C 1 105 ? 34.335 0.890 78.930 1.00 12.14 71 ILE C N 1
ATOM 3345 C CA . ILE C 1 105 ? 34.347 2.242 78.375 1.00 8.70 71 ILE C CA 1
ATOM 3346 C C . ILE C 1 105 ? 35.464 3.056 79.040 1.00 15.14 71 ILE C C 1
ATOM 3347 O O . ILE C 1 105 ? 35.765 2.846 80.218 1.00 16.16 71 ILE C O 1
ATOM 3352 N N . THR C 1 106 ? 36.085 3.963 78.287 1.00 14.75 72 THR C N 1
ATOM 3353 C CA . THR C 1 106 ? 37.103 4.857 78.848 1.00 18.28 72 THR C CA 1
ATOM 3354 C C . THR C 1 106 ? 36.508 6.221 79.151 1.00 20.70 72 THR C C 1
ATOM 3355 O O . THR C 1 106 ? 35.357 6.493 78.813 1.00 19.56 72 THR C O 1
ATOM 3359 N N . GLU C 1 107 ? 37.295 7.083 79.788 1.00 22.43 73 GLU C N 1
ATOM 3360 C CA . GLU C 1 107 ? 36.868 8.464 79.993 1.00 23.53 73 GLU C CA 1
ATOM 3361 C C . GLU C 1 107 ? 36.537 9.107 78.654 1.00 20.13 73 GLU C C 1
ATOM 3362 O O . GLU C 1 107 ? 35.530 9.813 78.525 1.00 22.28 73 GLU C O 1
ATOM 3368 N N A SER C 1 108 ? 37.370 8.851 77.650 0.50 16.94 74 SER C N 1
ATOM 3369 N N B SER C 1 108 ? 37.396 8.880 77.667 0.50 16.94 74 SER C N 1
ATOM 3370 C CA A SER C 1 108 ? 37.163 9.429 76.319 0.50 18.64 74 SER C CA 1
ATOM 3371 C CA B SER C 1 108 ? 37.163 9.407 76.328 0.50 18.64 74 SER C CA 1
ATOM 3372 C C A SER C 1 108 ? 35.936 8.850 75.601 0.50 17.91 74 SER C C 1
ATOM 3373 C C B SER C 1 108 ? 35.826 8.909 75.788 0.50 17.86 74 SER C C 1
ATOM 3374 O O A SER C 1 108 ? 35.328 9.509 74.749 0.50 13.72 74 SER C O 1
ATOM 3375 O O B SER C 1 108 ? 35.025 9.678 75.255 0.50 15.87 74 SER C O 1
ATOM 3380 N N . GLY C 1 109 ? 35.589 7.612 75.935 1.00 16.58 75 GLY C N 1
ATOM 3381 C CA . GLY C 1 109 ? 34.366 7.012 75.443 1.00 15.72 75 GLY C CA 1
ATOM 3382 C C . GLY C 1 109 ? 33.153 7.611 76.129 1.00 12.55 75 GLY C C 1
ATOM 3383 O O . GLY C 1 109 ? 32.129 7.839 75.482 1.00 14.62 75 GLY C O 1
ATOM 3384 N N . LYS C 1 110 ? 33.258 7.875 77.429 1.00 12.14 76 LYS C N 1
ATOM 3385 C CA . LYS C 1 110 ? 32.134 8.444 78.162 1.00 14.74 76 LYS C CA 1
ATOM 3386 C C . LYS C 1 110 ? 31.822 9.827 77.601 1.00 18.96 76 LYS C C 1
ATOM 3387 O O . LYS C 1 110 ? 30.659 10.213 77.464 1.00 18.08 76 LYS C O 1
ATOM 3393 N N . LYS C 1 111 ? 32.880 10.562 77.271 1.00 15.85 77 LYS C N 1
ATOM 3394 C CA . LYS C 1 111 ? 32.744 11.916 76.748 1.00 14.75 77 LYS C CA 1
ATOM 3395 C C . LYS C 1 111 ? 32.055 11.863 75.390 1.00 20.67 77 LYS C C 1
ATOM 3396 O O . LYS C 1 111 ? 31.133 12.631 75.107 1.00 24.20 77 LYS C O 1
ATOM 3402 N N . GLU C 1 112 ? 32.506 10.937 74.553 1.00 16.25 78 GLU C N 1
ATOM 3403 C CA . GLU C 1 112 ? 31.911 10.724 73.242 1.00 20.06 78 GLU C CA 1
ATOM 3404 C C . GLU C 1 112 ? 30.425 10.361 73.343 1.00 20.64 78 GLU C C 1
ATOM 3405 O O . GLU C 1 112 ? 29.598 10.878 72.587 1.00 19.42 78 GLU C O 1
ATOM 3411 N N . LEU C 1 113 ? 30.085 9.453 74.254 1.00 18.19 79 LEU C N 1
ATOM 3412 C CA . LEU C 1 113 ? 28.683 9.074 74.434 1.00 17.75 79 LEU C CA 1
ATOM 3413 C C . LEU C 1 113 ? 27.859 10.286 74.861 1.00 16.65 79 LEU C C 1
ATOM 3414 O O . LEU C 1 113 ? 26.794 10.554 74.288 1.00 16.28 79 LEU C O 1
ATOM 3419 N N . ALA C 1 114 ? 28.369 11.038 75.835 1.00 15.22 80 ALA C N 1
ATOM 3420 C CA . ALA C 1 114 ? 27.685 12.249 76.301 1.00 17.53 80 ALA C CA 1
ATOM 3421 C C . ALA C 1 114 ? 27.419 13.225 75.148 1.00 19.18 80 ALA C C 1
ATOM 3422 O O . ALA C 1 114 ? 26.313 13.750 75.010 1.00 17.91 80 ALA C O 1
ATOM 3424 N N . SER C 1 115 ? 28.428 13.458 74.318 1.00 14.20 81 SER C N 1
ATOM 3425 C CA . SER C 1 115 ? 28.259 14.324 73.165 1.00 21.03 81 SER C CA 1
ATOM 3426 C C . SER C 1 115 ? 27.182 13.764 72.260 1.00 17.87 81 SER C C 1
ATOM 3427 O O . SER C 1 115 ? 26.303 14.499 71.812 1.00 16.17 81 SER C O 1
ATOM 3430 N N . TYR C 1 116 ? 27.234 12.459 71.997 1.00 13.17 82 TYR C N 1
ATOM 3431 C CA . TYR C 1 116 ? 26.259 11.884 71.078 1.00 17.80 82 TYR C CA 1
ATOM 3432 C C . TYR C 1 116 ? 24.841 12.113 71.567 1.00 17.71 82 TYR C C 1
ATOM 3433 O O . TYR C 1 116 ? 23.948 12.440 70.779 1.00 15.76 82 TYR C O 1
ATOM 3442 N N . LEU C 1 117 ? 24.632 11.944 72.864 1.00 11.77 83 LEU C N 1
ATOM 3443 C CA . LEU C 1 117 ? 23.287 12.060 73.416 1.00 13.96 83 LEU C CA 1
ATOM 3444 C C . LEU C 1 117 ? 22.822 13.518 73.428 1.00 17.86 83 LEU C C 1
ATOM 3445 O O . LEU C 1 117 ? 21.625 13.792 73.477 1.00 20.72 83 LEU C O 1
ATOM 3450 N N . GLN C 1 118 ? 23.765 14.452 73.350 1.00 16.13 84 GLN C N 1
ATOM 3451 C CA . GLN C 1 118 ? 23.391 15.870 73.252 1.00 15.20 84 GLN C CA 1
ATOM 3452 C C . GLN C 1 118 ? 23.152 16.298 71.805 1.00 18.13 84 GLN C C 1
ATOM 3453 O O . GLN C 1 118 ? 22.590 17.364 71.552 1.00 18.67 84 GLN C O 1
ATOM 3459 N N . SER C 1 119 ? 23.587 15.477 70.856 1.00 12.00 85 SER C N 1
ATOM 3460 C CA . SER C 1 119 ? 23.456 15.820 69.441 1.00 13.75 85 SER C CA 1
ATOM 3461 C C . SER C 1 119 ? 22.000 15.837 68.972 1.00 16.90 85 SER C C 1
ATOM 3462 O O . SER C 1 119 ? 21.122 15.244 69.595 1.00 16.76 85 SER C O 1
ATOM 3465 N N . ASP C 1 120 ? 21.745 16.525 67.866 1.00 17.58 86 ASP C N 1
ATOM 3466 C CA . ASP C 1 120 ? 20.422 16.492 67.265 1.00 17.72 86 ASP C CA 1
ATOM 3467 C C . ASP C 1 120 ? 20.076 15.055 66.883 1.00 17.99 86 ASP C C 1
ATOM 3468 O O . ASP C 1 120 ? 20.929 14.309 66.399 1.00 17.81 86 ASP C O 1
ATOM 3473 N N . VAL C 1 121 ? 18.821 14.679 67.094 1.00 18.60 87 VAL C N 1
ATOM 3474 C CA . VAL C 1 121 ? 18.344 13.343 66.752 1.00 17.19 87 VAL C CA 1
ATOM 3475 C C . VAL C 1 121 ? 18.332 13.132 65.241 1.00 23.15 87 VAL C C 1
ATOM 3476 O O . VAL C 1 121 ? 17.778 13.939 64.494 1.00 21.58 87 VAL C O 1
ATOM 3480 N N . ASN C 1 122 ? 18.961 12.052 64.797 1.00 18.48 88 ASN C N 1
ATOM 3481 C CA . ASN C 1 122 ? 18.991 11.703 63.384 1.00 23.71 88 ASN C CA 1
ATOM 3482 C C . ASN C 1 122 ? 17.659 11.112 62.942 1.00 25.53 88 ASN C C 1
ATOM 3483 O O . ASN C 1 122 ? 16.878 10.628 63.763 1.00 18.01 88 ASN C O 1
ATOM 3488 N N . ASP C 1 123 ? 17.384 11.175 61.646 1.00 24.19 89 ASP C N 1
ATOM 3489 C CA . ASP C 1 123 ? 16.175 10.565 61.131 1.00 18.93 89 ASP C CA 1
ATOM 3490 C C . ASP C 1 123 ? 16.228 9.050 61.307 1.00 14.10 89 ASP C C 1
ATOM 3491 O O . ASP C 1 123 ? 17.292 8.440 61.292 1.00 15.70 89 ASP C O 1
ATOM 3496 N N . GLU C 1 124 ? 15.053 8.465 61.455 1.00 18.65 90 GLU C N 1
ATOM 3497 C CA . GLU C 1 124 ? 14.902 7.030 61.564 1.00 17.95 90 GLU C CA 1
ATOM 3498 C C . GLU C 1 124 ? 15.426 6.376 60.289 1.00 17.07 90 GLU C C 1
ATOM 3499 O O . GLU C 1 124 ? 15.238 6.907 59.189 1.00 15.78 90 GLU C O 1
ATOM 3505 N N . ILE C 1 125 ? 16.109 5.244 60.430 1.00 12.56 91 ILE C N 1
ATOM 3506 C CA . ILE C 1 125 ? 16.484 4.448 59.273 1.00 13.40 91 ILE C CA 1
ATOM 3507 C C . ILE C 1 125 ? 15.518 3.283 59.199 1.00 13.69 91 ILE C C 1
ATOM 3508 O O . ILE C 1 125 ? 15.336 2.558 60.175 1.00 12.30 91 ILE C O 1
ATOM 3513 N N . PHE C 1 126 ? 14.871 3.103 58.054 1.00 12.08 92 PHE C N 1
ATOM 3514 C CA . PHE C 1 126 ? 13.893 2.043 57.944 1.00 9.94 92 PHE C CA 1
ATOM 3515 C C . PHE C 1 126 ? 13.866 1.577 56.511 1.00 16.68 92 PHE C C 1
ATOM 3516 O O . PHE C 1 126 ? 13.630 2.368 55.591 1.00 14.13 92 PHE C O 1
ATOM 3524 N N . LYS C 1 127 ? 14.137 0.293 56.327 1.00 10.09 93 LYS C N 1
ATOM 3525 C CA . LYS C 1 127 ? 14.118 -0.311 55.010 1.00 11.91 93 LYS C CA 1
ATOM 3526 C C . LYS C 1 127 ? 13.411 -1.651 55.089 1.00 13.64 93 LYS C C 1
ATOM 3527 O O . LYS C 1 127 ? 13.947 -2.618 55.635 1.00 12.68 93 LYS C O 1
ATOM 3533 N N . SER C 1 128 ? 12.204 -1.706 54.538 1.00 11.54 94 SER C N 1
ATOM 3534 C CA . SER C 1 128 ? 11.403 -2.913 54.581 1.00 14.79 94 SER C CA 1
ATOM 3535 C C . SER C 1 128 ? 11.435 -3.619 53.226 1.00 13.32 94 SER C C 1
ATOM 3536 O O . SER C 1 128 ? 10.863 -3.144 52.247 1.00 11.20 94 SER C O 1
ATOM 3539 N N . ASP C 1 129 ? 12.120 -4.752 53.166 1.00 14.04 95 ASP C N 1
ATOM 3540 C CA . ASP C 1 129 ? 12.132 -5.532 51.948 1.00 17.26 95 ASP C CA 1
ATOM 3541 C C . ASP C 1 129 ? 10.715 -6.043 51.657 1.00 13.86 95 ASP C C 1
ATOM 3542 O O . ASP C 1 129 ? 10.276 -6.079 50.504 1.00 12.37 95 ASP C O 1
ATOM 3547 N N . PHE C 1 130 ? 9.989 -6.424 52.704 1.00 11.60 96 PHE C N 1
ATOM 3548 C CA . PHE C 1 130 ? 8.625 -6.892 52.520 1.00 11.95 96 PHE C CA 1
ATOM 3549 C C . PHE C 1 130 ? 7.798 -5.841 51.770 1.00 13.68 96 PHE C C 1
ATOM 3550 O O . PHE C 1 130 ? 7.119 -6.147 50.788 1.00 13.01 96 PHE C O 1
ATOM 3558 N N . LEU C 1 131 ? 7.860 -4.596 52.223 1.00 10.89 97 LEU C N 1
ATOM 3559 C CA . LEU C 1 131 ? 7.046 -3.545 51.603 1.00 13.14 97 LEU C CA 1
ATOM 3560 C C . LEU C 1 131 ? 7.495 -3.277 50.177 1.00 9.95 97 LEU C C 1
ATOM 3561 O O . LEU C 1 131 ? 6.667 -3.068 49.279 1.00 11.82 97 LEU C O 1
ATOM 3566 N N . MET C 1 132 ? 8.804 -3.316 49.963 1.00 9.07 98 MET C N 1
ATOM 3567 C CA . MET C 1 132 ? 9.364 -3.132 48.633 1.00 11.12 98 MET C CA 1
ATOM 3568 C C . MET C 1 132 ? 8.807 -4.191 47.677 1.00 12.40 98 MET C C 1
ATOM 3569 O O . MET C 1 132 ? 8.419 -3.872 46.553 1.00 12.02 98 MET C O 1
ATOM 3574 N N . ARG C 1 133 ? 8.759 -5.449 48.121 1.00 10.78 99 ARG C N 1
ATOM 3575 C CA . ARG C 1 133 ? 8.210 -6.504 47.277 1.00 15.14 99 ARG C CA 1
ATOM 3576 C C . ARG C 1 133 ? 6.788 -6.182 46.849 1.00 12.76 99 ARG C C 1
ATOM 3577 O O . ARG C 1 133 ? 6.425 -6.374 45.681 1.00 15.88 99 ARG C O 1
ATOM 3585 N N . LEU C 1 134 ? 5.973 -5.712 47.788 1.00 13.05 100 LEU C N 1
ATOM 3586 C CA . LEU C 1 134 ? 4.584 -5.387 47.475 1.00 13.12 100 LEU C CA 1
ATOM 3587 C C . LEU C 1 134 ? 4.502 -4.154 46.583 1.00 11.46 100 LEU C C 1
ATOM 3588 O O . LEU C 1 134 ? 3.700 -4.113 45.650 1.00 14.38 100 LEU C O 1
ATOM 3593 N N . PHE C 1 135 ? 5.317 -3.141 46.872 1.00 10.41 101 PHE C N 1
ATOM 3594 C CA . PHE C 1 135 ? 5.248 -1.905 46.080 1.00 12.00 101 PHE C CA 1
ATOM 3595 C C . PHE C 1 135 ? 5.546 -2.181 44.604 1.00 13.24 101 PHE C C 1
ATOM 3596 O O . PHE C 1 135 ? 4.852 -1.678 43.707 1.00 11.15 101 PHE C O 1
ATOM 3604 N N . PHE C 1 136 ? 6.568 -2.993 44.358 1.00 13.19 102 PHE C N 1
ATOM 3605 C CA . PHE C 1 136 ? 6.958 -3.355 43.002 1.00 14.50 102 PHE C CA 1
ATOM 3606 C C . PHE C 1 136 ? 6.437 -4.746 42.628 1.00 18.65 102 PHE C C 1
ATOM 3607 O O . PHE C 1 136 ? 6.987 -5.419 41.758 1.00 21.90 102 PHE C O 1
ATOM 3615 N N . GLY C 1 137 ? 5.341 -5.149 43.265 1.00 16.75 103 GLY C N 1
ATOM 3616 C CA . GLY C 1 137 ? 4.852 -6.512 43.153 1.00 25.81 103 GLY C CA 1
ATOM 3617 C C . GLY C 1 137 ? 3.735 -6.720 42.152 1.00 28.40 103 GLY C C 1
ATOM 3618 O O . GLY C 1 137 ? 2.814 -7.510 42.392 1.00 31.76 103 GLY C O 1
ATOM 3619 N N . ASN C 1 138 ? 3.831 -6.025 41.022 1.00 28.28 104 ASN C N 1
ATOM 3620 C CA . ASN C 1 138 ? 2.851 -6.142 39.948 1.00 33.98 104 ASN C CA 1
ATOM 3621 C C . ASN C 1 138 ? 2.723 -7.568 39.424 1.00 36.15 104 ASN C C 1
ATOM 3622 O O . ASN C 1 138 ? 1.644 -7.989 39.016 1.00 39.63 104 ASN C O 1
ATOM 3624 N N . SER C 1 139 ? 3.828 -8.308 39.433 1.00 34.74 105 SER C N 1
ATOM 3625 C CA . SER C 1 139 ? 3.837 -9.662 38.887 1.00 36.85 105 SER C CA 1
ATOM 3626 C C . SER C 1 139 ? 3.412 -10.750 39.887 1.00 36.90 105 SER C C 1
ATOM 3627 O O . SER C 1 139 ? 3.130 -11.879 39.488 1.00 38.15 105 SER C O 1
ATOM 3630 N N . LEU C 1 140 ? 3.364 -10.413 41.175 1.00 30.74 106 LEU C N 1
ATOM 3631 C CA . LEU C 1 140 ? 3.018 -11.389 42.214 1.00 31.55 106 LEU C CA 1
ATOM 3632 C C . LEU C 1 140 ? 1.689 -12.083 41.957 1.00 26.54 106 LEU C C 1
ATOM 3633 O O . LEU C 1 140 ? 0.651 -11.429 41.891 1.00 32.72 106 LEU C O 1
ATOM 3638 N N . ASN C 1 141 ? 1.710 -13.408 41.838 1.00 26.28 107 ASN C N 1
ATOM 3639 C CA . ASN C 1 141 ? 0.457 -14.159 41.789 1.00 29.50 107 ASN C CA 1
ATOM 3640 C C . ASN C 1 141 ? -0.117 -14.280 43.198 1.00 33.60 107 ASN C C 1
ATOM 3641 O O . ASN C 1 141 ? 0.555 -13.927 44.167 1.00 28.07 107 ASN C O 1
ATOM 3646 N N . ASP C 1 142 ? -1.352 -14.761 43.314 1.00 36.36 108 ASP C N 1
ATOM 3647 C CA . ASP C 1 142 ? -2.049 -14.757 44.604 1.00 37.59 108 ASP C CA 1
ATOM 3648 C C . ASP C 1 142 ? -1.316 -15.548 45.687 1.00 32.14 108 ASP C C 1
ATOM 3649 O O . ASP C 1 142 ? -1.239 -15.110 46.838 1.00 28.40 108 ASP C O 1
ATOM 3654 N N . ASP C 1 143 ? -0.775 -16.704 45.314 1.00 29.01 109 ASP C N 1
ATOM 3655 C CA . ASP C 1 143 ? -0.022 -17.537 46.246 1.00 34.82 109 ASP C CA 1
ATOM 3656 C C . ASP C 1 143 ? 1.217 -16.831 46.775 1.00 33.00 109 ASP C C 1
ATOM 3657 O O . ASP C 1 143 ? 1.449 -16.800 47.984 1.00 25.31 109 ASP C O 1
ATOM 3662 N N . ASP C 1 144 ? 2.017 -16.274 45.869 1.00 26.46 110 ASP C N 1
ATOM 3663 C CA . ASP C 1 144 ? 3.228 -15.571 46.273 1.00 25.92 110 ASP C CA 1
ATOM 3664 C C . ASP C 1 144 ? 2.897 -14.405 47.201 1.00 19.27 110 ASP C C 1
ATOM 3665 O O . ASP C 1 144 ? 3.620 -14.151 48.167 1.00 23.53 110 ASP C O 1
ATOM 3670 N N . LEU C 1 145 ? 1.809 -13.695 46.920 1.00 15.45 111 LEU C N 1
ATOM 3671 C CA . LEU C 1 145 ? 1.441 -12.563 47.771 1.00 20.17 111 LEU C CA 1
ATOM 3672 C C . LEU C 1 145 ? 1.015 -13.054 49.153 1.00 20.57 111 LEU C C 1
ATOM 3673 O O . LEU C 1 145 ? 1.472 -12.541 50.180 1.00 18.01 111 LEU C O 1
ATOM 3678 N N . GLU C 1 146 ? 0.150 -14.064 49.178 1.00 22.44 112 GLU C N 1
ATOM 3679 C CA . GLU C 1 146 ? -0.347 -14.581 50.442 1.00 19.20 112 GLU C CA 1
ATOM 3680 C C . GLU C 1 146 ? 0.814 -15.063 51.315 1.00 19.25 112 GLU C C 1
ATOM 3681 O O . GLU C 1 146 ? 0.857 -14.778 52.516 1.00 16.15 112 GLU C O 1
ATOM 3687 N N . GLN C 1 147 ? 1.766 -15.772 50.711 1.00 17.85 113 GLN C N 1
ATOM 3688 C CA . GLN C 1 147 ? 2.923 -16.269 51.452 1.00 21.36 113 GLN C CA 1
ATOM 3689 C C . GLN C 1 147 ? 3.765 -15.116 52.017 1.00 19.84 113 GLN C C 1
ATOM 3690 O O . GLN C 1 147 ? 4.188 -15.150 53.179 1.00 16.16 113 GLN C O 1
ATOM 3696 N N . LEU C 1 148 ? 4.013 -14.101 51.199 1.00 17.31 114 LEU C N 1
ATOM 3697 C CA . LEU C 1 148 ? 4.740 -12.923 51.683 1.00 14.77 114 LEU C CA 1
ATOM 3698 C C . LEU C 1 148 ? 4.065 -12.356 52.923 1.00 15.60 114 LEU C C 1
ATOM 3699 O O . LEU C 1 148 ? 4.720 -12.077 53.929 1.00 16.94 114 LEU C O 1
ATOM 3704 N N . ILE C 1 149 ? 2.752 -12.176 52.849 1.00 11.99 115 ILE C N 1
ATOM 3705 C CA . ILE C 1 149 ? 2.022 -11.593 53.965 1.00 14.73 115 ILE C CA 1
ATOM 3706 C C . ILE C 1 149 ? 2.059 -12.485 55.206 1.00 14.92 115 ILE C C 1
ATOM 3707 O O . ILE C 1 149 ? 2.284 -12.004 56.316 1.00 12.55 115 ILE C O 1
ATOM 3712 N N . ARG C 1 150 ? 1.835 -13.785 55.026 1.00 16.53 116 ARG C N 1
ATOM 3713 C CA . ARG C 1 150 ? 1.828 -14.684 56.175 1.00 15.45 116 ARG C CA 1
ATOM 3714 C C . ARG C 1 150 ? 3.194 -14.725 56.833 1.00 15.09 116 ARG C C 1
ATOM 3715 O O . ARG C 1 150 ? 3.296 -14.829 58.053 1.00 13.75 116 ARG C O 1
ATOM 3723 N N . GLU C 1 151 ? 4.243 -14.645 56.025 1.00 16.11 117 GLU C N 1
ATOM 3724 C CA . GLU C 1 151 ? 5.593 -14.710 56.563 1.00 16.59 117 GLU C CA 1
ATOM 3725 C C . GLU C 1 151 ? 5.933 -13.448 57.338 1.00 15.54 117 GLU C C 1
ATOM 3726 O O . GLU C 1 151 ? 6.593 -13.507 58.374 1.00 15.43 117 GLU C O 1
ATOM 3732 N N . GLU C 1 152 ? 5.469 -12.307 56.845 1.00 14.90 118 GLU C N 1
ATOM 3733 C CA . GLU C 1 152 ? 5.665 -11.051 57.566 1.00 12.92 118 GLU C CA 1
ATOM 3734 C C . GLU C 1 152 ? 4.874 -11.024 58.878 1.00 17.90 118 GLU C C 1
ATOM 3735 O O . GLU C 1 152 ? 5.365 -10.526 59.895 1.00 14.03 118 GLU C O 1
ATOM 3741 N N . ILE C 1 153 ? 3.654 -11.553 58.865 1.00 13.62 119 ILE C N 1
ATOM 3742 C CA . ILE C 1 153 ? 2.897 -11.672 60.118 1.00 15.60 119 ILE C CA 1
ATOM 3743 C C . ILE C 1 153 ? 3.689 -12.506 61.128 1.00 13.76 119 ILE C C 1
ATOM 3744 O O . ILE C 1 153 ? 3.839 -12.123 62.300 1.00 13.16 119 ILE C O 1
ATOM 3749 N N . GLU C 1 154 ? 4.219 -13.637 60.675 1.00 12.30 120 GLU C N 1
ATOM 3750 C CA . GLU C 1 154 ? 5.032 -14.477 61.558 1.00 13.80 120 GLU C CA 1
ATOM 3751 C C . GLU C 1 154 ? 6.221 -13.716 62.145 1.00 16.58 120 GLU C C 1
ATOM 3752 O O . GLU C 1 154 ? 6.531 -13.855 63.332 1.00 14.63 120 GLU C O 1
ATOM 3755 N N . ARG C 1 155 ? 6.876 -12.901 61.323 1.00 13.42 121 ARG C N 1
ATOM 3756 C CA . ARG C 1 155 ? 8.028 -12.133 61.791 1.00 17.16 121 ARG C CA 1
ATOM 3757 C C . ARG C 1 155 ? 7.606 -11.126 62.850 1.00 14.39 121 ARG C C 1
ATOM 3758 O O . ARG C 1 155 ? 8.323 -10.919 63.834 1.00 14.42 121 ARG C O 1
ATOM 3766 N N . LYS C 1 156 ? 6.456 -10.486 62.634 1.00 10.99 122 LYS C N 1
ATOM 3767 C CA . LYS C 1 156 ? 5.911 -9.542 63.622 1.00 16.73 122 LYS C CA 1
ATOM 3768 C C . LYS C 1 156 ? 5.609 -10.259 64.923 1.00 15.69 122 LYS C C 1
ATOM 3769 O O . LYS C 1 156 ? 5.932 -9.768 66.002 1.00 12.12 122 LYS C O 1
ATOM 3775 N N . GLU C 1 157 ? 4.999 -11.436 64.823 1.00 16.62 123 GLU C N 1
ATOM 3776 C CA . GLU C 1 157 ? 4.651 -12.187 66.027 1.00 15.10 123 GLU C CA 1
ATOM 3777 C C . GLU C 1 157 ? 5.908 -12.544 66.820 1.00 17.42 123 GLU C C 1
ATOM 3778 O O . GLU C 1 157 ? 5.927 -12.444 68.052 1.00 14.19 123 GLU C O 1
ATOM 3784 N N . GLU C 1 158 ? 6.973 -12.937 66.126 1.00 14.09 124 GLU C N 1
ATOM 3785 C CA . GLU C 1 158 ? 8.227 -13.241 66.816 1.00 18.58 124 GLU C CA 1
ATOM 3786 C C . GLU C 1 158 ? 8.843 -11.998 67.475 1.00 18.17 124 GLU C C 1
ATOM 3787 O O . GLU C 1 158 ? 9.406 -12.077 68.564 1.00 14.35 124 GLU C O 1
ATOM 3790 N N . LYS C 1 159 ? 8.757 -10.856 66.806 1.00 13.39 125 LYS C N 1
ATOM 3791 C CA . LYS C 1 159 ? 9.297 -9.623 67.373 1.00 9.23 125 LYS C CA 1
ATOM 3792 C C . LYS C 1 159 ? 8.492 -9.172 68.580 1.00 12.29 125 LYS C C 1
ATOM 3793 O O . LYS C 1 159 ? 9.062 -8.700 69.563 1.00 12.74 125 LYS C O 1
ATOM 3799 N N . ILE C 1 160 ? 7.171 -9.330 68.506 1.00 12.58 126 ILE C N 1
ATOM 3800 C CA . ILE C 1 160 ? 6.297 -8.993 69.631 1.00 13.14 126 ILE C CA 1
ATOM 3801 C C . ILE C 1 160 ? 6.613 -9.890 70.822 1.00 14.55 126 ILE C C 1
ATOM 3802 O O . ILE C 1 160 ? 6.792 -9.405 71.942 1.00 14.00 126 ILE C O 1
ATOM 3807 N N . LYS C 1 161 ? 6.712 -11.192 70.570 1.00 15.76 127 LYS C N 1
ATOM 3808 C CA . LYS C 1 161 ? 7.040 -12.142 71.632 1.00 14.21 127 LYS C CA 1
ATOM 3809 C C . LYS C 1 161 ? 8.326 -11.734 72.333 1.00 14.80 127 LYS C C 1
ATOM 3810 O O . LYS C 1 161 ? 8.370 -11.603 73.558 1.00 17.54 127 LYS C O 1
ATOM 3816 N N . ARG C 1 162 ? 9.375 -11.521 71.552 1.00 14.70 128 ARG C N 1
ATOM 3817 C CA . ARG C 1 162 ? 10.672 -11.148 72.117 1.00 19.14 128 ARG C CA 1
ATOM 3818 C C . ARG C 1 162 ? 10.638 -9.862 72.944 1.00 15.44 128 ARG C C 1
ATOM 3819 O O . ARG C 1 162 ? 11.174 -9.824 74.055 1.00 14.28 128 ARG C O 1
ATOM 3827 N N . LEU C 1 163 ? 10.010 -8.814 72.404 1.00 11.51 129 LEU C N 1
ATOM 3828 C CA . LEU C 1 163 ? 9.968 -7.522 73.073 1.00 11.56 129 LEU C CA 1
ATOM 3829 C C . LEU C 1 163 ? 9.101 -7.605 74.327 1.00 14.04 129 LEU C C 1
ATOM 3830 O O . LEU C 1 163 ? 9.467 -7.083 75.388 1.00 13.54 129 LEU C O 1
ATOM 3835 N N . SER C 1 164 ? 7.965 -8.283 74.207 1.00 12.23 130 SER C N 1
ATOM 3836 C CA . SER C 1 164 ? 7.076 -8.461 75.348 1.00 13.43 130 SER C CA 1
ATOM 3837 C C . SER C 1 164 ? 7.795 -9.155 76.499 1.00 15.97 130 SER C C 1
ATOM 3838 O O . SER C 1 164 ? 7.644 -8.768 77.660 1.00 15.67 130 SER C O 1
ATOM 3841 N N . GLU C 1 165 ? 8.566 -10.189 76.170 1.00 16.48 131 GLU C N 1
ATOM 3842 C CA . GLU C 1 165 ? 9.266 -10.966 77.193 1.00 18.12 131 GLU C CA 1
ATOM 3843 C C . GLU C 1 165 ? 10.363 -10.155 77.873 1.00 18.39 131 GLU C C 1
ATOM 3844 O O . GLU C 1 165 ? 10.535 -10.230 79.088 1.00 17.65 131 GLU C O 1
ATOM 3850 N N . ASN C 1 166 ? 11.103 -9.361 77.106 1.00 15.32 132 ASN C N 1
ATOM 3851 C CA . ASN C 1 166 ? 12.078 -8.477 77.737 1.00 14.77 132 ASN C CA 1
ATOM 3852 C C . ASN C 1 166 ? 11.409 -7.424 78.621 1.00 17.79 132 ASN C C 1
ATOM 3853 O O . ASN C 1 166 ? 11.924 -7.070 79.681 1.00 13.56 132 ASN C O 1
ATOM 3858 N N . LEU C 1 167 ? 10.253 -6.929 78.192 1.00 13.69 133 LEU C N 1
ATOM 3859 C CA . LEU C 1 167 ? 9.517 -5.973 79.015 1.00 15.25 133 LEU C CA 1
ATOM 3860 C C . LEU C 1 167 ? 9.176 -6.577 80.386 1.00 14.55 133 LEU C C 1
ATOM 3861 O O . LEU C 1 167 ? 9.364 -5.941 81.428 1.00 12.56 133 LEU C O 1
ATOM 3866 N N . GLU C 1 168 ? 8.655 -7.797 80.379 1.00 18.43 134 GLU C N 1
ATOM 3867 C CA . GLU C 1 168 ? 8.222 -8.434 81.620 1.00 15.12 134 GLU C CA 1
ATOM 3868 C C . GLU C 1 168 ? 9.411 -8.664 82.550 1.00 20.20 134 GLU C C 1
ATOM 3869 O O . GLU C 1 168 ? 9.341 -8.393 83.747 1.00 16.15 134 GLU C O 1
ATOM 3875 N N . ILE C 1 169 ? 10.507 -9.155 81.983 1.00 18.35 135 ILE C N 1
ATOM 3876 C CA . ILE C 1 169 ? 11.730 -9.402 82.747 1.00 14.85 135 ILE C CA 1
ATOM 3877 C C . ILE C 1 169 ? 12.326 -8.129 83.338 1.00 16.52 135 ILE C C 1
ATOM 3878 O O . ILE C 1 169 ? 12.651 -8.083 84.530 1.00 18.61 135 ILE C O 1
ATOM 3883 N N . TRP C 1 170 ? 12.488 -7.095 82.515 1.00 15.24 136 TRP C N 1
ATOM 3884 C CA . TRP C 1 170 ? 13.032 -5.838 83.011 1.00 12.79 136 TRP C CA 1
ATOM 3885 C C . TRP C 1 170 ? 12.162 -5.232 84.109 1.00 17.18 136 TRP C C 1
ATOM 3886 O O . TRP C 1 170 ? 12.673 -4.663 85.076 1.00 14.66 136 TRP C O 1
ATOM 3897 N N . LYS C 1 171 ? 10.846 -5.334 83.953 1.00 15.98 137 LYS C N 1
ATOM 3898 C CA . LYS C 1 171 ? 9.947 -4.744 84.934 1.00 17.81 137 LYS C CA 1
ATOM 3899 C C . LYS C 1 171 ? 10.079 -5.484 86.263 1.00 15.12 137 LYS C C 1
ATOM 3900 O O . LYS C 1 171 ? 10.243 -4.867 87.315 1.00 18.88 137 LYS C O 1
ATOM 3906 N N . LYS C 1 172 ? 10.047 -6.807 86.199 1.00 16.15 138 LYS C N 1
ATOM 3907 C CA . LYS C 1 172 ? 10.179 -7.639 87.400 1.00 18.17 138 LYS C CA 1
ATOM 3908 C C . LYS C 1 172 ? 11.486 -7.339 88.125 1.00 19.21 138 LYS C C 1
ATOM 3909 O O . LYS C 1 172 ? 11.534 -7.288 89.356 1.00 18.65 138 LYS C O 1
ATOM 3915 N N . LYS C 1 173 ? 12.548 -7.135 87.355 1.00 17.11 139 LYS C N 1
ATOM 3916 C CA . LYS C 1 173 ? 13.869 -6.856 87.919 1.00 21.59 139 LYS C CA 1
ATOM 3917 C C . LYS C 1 173 ? 14.013 -5.438 88.467 1.00 20.13 139 LYS C C 1
ATOM 3918 O O . LYS C 1 173 ? 15.004 -5.124 89.138 1.00 15.04 139 LYS C O 1
ATOM 3924 N N . GLY C 1 174 ? 13.037 -4.584 88.172 1.00 15.58 140 GLY C N 1
ATOM 3925 C CA . GLY C 1 174 ? 13.106 -3.184 88.564 1.00 16.29 140 GLY C CA 1
ATOM 3926 C C . GLY C 1 174 ? 14.194 -2.434 87.812 1.00 17.02 140 GLY C C 1
ATOM 3927 O O . GLY C 1 174 ? 14.782 -1.484 88.319 1.00 17.43 140 GLY C O 1
ATOM 3928 N N . GLU C 1 175 ? 14.458 -2.856 86.583 1.00 16.81 141 GLU C N 1
ATOM 3929 C CA . GLU C 1 175 ? 15.514 -2.233 85.796 1.00 18.09 141 GLU C CA 1
ATOM 3930 C C . GLU C 1 175 ? 14.983 -1.368 84.657 1.00 23.38 141 GLU C C 1
ATOM 3931 O O . GLU C 1 175 ? 15.762 -0.846 83.859 1.00 33.58 141 GLU C O 1
ATOM 3937 N N . LEU C 1 176 ? 13.666 -1.213 84.582 1.00 16.92 142 LEU C N 1
ATOM 3938 C CA . LEU C 1 176 ? 13.056 -0.466 83.477 1.00 16.21 142 LEU C CA 1
ATOM 3939 C C . LEU C 1 176 ? 12.840 1.001 83.840 1.00 20.26 142 LEU C C 1
ATOM 3940 O O . LEU C 1 176 ? 12.047 1.315 84.727 1.00 24.02 142 LEU C O 1
ATOM 3945 N N . THR C 1 177 ? 13.547 1.899 83.163 1.00 13.16 143 THR C N 1
ATOM 3946 C CA . THR C 1 177 ? 13.364 3.332 83.403 1.00 15.06 143 THR C CA 1
ATOM 3947 C C . THR C 1 177 ? 12.102 3.860 82.709 1.00 14.51 143 THR C C 1
ATOM 3948 O O . THR C 1 177 ? 11.571 3.227 81.786 1.00 17.44 143 THR C O 1
ATOM 3952 N N . PRO C 1 178 ? 11.617 5.026 83.147 1.00 15.94 144 PRO C N 1
ATOM 3953 C CA . PRO C 1 178 ? 10.440 5.644 82.530 1.00 15.90 144 PRO C CA 1
ATOM 3954 C C . PRO C 1 178 ? 10.614 5.827 81.023 1.00 16.60 144 PRO C C 1
ATOM 3955 O O . PRO C 1 178 ? 9.686 5.517 80.274 1.00 15.33 144 PRO C O 1
ATOM 3959 N N . THR C 1 179 ? 11.782 6.295 80.588 1.00 14.15 145 THR C N 1
ATOM 3960 C CA . THR C 1 179 ? 12.026 6.506 79.160 1.00 13.57 145 THR C CA 1
ATOM 3961 C C . THR C 1 179 ? 12.117 5.186 78.396 1.00 15.12 145 THR C C 1
ATOM 3962 O O . THR C 1 179 ? 11.602 5.067 77.279 1.00 13.62 145 THR C O 1
ATOM 3966 N N . GLN C 1 180 ? 12.756 4.185 78.990 1.00 14.06 146 GLN C N 1
ATOM 3967 C CA . GLN C 1 180 ? 12.799 2.872 78.353 1.00 12.29 146 GLN C CA 1
ATOM 3968 C C . GLN C 1 180 ? 11.392 2.325 78.171 1.00 11.18 146 GLN C C 1
ATOM 3969 O O . GLN C 1 180 ? 11.073 1.704 77.152 1.00 13.68 146 GLN C O 1
ATOM 3975 N N . GLU C 1 181 ? 10.540 2.563 79.154 1.00 11.38 147 GLU C N 1
ATOM 3976 C CA . GLU C 1 181 ? 9.172 2.073 79.077 1.00 13.21 147 GLU C CA 1
ATOM 3977 C C . GLU C 1 181 ? 8.436 2.676 77.880 1.00 12.75 147 GLU C C 1
ATOM 3978 O O . GLU C 1 181 ? 7.695 1.982 77.171 1.00 15.33 147 GLU C O 1
ATOM 3984 N N . ILE C 1 182 ? 8.653 3.967 77.657 1.00 12.80 148 ILE C N 1
ATOM 3985 C CA . ILE C 1 182 ? 8.103 4.629 76.473 1.00 10.52 148 ILE C CA 1
ATOM 3986 C C . ILE C 1 182 ? 8.533 3.919 75.189 1.00 14.63 148 ILE C C 1
ATOM 3987 O O . ILE C 1 182 ? 7.701 3.641 74.316 1.00 9.74 148 ILE C O 1
ATOM 3992 N N . THR C 1 183 ? 9.829 3.631 75.065 1.00 11.65 149 THR C N 1
ATOM 3993 C CA . THR C 1 183 ? 10.332 3.021 73.831 1.00 12.53 149 THR C CA 1
ATOM 3994 C C . THR C 1 183 ? 9.703 1.656 73.559 1.00 10.83 149 THR C C 1
ATOM 3995 O O . THR C 1 183 ? 9.451 1.294 72.408 1.00 13.09 149 THR C O 1
ATOM 3999 N N . ILE C 1 184 ? 9.437 0.899 74.615 1.00 10.85 150 ILE C N 1
ATOM 4000 C CA . ILE C 1 184 ? 8.815 -0.413 74.451 1.00 10.76 150 ILE C CA 1
ATOM 4001 C C . ILE C 1 184 ? 7.350 -0.311 74.047 1.00 10.21 150 ILE C C 1
ATOM 4002 O O . ILE C 1 184 ? 6.889 -1.055 73.176 1.00 11.27 150 ILE C O 1
ATOM 4007 N N . LYS C 1 185 ? 6.618 0.610 74.663 1.00 11.76 151 LYS C N 1
ATOM 4008 C CA . LYS C 1 185 ? 5.235 0.872 74.258 1.00 8.62 151 LYS C CA 1
ATOM 4009 C C . LYS C 1 185 ? 5.168 1.248 72.778 1.00 11.25 151 LYS C C 1
ATOM 4010 O O . LYS C 1 185 ? 4.302 0.780 72.027 1.00 11.39 151 LYS C O 1
ATOM 4016 N N . TYR C 1 186 ? 6.110 2.090 72.374 1.00 9.53 152 TYR C N 1
ATOM 4017 C CA . TYR C 1 186 ? 6.245 2.542 70.991 1.00 10.86 152 TYR C CA 1
ATOM 4018 C C . TYR C 1 186 ? 6.522 1.351 70.063 1.00 13.54 152 TYR C C 1
ATOM 4019 O O . TYR C 1 186 ? 5.868 1.185 69.028 1.00 12.02 152 TYR C O 1
ATOM 4028 N N . GLY C 1 187 ? 7.468 0.502 70.451 1.00 10.87 153 GLY C N 1
ATOM 4029 C CA . GLY C 1 187 ? 7.849 -0.630 69.628 1.00 11.84 153 GLY C CA 1
ATOM 4030 C C . GLY C 1 187 ? 6.706 -1.613 69.480 1.00 12.31 153 GLY C C 1
ATOM 4031 O O . GLY C 1 187 ? 6.417 -2.091 68.381 1.00 12.61 153 GLY C O 1
ATOM 4032 N N . LEU C 1 188 ? 6.036 -1.920 70.583 1.00 9.60 154 LEU C N 1
ATOM 4033 C CA . LEU C 1 188 ? 4.918 -2.859 70.518 1.00 12.13 154 LEU C CA 1
ATOM 4034 C C . LEU C 1 188 ? 3.782 -2.324 69.631 1.00 12.44 154 LEU C C 1
ATOM 4035 O O . LEU C 1 188 ? 3.194 -3.067 68.832 1.00 13.53 154 LEU C O 1
ATOM 4040 N N . ALA C 1 189 ? 3.495 -1.034 69.754 1.00 13.46 155 ALA C N 1
ATOM 4041 C CA . ALA C 1 189 ? 2.450 -0.396 68.947 1.00 12.60 155 ALA C CA 1
ATOM 4042 C C . ALA C 1 189 ? 2.739 -0.551 67.464 1.00 12.21 155 ALA C C 1
ATOM 4043 O O . ALA C 1 189 ? 1.858 -0.898 66.676 1.00 16.49 155 ALA C O 1
ATOM 4045 N N . GLN C 1 190 ? 3.985 -0.281 67.097 1.00 13.83 156 GLN C N 1
ATOM 4046 C CA . GLN C 1 190 ? 4.454 -0.391 65.733 1.00 13.59 156 GLN C CA 1
ATOM 4047 C C . GLN C 1 190 ? 4.256 -1.812 65.222 1.00 16.22 156 GLN C C 1
ATOM 4048 O O . GLN C 1 190 ? 3.739 -2.019 64.123 1.00 14.28 156 GLN C O 1
ATOM 4054 N N . TYR C 1 191 ? 4.637 -2.800 66.025 1.00 12.56 157 TYR C N 1
ATOM 4055 C CA . TYR C 1 191 ? 4.502 -4.189 65.591 1.00 13.23 157 TYR C CA 1
ATOM 4056 C C . TYR C 1 191 ? 3.041 -4.607 65.470 1.00 12.19 157 TYR C C 1
ATOM 4057 O O . TYR C 1 191 ? 2.645 -5.252 64.504 1.00 12.70 157 TYR C O 1
ATOM 4066 N N . LYS C 1 192 ? 2.243 -4.267 66.473 1.00 11.99 158 LYS C N 1
ATOM 4067 C CA . LYS C 1 192 ? 0.856 -4.714 66.502 1.00 11.24 158 LYS C CA 1
ATOM 4068 C C . LYS C 1 192 ? -0.003 -4.041 65.445 1.00 13.33 158 LYS C C 1
ATOM 4069 O O . LYS C 1 192 ? -0.859 -4.683 64.838 1.00 16.95 158 LYS C O 1
ATOM 4075 N N . SER C 1 193 ? 0.240 -2.759 65.204 1.00 12.33 159 SER C N 1
ATOM 4076 C CA . SER C 1 193 ? -0.557 -2.033 64.221 1.00 15.27 159 SER C CA 1
ATOM 4077 C C . SER C 1 193 ? -0.322 -2.551 62.807 1.00 14.41 159 SER C C 1
ATOM 4078 O O . SER C 1 193 ? -1.272 -2.713 62.032 1.00 11.79 159 SER C O 1
ATOM 4081 N N . THR C 1 194 ? 0.938 -2.815 62.465 1.00 11.09 160 THR C N 1
ATOM 4082 C CA . THR C 1 194 ? 1.239 -3.284 61.117 1.00 11.40 160 THR C CA 1
ATOM 4083 C C . THR C 1 194 ? 0.811 -4.746 60.962 1.00 12.87 160 THR C C 1
ATOM 4084 O O . THR C 1 194 ? 0.369 -5.150 59.891 1.00 13.06 160 THR C O 1
ATOM 4088 N N . LYS C 1 195 ? 0.925 -5.531 62.032 1.00 10.26 161 LYS C N 1
ATOM 4089 C CA . LYS C 1 195 ? 0.449 -6.920 61.987 1.00 14.01 161 LYS C CA 1
ATOM 4090 C C . LYS C 1 195 ? -1.050 -6.936 61.704 1.00 11.39 161 LYS C C 1
ATOM 4091 O O . LYS C 1 195 ? -1.537 -7.703 60.862 1.00 13.05 161 LYS C O 1
ATOM 4097 N N . LYS C 1 196 ? -1.772 -6.054 62.383 1.00 14.46 162 LYS C N 1
ATOM 4098 C CA . LYS C 1 196 ? -3.222 -5.958 62.240 1.00 13.44 162 LYS C CA 1
ATOM 4099 C C . LYS C 1 196 ? -3.638 -5.624 60.805 1.00 15.72 162 LYS C C 1
ATOM 4100 O O . LYS C 1 196 ? -4.592 -6.199 60.286 1.00 16.44 162 LYS C O 1
ATOM 4106 N N . VAL C 1 197 ? -2.912 -4.712 60.162 1.00 12.61 163 VAL C N 1
ATOM 4107 C CA . VAL C 1 197 ? -3.179 -4.387 58.762 1.00 15.90 163 VAL C CA 1
ATOM 4108 C C . VAL C 1 197 ? -3.085 -5.634 57.881 1.00 15.48 163 VAL C C 1
ATOM 4109 O O . VAL C 1 197 ? -3.967 -5.896 57.066 1.00 16.57 163 VAL C O 1
ATOM 4113 N N . LEU C 1 198 ? -2.015 -6.402 58.057 1.00 14.08 164 LEU C N 1
ATOM 4114 C CA . LEU C 1 198 ? -1.803 -7.606 57.276 1.00 14.92 164 LEU C CA 1
ATOM 4115 C C . LEU C 1 198 ? -2.865 -8.670 57.566 1.00 15.31 164 LEU C C 1
ATOM 4116 O O . LEU C 1 198 ? -3.371 -9.313 56.649 1.00 18.11 164 LEU C O 1
ATOM 4121 N N . GLU C 1 199 ? -3.199 -8.856 58.838 1.00 15.44 165 GLU C N 1
ATOM 4122 C CA . GLU C 1 199 ? -4.249 -9.804 59.203 1.00 17.05 165 GLU C CA 1
ATOM 4123 C C . GLU C 1 199 ? -5.569 -9.420 58.545 1.00 17.63 165 GLU C C 1
ATOM 4124 O O . GLU C 1 199 ? -6.265 -10.270 57.981 1.00 18.79 165 GLU C O 1
ATOM 4130 N N . GLU C 1 200 ? -5.895 -8.134 58.596 1.00 18.14 166 GLU C N 1
ATOM 4131 C CA . GLU C 1 200 ? -7.133 -7.632 58.028 1.00 19.20 166 GLU C CA 1
ATOM 4132 C C . GLU C 1 200 ? -7.158 -7.806 56.519 1.00 19.36 166 GLU C C 1
ATOM 4133 O O . GLU C 1 200 ? -8.217 -8.050 55.935 1.00 17.61 166 GLU C O 1
ATOM 4139 N N . GLU C 1 201 ? -5.985 -7.689 55.899 1.00 15.26 167 GLU C N 1
ATOM 4140 C CA . GLU C 1 201 ? -5.854 -7.895 54.467 1.00 18.99 167 GLU C CA 1
ATOM 4141 C C . GLU C 1 201 ? -6.128 -9.348 54.077 1.00 22.57 167 GLU C C 1
ATOM 4142 O O . GLU C 1 201 ? -6.786 -9.611 53.075 1.00 20.72 167 GLU C O 1
ATOM 4148 N N . LEU C 1 202 ? -5.623 -10.291 54.865 1.00 17.78 168 LEU C N 1
ATOM 4149 C CA . LEU C 1 202 ? -5.842 -11.705 54.572 1.00 17.84 168 LEU C CA 1
ATOM 4150 C C . LEU C 1 202 ? -7.304 -12.092 54.764 1.00 26.01 168 LEU C C 1
ATOM 4151 O O . LEU C 1 202 ? -7.814 -12.994 54.103 1.00 26.04 168 LEU C O 1
ATOM 4156 N N . ALA C 1 203 ? -7.970 -11.405 55.681 1.00 19.30 169 ALA C N 1
ATOM 4157 C CA . ALA C 1 203 ? -9.346 -11.721 56.029 1.00 24.65 169 ALA C CA 1
ATOM 4158 C C . ALA C 1 203 ? -10.379 -10.976 55.185 1.00 29.27 169 ALA C C 1
ATOM 4159 O O . ALA C 1 203 ? -11.577 -11.195 55.353 1.00 31.31 169 ALA C O 1
ATOM 4161 N N . LYS C 1 204 ? -9.922 -10.103 54.285 1.00 29.16 170 LYS C N 1
ATOM 4162 C CA . LYS C 1 204 ? -10.818 -9.208 53.546 1.00 30.49 170 LYS C CA 1
ATOM 4163 C C . LYS C 1 204 ? -11.972 -9.946 52.866 1.00 40.16 170 LYS C C 1
ATOM 4164 O O . LYS C 1 204 ? -13.093 -9.436 52.794 1.00 41.95 170 LYS C O 1
ATOM 4166 N N . MET D 1 35 ? 2.924 -4.487 4.915 1.00 28.24 1 MET D N 1
ATOM 4167 C CA . MET D 1 35 ? 3.403 -3.585 5.958 1.00 35.43 1 MET D CA 1
ATOM 4168 C C . MET D 1 35 ? 2.464 -2.397 6.169 1.00 34.78 1 MET D C 1
ATOM 4169 O O . MET D 1 35 ? 2.180 -1.642 5.240 1.00 36.10 1 MET D O 1
ATOM 4174 N N . GLN D 1 36 ? 1.999 -2.234 7.405 1.00 37.26 2 GLN D N 1
ATOM 4175 C CA . GLN D 1 36 ? 1.044 -1.182 7.733 1.00 34.02 2 GLN D CA 1
ATOM 4176 C C . GLN D 1 36 ? 1.687 -0.038 8.523 1.00 31.20 2 GLN D C 1
ATOM 4177 O O . GLN D 1 36 ? 2.788 -0.179 9.073 1.00 22.63 2 GLN D O 1
ATOM 4183 N N . GLY D 1 37 ? 0.995 1.097 8.572 1.00 27.27 3 GLY D N 1
ATOM 4184 C CA . GLY D 1 37 ? 1.490 2.233 9.320 1.00 21.85 3 GLY D CA 1
ATOM 4185 C C . GLY D 1 37 ? 1.673 1.872 10.780 1.00 22.90 3 GLY D C 1
ATOM 4186 O O . GLY D 1 37 ? 2.576 2.380 11.444 1.00 15.02 3 GLY D O 1
ATOM 4187 N N . LYS D 1 38 ? 0.826 0.978 11.282 1.00 17.29 4 LYS D N 1
ATOM 4188 C CA . LYS D 1 38 ? 0.894 0.615 12.691 1.00 18.95 4 LYS D CA 1
ATOM 4189 C C . LYS D 1 38 ? 2.182 -0.132 13.020 1.00 18.66 4 LYS D C 1
ATOM 4190 O O . LYS D 1 38 ? 2.690 -0.035 14.139 1.00 17.54 4 LYS D O 1
ATOM 4196 N N . ASP D 1 39 ? 2.718 -0.872 12.053 1.00 17.41 5 ASP D N 1
ATOM 4197 C CA . ASP D 1 39 ? 3.925 -1.658 12.309 1.00 15.40 5 ASP D CA 1
ATOM 4198 C C . ASP D 1 39 ? 5.134 -0.747 12.484 1.00 15.99 5 ASP D C 1
ATOM 4199 O O . ASP D 1 39 ? 5.933 -0.931 13.398 1.00 15.49 5 ASP D O 1
ATOM 4204 N N . ILE D 1 40 ? 5.262 0.258 11.627 1.00 15.58 6 ILE D N 1
ATOM 4205 C CA . ILE D 1 40 ? 6.407 1.162 11.760 1.00 16.25 6 ILE D CA 1
ATOM 4206 C C . ILE D 1 40 ? 6.315 2.056 13.011 1.00 13.55 6 ILE D C 1
ATOM 4207 O O . ILE D 1 40 ? 7.326 2.380 13.627 1.00 12.10 6 ILE D O 1
ATOM 4212 N N . ILE D 1 41 ? 5.102 2.436 13.391 1.00 12.45 7 ILE D N 1
ATOM 4213 C CA . ILE D 1 41 ? 4.923 3.265 14.574 1.00 15.61 7 ILE D CA 1
ATOM 4214 C C . ILE D 1 41 ? 5.294 2.470 15.831 1.00 12.55 7 ILE D C 1
ATOM 4215 O O . ILE D 1 41 ? 5.941 2.997 16.738 1.00 15.42 7 ILE D O 1
ATOM 4220 N N . LEU D 1 42 ? 4.920 1.191 15.869 1.00 12.22 8 LEU D N 1
ATOM 4221 C CA . LEU D 1 42 ? 5.346 0.332 16.972 1.00 13.19 8 LEU D CA 1
ATOM 4222 C C . LEU D 1 42 ? 6.863 0.217 16.986 1.00 13.51 8 LEU D C 1
ATOM 4223 O O . LEU D 1 42 ? 7.481 0.251 18.049 1.00 14.39 8 LEU D O 1
ATOM 4228 N N . GLY D 1 43 ? 7.456 0.080 15.803 1.00 12.50 9 GLY D N 1
ATOM 4229 C CA . GLY D 1 43 ? 8.904 0.074 15.683 1.00 12.98 9 GLY D CA 1
ATOM 4230 C C . GLY D 1 43 ? 9.498 1.345 16.274 1.00 14.20 9 GLY D C 1
ATOM 4231 O O . GLY D 1 43 ? 10.473 1.302 17.028 1.00 12.69 9 GLY D O 1
ATOM 4232 N N . ILE D 1 44 ? 8.902 2.483 15.937 1.00 13.06 10 ILE D N 1
ATOM 4233 C CA . ILE D 1 44 ? 9.397 3.761 16.453 1.00 11.60 10 ILE D CA 1
ATOM 4234 C C . ILE D 1 44 ? 9.322 3.799 17.980 1.00 15.45 10 ILE D C 1
ATOM 4235 O O . ILE D 1 44 ? 10.228 4.310 18.638 1.00 14.81 10 ILE D O 1
ATOM 4240 N N . LEU D 1 45 ? 8.258 3.226 18.538 1.00 12.10 11 LEU D N 1
ATOM 4241 C CA . LEU D 1 45 ? 8.013 3.303 19.979 1.00 13.08 11 LEU D CA 1
ATOM 4242 C C . LEU D 1 45 ? 8.656 2.177 20.779 1.00 16.85 11 LEU D C 1
ATOM 4243 O O . LEU D 1 45 ? 8.556 2.141 22.008 1.00 18.49 11 LEU D O 1
ATOM 4248 N N . SER D 1 46 ? 9.331 1.259 20.100 1.00 14.43 12 SER D N 1
ATOM 4249 C CA . SER D 1 46 ? 9.879 0.098 20.800 1.00 13.92 12 SER D CA 1
ATOM 4250 C C . SER D 1 46 ? 10.904 0.494 21.862 1.00 19.01 12 SER D C 1
ATOM 4251 O O . SER D 1 46 ? 10.955 -0.110 22.924 1.00 23.20 12 SER D O 1
ATOM 4254 N N . LYS D 1 47 ? 11.708 1.517 21.570 1.00 20.10 13 LYS D N 1
ATOM 4255 C CA . LYS D 1 47 ? 12.885 1.821 22.388 1.00 25.53 13 LYS D CA 1
ATOM 4256 C C . LYS D 1 47 ? 12.679 2.956 23.389 1.00 28.88 13 LYS D C 1
ATOM 4257 O O . LYS D 1 47 ? 13.368 3.024 24.411 1.00 27.56 13 LYS D O 1
ATOM 4263 N N . LYS D 1 48 ? 11.736 3.844 23.088 1.00 14.94 14 LYS D N 1
ATOM 4264 C CA . LYS D 1 48 ? 11.558 5.075 23.851 1.00 15.31 14 LYS D CA 1
ATOM 4265 C C . LYS D 1 48 ? 10.095 5.503 23.852 1.00 14.57 14 LYS D C 1
ATOM 4266 O O . LYS D 1 48 ? 9.368 5.268 22.883 1.00 13.96 14 LYS D O 1
ATOM 4272 N N . GLU D 1 49 ? 9.668 6.151 24.933 1.00 12.45 15 GLU D N 1
ATOM 4273 C CA . GLU D 1 49 ? 8.426 6.917 24.894 1.00 11.13 15 GLU D CA 1
ATOM 4274 C C . GLU D 1 49 ? 8.689 8.162 24.060 1.00 13.33 15 GLU D C 1
ATOM 4275 O O . GLU D 1 49 ? 9.749 8.775 24.173 1.00 13.31 15 GLU D O 1
ATOM 4281 N N . ARG D 1 50 ? 7.734 8.544 23.214 1.00 11.38 16 ARG D N 1
ATOM 4282 C CA . ARG D 1 50 ? 7.939 9.682 22.325 1.00 6.80 16 ARG D CA 1
ATOM 4283 C C . ARG D 1 50 ? 6.672 10.522 22.180 1.00 9.08 16 ARG D C 1
ATOM 4284 O O . ARG D 1 50 ? 5.565 9.989 22.138 1.00 9.66 16 ARG D O 1
ATOM 4292 N N . SER D 1 51 ? 6.847 11.837 22.080 1.00 9.62 17 SER D N 1
ATOM 4293 C CA . SER D 1 51 ? 5.735 12.733 21.809 1.00 8.77 17 SER D CA 1
ATOM 4294 C C . SER D 1 51 ? 5.247 12.531 20.382 1.00 11.71 17 SER D C 1
ATOM 4295 O O . SER D 1 51 ? 6.002 12.075 19.530 1.00 10.33 17 SER D O 1
ATOM 4298 N N . GLY D 1 52 ? 3.998 12.896 20.113 1.00 8.42 18 GLY D N 1
ATOM 4299 C CA . GLY D 1 52 ? 3.488 12.864 18.746 1.00 10.24 18 GLY D CA 1
ATOM 4300 C C . GLY D 1 52 ? 4.375 13.657 17.797 1.00 12.04 18 GLY D C 1
ATOM 4301 O O . GLY D 1 52 ? 4.572 13.271 16.637 1.00 10.72 18 GLY D O 1
ATOM 4302 N N . TYR D 1 53 ? 4.900 14.782 18.282 1.00 12.00 19 TYR D N 1
ATOM 4303 C CA . TYR D 1 53 ? 5.781 15.618 17.477 1.00 10.33 19 TYR D CA 1
ATOM 4304 C C . TYR D 1 53 ? 6.983 14.818 17.010 1.00 9.38 19 TYR D C 1
ATOM 4305 O O . TYR D 1 53 ? 7.383 14.896 15.852 1.00 9.99 19 TYR D O 1
ATOM 4314 N N . GLU D 1 54 ? 7.583 14.097 17.947 1.00 9.93 20 GLU D N 1
ATOM 4315 C CA . GLU D 1 54 ? 8.799 13.324 17.700 1.00 9.90 20 GLU D CA 1
ATOM 4316 C C . GLU D 1 54 ? 8.537 12.128 16.775 1.00 11.78 20 GLU D C 1
ATOM 4317 O O . GLU D 1 54 ? 9.310 11.858 15.866 1.00 9.23 20 GLU D O 1
ATOM 4323 N N . ILE D 1 55 ? 7.449 11.410 17.013 1.00 8.92 21 ILE D N 1
ATOM 4324 C CA . ILE D 1 55 ? 7.089 10.297 16.128 1.00 9.51 21 ILE D CA 1
ATOM 4325 C C . ILE D 1 55 ? 6.918 10.824 14.713 1.00 11.53 21 ILE D C 1
ATOM 4326 O O . ILE D 1 55 ? 7.414 10.246 13.749 1.00 10.75 21 ILE D O 1
ATOM 4331 N N . ASN D 1 56 ? 6.215 11.939 14.583 1.00 11.38 22 ASN D N 1
ATOM 4332 C CA . ASN D 1 56 ? 6.012 12.514 13.264 1.00 10.22 22 ASN D CA 1
ATOM 4333 C C . ASN D 1 56 ? 7.317 12.959 12.597 1.00 10.09 22 ASN D C 1
ATOM 4334 O O . ASN D 1 56 ? 7.494 12.801 11.386 1.00 13.64 22 ASN D O 1
ATOM 4339 N N . ASP D 1 57 ? 8.225 13.522 13.388 1.00 10.66 23 ASP D N 1
ATOM 4340 C CA . ASP D 1 57 ? 9.511 13.996 12.878 1.00 8.35 23 ASP D CA 1
ATOM 4341 C C . ASP D 1 57 ? 10.301 12.789 12.347 1.00 10.21 23 ASP D C 1
ATOM 4342 O O . ASP D 1 57 ? 10.882 12.832 11.253 1.00 9.90 23 ASP D O 1
ATOM 4347 N N . ILE D 1 58 ? 10.305 11.708 13.119 1.00 10.68 24 ILE D N 1
ATOM 4348 C CA . ILE D 1 58 ? 10.978 10.479 12.715 1.00 8.47 24 ILE D CA 1
ATOM 4349 C C . ILE D 1 58 ? 10.371 9.937 11.421 1.00 10.24 24 ILE D C 1
ATOM 4350 O O . ILE D 1 58 ? 11.079 9.632 10.469 1.00 11.16 24 ILE D O 1
ATOM 4355 N N . LEU D 1 59 ? 9.050 9.844 11.388 1.00 9.33 25 LEU D N 1
ATOM 4356 C CA . LEU D 1 59 ? 8.378 9.251 10.247 1.00 12.73 25 LEU D CA 1
ATOM 4357 C C . LEU D 1 59 ? 8.602 10.054 8.964 1.00 15.61 25 LEU D C 1
ATOM 4358 O O . LEU D 1 59 ? 8.855 9.490 7.888 1.00 15.02 25 LEU D O 1
ATOM 4363 N N . GLN D 1 60 ? 8.505 11.374 9.074 1.00 10.44 26 GLN D N 1
ATOM 4364 C CA . GLN D 1 60 ? 8.519 12.242 7.897 1.00 12.09 26 GLN D CA 1
ATOM 4365 C C . GLN D 1 60 ? 9.936 12.559 7.444 1.00 17.16 26 GLN D C 1
ATOM 4366 O O . GLN D 1 60 ? 10.189 12.677 6.257 1.00 13.46 26 GLN D O 1
ATOM 4372 N N . ASN D 1 61 ? 10.859 12.686 8.392 1.00 11.74 27 ASN D N 1
ATOM 4373 C CA . ASN D 1 61 ? 12.182 13.228 8.089 1.00 17.12 27 ASN D CA 1
ATOM 4374 C C . ASN D 1 61 ? 13.347 12.275 8.292 1.00 15.04 27 ASN D C 1
ATOM 4375 O O . ASN D 1 61 ? 14.484 12.626 7.990 1.00 20.76 27 ASN D O 1
ATOM 4380 N N . GLN D 1 62 ? 13.082 11.097 8.845 1.00 13.59 28 GLN D N 1
ATOM 4381 C CA . GLN D 1 62 ? 14.130 10.111 9.051 1.00 12.97 28 GLN D CA 1
ATOM 4382 C C . GLN D 1 62 ? 13.879 8.802 8.311 1.00 13.49 28 GLN D C 1
ATOM 4383 O O . GLN D 1 62 ? 14.798 8.238 7.736 1.00 12.67 28 GLN D O 1
ATOM 4389 N N . LEU D 1 63 ? 12.641 8.318 8.329 1.00 10.87 29 LEU D N 1
ATOM 4390 C CA . LEU D 1 63 ? 12.348 7.006 7.745 1.00 9.88 29 LEU D CA 1
ATOM 4391 C C . LEU D 1 63 ? 11.722 7.088 6.361 1.00 12.63 29 LEU D C 1
ATOM 4392 O O . LEU D 1 63 ? 11.357 6.057 5.785 1.00 12.12 29 LEU D O 1
ATOM 4397 N N . SER D 1 64 ? 11.604 8.294 5.824 1.00 11.06 30 SER D N 1
ATOM 4398 C CA . SER D 1 64 ? 10.879 8.485 4.568 1.00 13.28 30 SER D CA 1
ATOM 4399 C C . SER D 1 64 ? 11.520 7.738 3.395 1.00 15.87 30 SER D C 1
ATOM 4400 O O . SER D 1 64 ? 10.864 7.495 2.382 1.00 15.85 30 SER D O 1
ATOM 4403 N N . TYR D 1 65 ? 12.788 7.366 3.542 1.00 13.77 31 TYR D N 1
ATOM 4404 C CA . TYR D 1 65 ? 13.502 6.653 2.485 1.00 13.89 31 TYR D CA 1
ATOM 4405 C C . TYR D 1 65 ? 13.065 5.199 2.317 1.00 14.39 31 TYR D C 1
ATOM 4406 O O . TYR D 1 65 ? 13.341 4.586 1.278 1.00 15.27 31 TYR D O 1
ATOM 4415 N N . PHE D 1 66 ? 12.372 4.646 3.309 1.00 12.04 32 PHE D N 1
ATOM 4416 C CA . PHE D 1 66 ? 11.793 3.316 3.143 1.00 14.95 32 PHE D CA 1
ATOM 4417 C C . PHE D 1 66 ? 10.314 3.263 3.486 1.00 15.89 32 PHE D C 1
ATOM 4418 O O . PHE D 1 66 ? 9.662 2.238 3.309 1.00 14.13 32 PHE D O 1
ATOM 4426 N N . TYR D 1 67 ? 9.777 4.373 3.973 1.00 14.31 33 TYR D N 1
ATOM 4427 C CA . TYR D 1 67 ? 8.348 4.425 4.246 1.00 13.08 33 TYR D CA 1
ATOM 4428 C C . TYR D 1 67 ? 7.829 5.808 3.948 1.00 18.95 33 TYR D C 1
ATOM 4429 O O . TYR D 1 67 ? 7.916 6.706 4.770 1.00 17.50 33 TYR D O 1
ATOM 4438 N N . ASP D 1 68 ? 7.300 5.972 2.743 1.00 14.40 34 ASP D N 1
ATOM 4439 C CA . ASP D 1 68 ? 6.806 7.260 2.304 1.00 14.46 34 ASP D CA 1
ATOM 4440 C C . ASP D 1 68 ? 5.467 6.986 1.670 1.00 25.02 34 ASP D C 1
ATOM 4441 O O . ASP D 1 68 ? 5.396 6.610 0.499 1.00 19.20 34 ASP D O 1
ATOM 4446 N N . GLY D 1 69 ? 4.410 7.132 2.463 1.00 31.27 35 GLY D N 1
ATOM 4447 C CA . GLY D 1 69 ? 3.075 6.781 2.020 1.00 35.40 35 GLY D CA 1
ATOM 4448 C C . GLY D 1 69 ? 2.164 7.981 1.864 1.00 36.08 35 GLY D C 1
ATOM 4449 O O . GLY D 1 69 ? 2.623 9.111 1.691 1.00 37.18 35 GLY D O 1
ATOM 4450 N N . THR D 1 70 ? 0.862 7.729 1.908 1.00 47.86 36 THR D N 1
ATOM 4451 C CA . THR D 1 70 ? -0.117 8.802 1.865 1.00 48.50 36 THR D CA 1
ATOM 4452 C C . THR D 1 70 ? -0.137 9.506 3.213 1.00 43.07 36 THR D C 1
ATOM 4453 O O . THR D 1 70 ? -0.255 8.859 4.255 1.00 46.29 36 THR D O 1
ATOM 4455 N N . TYR D 1 71 ? -0.009 10.828 3.189 1.00 46.96 37 TYR D N 1
ATOM 4456 C CA . TYR D 1 71 ? -0.084 11.624 4.407 1.00 50.16 37 TYR D CA 1
ATOM 4457 C C . TYR D 1 71 ? -1.398 11.366 5.138 1.00 43.44 37 TYR D C 1
ATOM 4458 O O . TYR D 1 71 ? -2.348 10.828 4.563 1.00 45.04 37 TYR D O 1
ATOM 4460 N N . GLY D 1 72 ? -1.442 11.741 6.411 1.00 44.06 38 GLY D N 1
ATOM 4461 C CA . GLY D 1 72 ? -2.633 11.557 7.219 1.00 35.72 38 GLY D CA 1
ATOM 4462 C C . GLY D 1 72 ? -2.751 10.153 7.778 1.00 34.73 38 GLY D C 1
ATOM 4463 O O . GLY D 1 72 ? -3.844 9.706 8.124 1.00 36.30 38 GLY D O 1
ATOM 4464 N N . MET D 1 73 ? -1.631 9.444 7.860 1.00 25.20 39 MET D N 1
ATOM 4465 C CA . MET D 1 73 ? -1.644 8.106 8.438 1.00 28.72 39 MET D CA 1
ATOM 4466 C C . MET D 1 73 ? -1.484 8.163 9.952 1.00 20.20 39 MET D C 1
ATOM 4467 O O . MET D 1 73 ? -2.200 7.488 10.691 1.00 21.85 39 MET D O 1
ATOM 4472 N N . ILE D 1 74 ? -0.540 8.973 10.408 1.00 22.50 40 ILE D N 1
ATOM 4473 C CA . ILE D 1 74 ? -0.061 8.854 11.783 1.00 18.89 40 ILE D CA 1
ATOM 4474 C C . ILE D 1 74 ? -1.140 9.021 12.854 1.00 18.09 40 ILE D C 1
ATOM 4475 O O . ILE D 1 74 ? -1.258 8.194 13.749 1.00 16.66 40 ILE D O 1
ATOM 4480 N N . TYR D 1 75 ? -1.930 10.086 12.779 1.00 20.30 41 TYR D N 1
ATOM 4481 C CA . TYR D 1 75 ? -2.847 10.357 13.891 1.00 21.37 41 TYR D CA 1
ATOM 4482 C C . TYR D 1 75 ? -3.966 9.324 14.024 1.00 23.69 41 TYR D C 1
ATOM 4483 O O . TYR D 1 75 ? -4.208 8.807 15.116 1.00 18.59 41 TYR D O 1
ATOM 4492 N N . PRO D 1 76 ? -4.622 8.973 12.908 1.00 22.42 42 PRO D N 1
ATOM 4493 C CA . PRO D 1 76 ? -5.598 7.885 13.020 1.00 18.91 42 PRO D CA 1
ATOM 4494 C C . PRO D 1 76 ? -4.951 6.574 13.487 1.00 18.21 42 PRO D C 1
ATOM 4495 O O .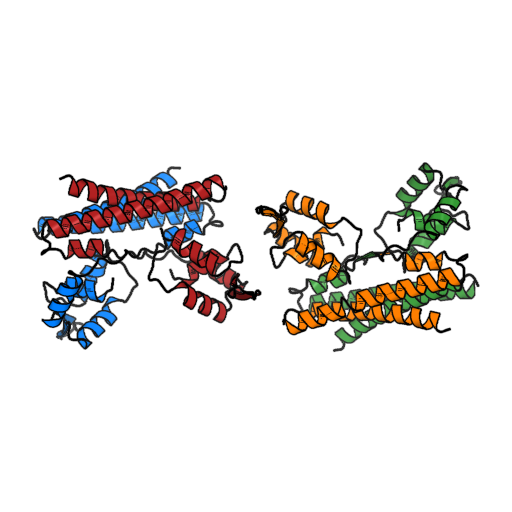 PRO D 1 76 ? -5.569 5.779 14.196 1.00 17.45 42 PRO D O 1
ATOM 4499 N N . THR D 1 77 ? -3.699 6.349 13.109 1.00 16.66 43 THR D N 1
ATOM 4500 C CA . THR D 1 77 ? -3.026 5.114 13.497 1.00 17.81 43 THR D CA 1
ATOM 4501 C C . THR D 1 77 ? -2.708 5.053 15.001 1.00 17.82 43 THR D C 1
ATOM 4502 O O . THR D 1 77 ? -2.890 4.007 15.640 1.00 17.98 43 THR D O 1
ATOM 4506 N N . LEU D 1 78 ? -2.246 6.170 15.559 1.00 19.21 44 LEU D N 1
ATOM 4507 C CA . LEU D 1 78 ? -2.021 6.275 16.999 1.00 17.74 44 LEU D CA 1
ATOM 4508 C C . LEU D 1 78 ? -3.334 6.073 17.768 1.00 15.31 44 LEU D C 1
ATOM 4509 O O . LEU D 1 78 ? -3.362 5.395 18.793 1.00 16.75 44 LEU D O 1
ATOM 4514 N N . ARG D 1 79 ? -4.428 6.628 17.262 1.00 17.44 45 ARG D N 1
ATOM 4515 C CA . ARG D 1 79 ? -5.718 6.429 17.932 1.00 18.59 45 ARG D CA 1
ATOM 4516 C C . ARG D 1 79 ? -6.105 4.951 17.953 1.00 18.44 45 ARG D C 1
ATOM 4517 O O . ARG D 1 79 ? -6.536 4.423 18.984 1.00 19.48 45 ARG D O 1
ATOM 4525 N N . LYS D 1 80 ? -5.914 4.266 16.829 1.00 20.92 46 LYS D N 1
ATOM 4526 C CA . LYS D 1 80 ? -6.271 2.853 16.770 1.00 22.74 46 LYS D CA 1
ATOM 4527 C C . LYS D 1 80 ? -5.356 1.990 17.632 1.00 24.29 46 LYS D C 1
ATOM 4528 O O . LYS D 1 80 ? -5.809 1.042 18.266 1.00 22.04 46 LYS D O 1
ATOM 4534 N N . LEU D 1 81 ? -4.065 2.306 17.642 1.00 16.03 47 LEU D N 1
ATOM 4535 C CA . LEU D 1 81 ? -3.124 1.565 18.468 1.00 14.79 47 LEU D CA 1
ATOM 4536 C C . LEU D 1 81 ? -3.473 1.670 19.944 1.00 17.08 47 LEU D C 1
ATOM 4537 O O . LEU D 1 81 ? -3.377 0.692 20.677 1.00 20.42 47 LEU D O 1
ATOM 4542 N N . GLU D 1 82 ? -3.880 2.858 20.380 1.00 18.73 48 GLU D N 1
ATOM 4543 C CA . GLU D 1 82 ? -4.251 3.060 21.779 1.00 19.07 48 GLU D CA 1
ATOM 4544 C C . GLU D 1 82 ? -5.520 2.277 22.077 1.00 23.39 48 GLU D C 1
ATOM 4545 O O . GLU D 1 82 ? -5.608 1.562 23.079 1.00 22.76 48 GLU D O 1
ATOM 4551 N N . LYS D 1 83 ? -6.502 2.421 21.193 1.00 22.74 49 LYS D N 1
ATOM 4552 C CA . LYS D 1 83 ? -7.777 1.731 21.350 1.00 26.09 49 LYS D CA 1
ATOM 4553 C C . LYS D 1 83 ? -7.539 0.239 21.520 1.00 25.35 49 LYS D C 1
ATOM 4554 O O . LYS D 1 83 ? -8.148 -0.401 22.375 1.00 26.13 49 LYS D O 1
ATOM 4560 N N . ASP D 1 84 ? -6.629 -0.305 20.716 1.00 23.75 50 ASP D N 1
ATOM 4561 C CA . ASP D 1 84 ? -6.345 -1.736 20.734 1.00 20.72 50 ASP D CA 1
ATOM 4562 C C . ASP D 1 84 ? -5.334 -2.111 21.809 1.00 24.52 50 ASP D C 1
ATOM 4563 O O . ASP D 1 84 ? -4.836 -3.238 21.830 1.00 23.75 50 ASP D O 1
ATOM 4568 N N . GLY D 1 85 ? -5.029 -1.163 22.692 1.00 17.04 51 GLY D N 1
ATOM 4569 C CA . GLY D 1 85 ? -4.158 -1.413 23.832 1.00 22.84 51 GLY D CA 1
ATOM 4570 C C . GLY D 1 85 ? -2.683 -1.646 23.533 1.00 21.01 51 GLY D C 1
ATOM 4571 O O . GLY D 1 85 ? -1.945 -2.141 24.386 1.00 20.30 51 GLY D O 1
ATOM 4572 N N . LYS D 1 86 ? -2.238 -1.279 22.335 1.00 17.85 52 LYS D N 1
ATOM 4573 C CA . LYS D 1 86 ? -0.856 -1.548 21.937 1.00 18.94 52 LYS D CA 1
ATOM 4574 C C . LYS D 1 86 ? 0.091 -0.413 22.335 1.00 14.59 52 LYS D C 1
ATOM 4575 O O . LYS D 1 86 ? 1.306 -0.587 22.345 1.00 14.52 52 LYS D O 1
ATOM 4581 N N . ILE D 1 87 ? -0.471 0.757 22.610 1.00 15.84 53 ILE D N 1
ATOM 4582 C CA . ILE D 1 87 ? 0.299 1.866 23.158 1.00 15.24 53 ILE D CA 1
ATOM 4583 C C . ILE D 1 87 ? -0.591 2.615 24.135 1.00 15.97 53 ILE D C 1
ATOM 4584 O O . ILE D 1 87 ? -1.819 2.451 24.114 1.00 12.88 53 ILE D O 1
ATOM 4589 N N . THR D 1 88 ? 0.035 3.418 24.996 1.00 12.72 54 THR D N 1
ATOM 4590 C CA . THR D 1 88 ? -0.687 4.365 25.839 1.00 17.73 54 THR D CA 1
ATOM 4591 C C . THR D 1 88 ? -0.476 5.778 25.322 1.00 16.08 54 THR D C 1
ATOM 4592 O O . THR D 1 88 ? 0.540 6.069 24.684 1.00 13.16 54 THR D O 1
ATOM 4596 N N . LYS D 1 89 ? -1.442 6.650 25.600 1.00 14.55 55 LYS D N 1
ATOM 4597 C CA . LYS D 1 89 ? -1.337 8.071 25.293 1.00 11.73 55 LYS D CA 1
ATOM 4598 C C . LYS D 1 89 ? -1.433 8.869 26.587 1.00 15.23 55 LYS D C 1
ATOM 4599 O O . LYS D 1 89 ? -2.372 8.692 27.358 1.00 14.74 55 LYS D O 1
ATOM 4605 N N . GLU D 1 90 ? -0.454 9.740 26.811 1.00 12.80 56 GLU D N 1
ATOM 4606 C CA . GLU D 1 90 ? -0.422 10.612 27.968 1.00 13.41 56 GLU D CA 1
ATOM 4607 C C . GLU D 1 90 ? -0.542 12.037 27.452 1.00 13.87 56 GLU D C 1
ATOM 4608 O O . GLU D 1 90 ? 0.198 12.442 26.564 1.00 17.28 56 GLU D O 1
ATOM 4614 N N . VAL D 1 91 ? -1.484 12.793 27.994 1.00 11.77 57 VAL D N 1
ATOM 4615 C CA . VAL D 1 91 ? -1.643 14.180 27.591 1.00 13.66 57 VAL D CA 1
ATOM 4616 C C . VAL D 1 91 ? -1.012 15.057 28.671 1.00 15.88 57 VAL D C 1
ATOM 4617 O O . VAL D 1 91 ? -1.501 15.112 29.802 1.00 14.81 57 VAL D O 1
ATOM 4621 N N . VAL D 1 92 ? 0.096 15.707 28.324 1.00 10.84 58 VAL D N 1
ATOM 4622 C CA . VAL D 1 92 ? 0.794 16.591 29.253 1.00 10.71 58 VAL D CA 1
ATOM 4623 C C . VAL D 1 92 ? 0.317 18.019 29.064 1.00 12.53 58 VAL D C 1
ATOM 4624 O O . VAL D 1 92 ? 0.424 18.582 27.975 1.00 12.97 58 VAL D O 1
ATOM 4628 N N . ILE D 1 93 ? -0.230 18.593 30.130 1.00 10.67 59 ILE D N 1
ATOM 4629 C CA . ILE D 1 93 ? -0.806 19.927 30.061 1.00 13.81 59 ILE D CA 1
ATOM 4630 C C . ILE D 1 93 ? 0.189 20.885 30.661 1.00 13.20 59 ILE D C 1
ATOM 4631 O O . ILE D 1 93 ? 0.746 20.607 31.726 1.00 11.77 59 ILE D O 1
ATOM 4636 N N . GLN D 1 94 ? 0.425 22.004 29.978 1.00 12.80 60 GLN D N 1
ATOM 4637 C CA . GLN D 1 94 ? 1.336 23.029 30.469 1.00 10.70 60 GLN D CA 1
ATOM 4638 C C . GLN D 1 94 ? 0.747 24.419 30.299 1.00 16.74 60 GLN D C 1
ATOM 4639 O O . GLN D 1 94 ? 0.091 24.703 29.301 1.00 14.35 60 GLN D O 1
ATOM 4645 N N . ASP D 1 95 ? 1.009 25.297 31.260 1.00 11.77 61 ASP D N 1
ATOM 4646 C CA . ASP D 1 95 ? 0.525 26.669 31.172 1.00 12.32 61 ASP D CA 1
ATOM 4647 C C . ASP D 1 95 ? 1.013 27.344 29.895 1.00 18.34 61 ASP D C 1
ATOM 4648 O O . ASP D 1 95 ? 2.214 27.382 29.619 1.00 12.11 61 ASP D O 1
ATOM 4653 N N . GLY D 1 96 ? 0.084 27.903 29.127 1.00 15.37 62 GLY D N 1
ATOM 4654 C CA . GLY D 1 96 ? 0.452 28.713 27.984 1.00 15.30 62 GLY D CA 1
ATOM 4655 C C . GLY D 1 96 ? 1.086 27.982 26.814 1.00 16.37 62 GLY D C 1
ATOM 4656 O O . GLY D 1 96 ? 1.716 28.615 25.973 1.00 13.73 62 GLY D O 1
ATOM 4657 N N . ARG D 1 97 ? 0.939 26.659 26.765 1.00 11.51 63 ARG D N 1
ATOM 4658 C CA . ARG D 1 97 ? 1.406 25.872 25.617 1.00 12.74 63 ARG D CA 1
ATOM 4659 C C . ARG D 1 97 ? 0.355 24.866 25.169 1.00 9.16 63 ARG D C 1
ATOM 4660 O O . ARG D 1 97 ? -0.502 24.452 25.948 1.00 12.52 63 ARG D O 1
ATOM 4668 N N . PRO D 1 98 ? 0.430 24.444 23.903 1.00 9.22 64 PRO D N 1
ATOM 4669 C CA . PRO D 1 98 ? -0.481 23.384 23.467 1.00 10.53 64 PRO D CA 1
ATOM 4670 C C . PRO D 1 98 ? -0.228 22.104 24.251 1.00 10.73 64 PRO D C 1
ATOM 4671 O O . PRO D 1 98 ? 0.896 21.863 24.704 1.00 10.28 64 PRO D O 1
ATOM 4675 N N . ASN D 1 99 ? -1.261 21.285 24.403 1.00 11.72 65 ASN D N 1
ATOM 4676 C CA . ASN D 1 99 ? -1.072 19.964 24.975 1.00 15.66 65 ASN D CA 1
ATOM 4677 C C . ASN D 1 99 ? -0.010 19.209 24.200 1.00 11.68 65 ASN D C 1
ATOM 4678 O O . ASN D 1 99 ? 0.076 19.298 22.969 1.00 10.70 65 ASN D O 1
ATOM 4683 N N . LYS D 1 100 ? 0.806 18.469 24.937 1.00 13.18 66 LYS D N 1
ATOM 4684 C CA . LYS D 1 100 ? 1.812 17.611 24.348 1.00 16.15 66 LYS D CA 1
ATOM 4685 C C . LYS D 1 100 ? 1.361 16.177 24.596 1.00 19.32 66 LYS D C 1
ATOM 4686 O O . LYS D 1 100 ? 1.067 15.804 25.734 1.00 13.90 66 LYS D O 1
ATOM 4692 N N . ASN D 1 101 ? 1.286 15.386 23.534 1.00 10.04 67 ASN D N 1
ATOM 4693 C CA . ASN D 1 101 ? 0.886 13.991 23.654 1.00 12.29 67 ASN D CA 1
ATOM 4694 C C . ASN D 1 101 ? 2.091 13.056 23.656 1.00 14.06 67 ASN D C 1
ATOM 4695 O O . ASN D 1 101 ? 2.891 13.065 22.715 1.00 14.43 67 ASN D O 1
ATOM 4700 N N . ILE D 1 102 ? 2.217 12.243 24.700 1.00 12.11 68 ILE D N 1
ATOM 4701 C CA . ILE D 1 102 ? 3.337 11.320 24.802 1.00 9.01 68 ILE D CA 1
ATOM 4702 C C . ILE D 1 102 ? 2.846 9.882 24.696 1.00 12.56 68 ILE D C 1
ATOM 4703 O O . ILE D 1 102 ? 1.945 9.467 25.428 1.00 11.13 68 ILE D O 1
ATOM 4708 N N . TYR D 1 103 ? 3.465 9.121 23.798 1.00 11.57 69 TYR D N 1
ATOM 4709 C CA . TYR D 1 103 ? 3.033 7.764 23.510 1.00 11.50 69 TYR D CA 1
ATOM 4710 C C . TYR D 1 103 ? 4.071 6.752 23.963 1.00 10.91 69 TYR D C 1
ATOM 4711 O O . TYR D 1 103 ? 5.282 6.969 23.819 1.00 10.86 69 TYR D O 1
ATOM 4720 N N . ALA D 1 104 ? 3.591 5.637 24.496 1.00 8.66 70 ALA D N 1
ATOM 4721 C CA . ALA D 1 104 ? 4.495 4.609 24.981 1.00 9.67 70 ALA D CA 1
ATOM 4722 C C . ALA D 1 104 ? 3.948 3.242 24.613 1.00 12.50 70 ALA D C 1
ATOM 4723 O O . ALA D 1 104 ? 2.744 3.001 24.703 1.00 15.06 70 ALA D O 1
ATOM 4725 N N . ILE D 1 105 ? 4.839 2.349 24.201 1.00 14.46 71 ILE D N 1
ATOM 4726 C CA . ILE D 1 105 ? 4.434 1.002 23.810 1.00 13.76 71 ILE D CA 1
ATOM 4727 C C . ILE D 1 105 ? 4.041 0.217 25.054 1.00 14.49 71 ILE D C 1
ATOM 4728 O O . ILE D 1 105 ? 4.624 0.406 26.123 1.00 15.99 71 ILE D O 1
ATOM 4733 N N . THR D 1 106 ? 3.038 -0.643 24.926 1.00 12.87 72 THR D N 1
ATOM 4734 C CA . THR D 1 106 ? 2.627 -1.506 26.032 1.00 19.49 72 THR D CA 1
ATOM 4735 C C . THR D 1 106 ? 3.205 -2.897 25.835 1.00 23.65 72 THR D C 1
ATOM 4736 O O . THR D 1 106 ? 3.760 -3.201 24.785 1.00 17.08 72 THR D O 1
ATOM 4740 N N . GLU D 1 107 ? 3.060 -3.751 26.843 1.00 24.04 73 GLU D N 1
ATOM 4741 C CA . GLU D 1 107 ? 3.497 -5.133 26.702 1.00 26.91 73 GLU D CA 1
ATOM 4742 C C . GLU D 1 107 ? 2.875 -5.791 25.472 1.00 25.02 73 GLU D C 1
ATOM 4743 O O . GLU D 1 107 ? 3.573 -6.454 24.702 1.00 24.64 73 GLU D O 1
ATOM 4749 N N . SER D 1 108 ? 1.571 -5.609 25.280 1.00 17.85 74 SER D N 1
ATOM 4750 C CA . SER D 1 108 ? 0.912 -6.229 24.134 1.00 21.57 74 SER D CA 1
ATOM 4751 C C . SER D 1 108 ? 1.441 -5.622 22.845 1.00 20.37 74 SER D C 1
ATOM 4752 O O . SER D 1 108 ? 1.506 -6.284 21.806 1.00 18.20 74 SER D O 1
ATOM 4755 N N . GLY D 1 109 ? 1.830 -4.353 22.916 1.00 17.86 75 GLY D N 1
ATOM 4756 C CA . GLY D 1 109 ? 2.403 -3.689 21.766 1.00 16.15 75 GLY D CA 1
ATOM 4757 C C . GLY D 1 109 ? 3.735 -4.311 21.407 1.00 17.33 75 GLY D C 1
ATOM 4758 O O . GLY D 1 109 ? 4.012 -4.562 20.235 1.00 15.96 75 GLY D O 1
ATOM 4759 N N . LYS D 1 110 ? 4.560 -4.573 22.418 1.00 13.53 76 LYS D N 1
ATOM 4760 C CA . LYS D 1 110 ? 5.877 -5.138 22.184 1.00 14.07 76 LYS D CA 1
ATOM 4761 C C . LYS D 1 110 ? 5.711 -6.526 21.570 1.00 17.14 76 LYS D C 1
ATOM 4762 O O . LYS D 1 110 ? 6.483 -6.928 20.700 1.00 18.28 76 LYS D O 1
ATOM 4768 N N . LYS D 1 111 ? 4.694 -7.245 22.029 1.00 18.92 77 LYS D N 1
ATOM 4769 C CA . LYS D 1 111 ? 4.397 -8.583 21.528 1.00 16.82 77 LYS D CA 1
ATOM 4770 C C . LYS D 1 111 ? 3.974 -8.527 20.065 1.00 21.17 77 LYS D C 1
ATOM 4771 O O . LYS D 1 111 ? 4.384 -9.362 19.252 1.00 22.90 77 LYS D O 1
ATOM 4777 N N . GLU D 1 112 ? 3.154 -7.538 19.734 1.00 17.46 78 GLU D N 1
ATOM 4778 C CA . GLU D 1 112 ? 2.696 -7.360 18.363 1.00 20.73 78 GLU D CA 1
ATOM 4779 C C . GLU D 1 112 ? 3.861 -7.028 17.430 1.00 20.62 78 GLU D C 1
ATOM 4780 O O . GLU D 1 112 ? 3.942 -7.555 16.316 1.00 20.19 78 GLU D O 1
ATOM 4786 N N . LEU D 1 113 ? 4.768 -6.165 17.886 1.00 15.73 79 LEU D N 1
ATOM 4787 C CA . LEU D 1 113 ? 5.950 -5.830 17.096 1.00 16.00 79 LEU D CA 1
ATOM 4788 C C . LEU D 1 113 ? 6.835 -7.059 16.892 1.00 15.63 79 LEU D C 1
ATOM 4789 O O . LEU D 1 113 ? 7.291 -7.326 15.775 1.00 16.12 79 LEU D O 1
ATOM 4794 N N . ALA D 1 114 ? 7.075 -7.811 17.963 1.00 18.02 80 ALA D N 1
ATOM 4795 C CA . ALA D 1 114 ? 7.891 -9.016 17.856 1.00 20.55 80 ALA D CA 1
ATOM 4796 C C . ALA D 1 114 ? 7.317 -9.968 16.808 1.00 17.97 80 ALA D C 1
ATOM 4797 O O . ALA D 1 114 ? 8.051 -10.511 15.982 1.00 17.23 80 ALA D O 1
ATOM 4799 N N . SER D 1 115 ? 6.005 -10.169 16.845 1.00 17.97 81 SER D N 1
ATOM 4800 C CA . SER D 1 115 ? 5.359 -11.057 15.895 1.00 20.52 81 SER D CA 1
ATOM 4801 C C . SER D 1 115 ? 5.540 -10.511 14.498 1.00 16.78 81 SER D C 1
ATOM 4802 O O . SER D 1 115 ? 5.864 -11.252 13.578 1.00 16.36 81 SER D O 1
ATOM 4805 N N . TYR D 1 116 ? 5.347 -9.206 14.340 1.00 15.28 82 TYR D N 1
ATOM 4806 C CA . TYR D 1 116 ? 5.493 -8.626 13.016 1.00 17.86 82 TYR D CA 1
ATOM 4807 C C . TYR D 1 116 ? 6.891 -8.873 12.463 1.00 17.45 82 TYR D C 1
ATOM 4808 O O . TYR D 1 116 ? 7.043 -9.310 11.320 1.00 17.87 82 TYR D O 1
ATOM 4817 N N . LEU D 1 117 ? 7.909 -8.615 13.276 1.00 11.53 83 LEU D N 1
ATOM 4818 C CA . LEU D 1 117 ? 9.288 -8.748 12.813 1.00 13.86 83 LEU D CA 1
ATOM 4819 C C . LEU D 1 117 ? 9.661 -10.215 12.561 1.00 18.08 83 LEU D C 1
ATOM 4820 O O . LEU D 1 117 ? 10.661 -10.499 11.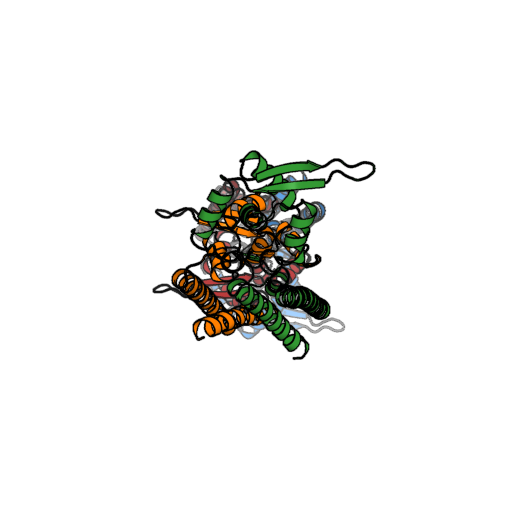903 1.00 21.89 83 LEU D O 1
ATOM 4825 N N . GLN D 1 118 ? 8.852 -11.142 13.074 1.00 16.23 84 GLN D N 1
ATOM 4826 C CA . GLN D 1 118 ? 9.074 -12.563 12.784 1.00 17.40 84 GLN D CA 1
ATOM 4827 C C . GLN D 1 118 ? 8.326 -13.016 11.539 1.00 23.56 84 GLN D C 1
ATOM 4828 O O . GLN D 1 118 ? 8.622 -14.075 10.989 1.00 23.46 84 GLN D O 1
ATOM 4834 N N . SER D 1 119 ? 7.350 -12.220 11.105 1.00 15.06 85 SER D N 1
ATOM 4835 C CA . SER D 1 119 ? 6.538 -12.579 9.943 1.00 16.67 85 SER D CA 1
ATOM 4836 C C . SER D 1 119 ? 7.358 -12.586 8.648 1.00 15.07 85 SER D C 1
ATOM 4837 O O . SER D 1 119 ? 8.446 -12.020 8.576 1.00 17.74 85 SER D O 1
ATOM 4840 N N . ASP D 1 120 ? 6.834 -13.245 7.625 1.00 18.93 86 ASP D N 1
ATOM 4841 C CA . ASP D 1 120 ? 7.489 -13.231 6.327 1.00 21.91 86 ASP D CA 1
ATOM 4842 C C . ASP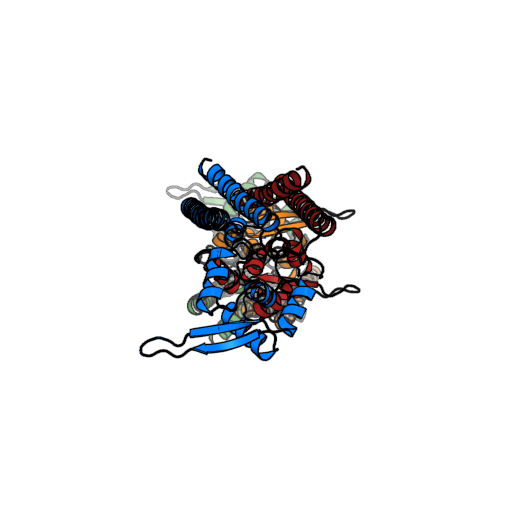 D 1 120 ? 7.475 -11.801 5.788 1.00 16.27 86 ASP D C 1
ATOM 4843 O O . ASP D 1 120 ? 6.508 -11.066 5.976 1.00 18.65 86 ASP D O 1
ATOM 4848 N N . VAL D 1 121 ? 8.555 -11.414 5.125 1.00 15.29 87 VAL D N 1
ATOM 4849 C CA . VAL D 1 121 ? 8.670 -10.076 4.554 1.00 18.39 87 VAL D CA 1
ATOM 4850 C C . VAL D 1 121 ? 7.652 -9.877 3.432 1.00 22.86 87 VAL D C 1
ATOM 4851 O O . VAL D 1 121 ? 7.549 -10.709 2.543 1.00 19.73 87 VAL D O 1
ATOM 4855 N N . ASN D 1 122 ? 6.910 -8.777 3.479 1.00 19.65 88 ASN D N 1
ATOM 4856 C CA . ASN D 1 122 ? 5.921 -8.460 2.452 1.00 23.38 88 ASN D CA 1
ATOM 4857 C C . ASN D 1 122 ? 6.570 -7.846 1.220 1.00 24.03 88 ASN D C 1
ATOM 4858 O O . ASN D 1 122 ? 7.683 -7.325 1.290 1.00 20.05 88 ASN D O 1
ATOM 4863 N N . ASP D 1 123 ? 5.881 -7.916 0.083 1.00 21.70 89 ASP D N 1
ATOM 4864 C CA . ASP D 1 123 ? 6.400 -7.320 -1.141 1.00 25.82 89 ASP D CA 1
ATOM 4865 C C . ASP D 1 123 ? 6.523 -5.817 -0.921 1.00 16.40 89 ASP D C 1
ATOM 4866 O O . ASP D 1 123 ? 5.721 -5.233 -0.189 1.00 17.00 89 ASP D O 1
ATOM 4871 N N . GLU D 1 124 ? 7.502 -5.186 -1.555 1.00 20.09 90 GLU D N 1
ATOM 4872 C CA . GLU D 1 124 ? 7.602 -3.734 -1.446 1.00 17.19 90 GLU D CA 1
ATOM 4873 C C . GLU D 1 124 ? 6.439 -3.103 -2.193 1.00 15.66 90 GLU D C 1
ATOM 4874 O O . GLU D 1 124 ? 5.917 -3.679 -3.148 1.00 17.00 90 GLU D O 1
ATOM 4880 N N . ILE D 1 125 ? 6.001 -1.940 -1.727 1.00 11.79 91 ILE D N 1
ATOM 4881 C CA . ILE D 1 125 ? 5.016 -1.168 -2.464 1.00 12.67 91 ILE D CA 1
ATOM 4882 C C . ILE D 1 125 ? 5.770 -0.034 -3.136 1.00 15.47 91 ILE D C 1
ATOM 4883 O O . ILE D 1 125 ? 6.529 0.688 -2.483 1.00 14.17 91 ILE D O 1
ATOM 4888 N N . PHE D 1 126 ? 5.586 0.120 -4.442 1.00 11.08 92 PHE D N 1
ATOM 4889 C CA . PHE D 1 126 ? 6.265 1.181 -5.153 1.00 11.04 92 PHE D CA 1
ATOM 4890 C C . PHE D 1 126 ? 5.345 1.666 -6.248 1.00 16.62 92 PHE D C 1
ATOM 4891 O O . PHE D 1 126 ? 4.937 0.889 -7.112 1.00 16.30 92 PHE D O 1
ATOM 4899 N N . LYS D 1 127 ? 4.983 2.942 -6.182 1.00 11.58 93 LYS D N 1
ATOM 4900 C CA . LYS D 1 127 ? 4.133 3.532 -7.197 1.00 15.07 93 LYS D CA 1
ATOM 4901 C C . LYS D 1 127 ? 4.715 4.870 -7.617 1.00 15.53 93 LYS D C 1
ATOM 4902 O O . LYS D 1 127 ? 4.742 5.822 -6.836 1.00 14.92 93 LYS D O 1
ATOM 4908 N N . SER D 1 128 ? 5.184 4.933 -8.853 1.00 9.22 94 SER D N 1
ATOM 4909 C CA . SER D 1 128 ? 5.825 6.133 -9.362 1.00 13.59 94 SER D CA 1
ATOM 4910 C C . SER D 1 128 ? 4.904 6.808 -10.363 1.00 13.23 94 SER D C 1
ATOM 4911 O O . SER D 1 128 ? 4.644 6.269 -11.432 1.00 12.97 94 SER D O 1
ATOM 4914 N N . ASP D 1 129 ? 4.389 7.977 -10.000 1.00 15.34 95 ASP D N 1
ATOM 4915 C CA . ASP D 1 129 ? 3.581 8.757 -10.910 1.00 14.58 95 ASP D CA 1
ATOM 4916 C C . ASP D 1 129 ? 4.464 9.232 -12.068 1.00 13.02 95 ASP D C 1
ATOM 4917 O O . ASP D 1 129 ? 4.035 9.262 -13.221 1.00 13.34 95 ASP D O 1
ATOM 4922 N N . PHE D 1 130 ? 5.702 9.610 -11.762 1.00 11.32 96 PHE D N 1
ATOM 4923 C CA . PHE D 1 130 ? 6.622 10.025 -12.811 1.00 12.84 96 PHE D CA 1
ATOM 4924 C C . PHE D 1 130 ? 6.743 8.945 -13.897 1.00 13.01 96 PHE D C 1
ATOM 4925 O O . PHE D 1 130 ? 6.620 9.221 -15.096 1.00 13.33 96 PHE D O 1
ATOM 4933 N N . LEU D 1 131 ? 6.980 7.705 -13.491 1.00 10.25 97 LEU D N 1
ATOM 4934 C CA . LEU D 1 131 ? 7.160 6.652 -14.485 1.00 9.78 97 LEU D CA 1
ATOM 4935 C C . LEU D 1 131 ? 5.880 6.413 -15.274 1.00 11.25 97 LEU D C 1
ATOM 4936 O O . LEU D 1 131 ? 5.910 6.232 -16.493 1.00 12.50 97 LEU D O 1
ATOM 4941 N N . MET D 1 132 ? 4.749 6.432 -14.578 1.00 11.00 98 MET D N 1
ATOM 4942 C CA . MET D 1 132 ? 3.454 6.287 -15.227 1.00 9.38 98 MET D CA 1
ATOM 4943 C C . MET D 1 132 ? 3.267 7.338 -16.328 1.00 12.15 98 MET D C 1
ATOM 4944 O O . MET D 1 132 ? 2.781 7.014 -17.413 1.00 13.09 98 MET D O 1
ATOM 4949 N N . ARG D 1 133 ? 3.641 8.591 -16.051 1.00 13.35 99 ARG D N 1
ATOM 4950 C CA . ARG D 1 133 ? 3.523 9.643 -17.061 1.00 15.76 99 ARG D CA 1
ATOM 4951 C C . ARG D 1 133 ? 4.339 9.328 -18.311 1.00 14.21 99 ARG D C 1
ATOM 4952 O O . ARG D 1 133 ? 3.866 9.533 -19.429 1.00 14.44 99 ARG D O 1
ATOM 4960 N N . LEU D 1 134 ? 5.568 8.847 -18.131 1.00 9.67 100 LEU D N 1
ATOM 4961 C CA . LEU D 1 134 ? 6.399 8.511 -19.275 1.00 12.77 100 LEU D CA 1
ATOM 4962 C C . LEU D 1 134 ? 5.866 7.267 -19.975 1.00 13.14 100 LEU D C 1
ATOM 4963 O O . LEU D 1 134 ? 5.838 7.209 -21.206 1.00 16.03 100 LEU D O 1
ATOM 4968 N N . PHE D 1 135 ? 5.416 6.281 -19.205 1.00 11.97 101 PHE D N 1
ATOM 4969 C CA . PHE D 1 135 ? 4.897 5.065 -19.835 1.00 12.55 101 PHE D CA 1
ATOM 4970 C C . PHE D 1 135 ? 3.701 5.356 -20.741 1.00 16.44 101 PHE D C 1
ATOM 4971 O O . PHE D 1 135 ? 3.586 4.818 -21.855 1.00 10.99 101 PHE D O 1
ATOM 4979 N N . PHE D 1 136 ? 2.811 6.216 -20.257 1.00 12.98 102 PHE D N 1
ATOM 4980 C CA . PHE D 1 136 ? 1.604 6.559 -20.987 1.00 15.83 102 PHE D CA 1
ATOM 4981 C C . PHE D 1 136 ? 1.750 7.946 -21.617 1.00 20.90 102 PHE D C 1
ATOM 4982 O O . PHE D 1 136 ? 0.768 8.657 -21.830 1.00 28.10 102 PHE D O 1
ATOM 4990 N N . GLY D 1 137 ? 2.987 8.310 -21.940 1.00 17.56 103 GLY D N 1
ATOM 4991 C CA . GLY D 1 137 ? 3.311 9.672 -22.328 1.00 23.34 103 GLY D CA 1
ATOM 4992 C C . GLY D 1 137 ? 3.580 9.822 -23.809 1.00 34.77 103 GLY D C 1
ATOM 4993 O O . GLY D 1 137 ? 4.482 10.554 -24.222 1.00 34.41 103 GLY D O 1
ATOM 4994 N N . ASN D 1 138 ? 2.777 9.128 -24.606 1.00 37.71 104 ASN D N 1
ATOM 4995 C CA . ASN D 1 138 ? 2.903 9.162 -26.054 1.00 43.79 104 ASN D CA 1
ATOM 4996 C C . ASN D 1 138 ? 2.771 10.584 -26.599 1.00 45.07 104 ASN D C 1
ATOM 4997 O O . ASN D 1 138 ? 3.454 10.961 -27.551 1.00 52.35 104 ASN D O 1
ATOM 5002 N N . SER D 1 139 ? 1.905 11.377 -25.975 1.00 45.89 105 SER D N 1
ATOM 5003 C CA . SER D 1 139 ? 1.585 12.710 -26.478 1.00 44.40 105 SER D CA 1
ATOM 5004 C C . SER D 1 139 ? 2.555 13.814 -26.030 1.00 46.90 105 SER D C 1
ATOM 5005 O O . SER D 1 139 ? 2.587 14.889 -26.632 1.00 48.48 105 SER D O 1
ATOM 5008 N N . LEU D 1 140 ? 3.338 13.552 -24.985 1.00 35.14 106 LEU D N 1
ATOM 5009 C CA . LEU D 1 140 ? 4.258 14.555 -24.439 1.00 36.30 106 LEU D CA 1
ATOM 5010 C C . LEU D 1 140 ? 5.123 15.212 -25.507 1.00 33.65 106 LEU D C 1
ATOM 5011 O O . LEU D 1 140 ? 5.805 14.527 -26.274 1.00 39.87 106 LEU D O 1
ATOM 5016 N N . ASN D 1 141 ? 5.112 16.540 -25.553 1.00 35.99 107 ASN D N 1
ATOM 5017 C CA . ASN D 1 141 ? 6.047 17.248 -26.418 1.00 39.97 107 ASN D CA 1
ATOM 5018 C C . ASN D 1 141 ? 7.422 17.308 -25.754 1.00 36.55 107 ASN D C 1
ATOM 5019 O O . ASN D 1 141 ? 7.533 17.125 -24.541 1.00 36.79 107 ASN D O 1
ATOM 5024 N N . ASP D 1 142 ? 8.466 17.546 -26.542 1.00 41.24 108 ASP D N 1
ATOM 5025 C CA . ASP D 1 142 ? 9.834 17.527 -26.020 1.00 39.39 108 ASP D CA 1
ATOM 5026 C C . ASP D 1 142 ? 9.977 18.366 -24.747 1.00 37.17 108 ASP D C 1
ATOM 5027 O O . ASP D 1 142 ? 10.634 17.954 -23.791 1.00 32.81 108 ASP D O 1
ATOM 5029 N N . ASP D 1 143 ? 9.343 19.535 -24.734 1.00 37.85 109 ASP D N 1
ATOM 5030 C CA . ASP D 1 143 ? 9.404 20.434 -23.584 1.00 38.62 109 ASP D CA 1
ATOM 5031 C C . ASP D 1 143 ? 8.807 19.833 -22.313 1.00 34.55 109 ASP D C 1
ATOM 5032 O O . ASP D 1 143 ? 9.445 19.842 -21.258 1.00 30.52 109 ASP D O 1
ATOM 5037 N N . ASP D 1 144 ? 7.578 19.332 -22.414 1.00 37.20 110 ASP D N 1
ATOM 5038 C CA . ASP D 1 144 ? 6.884 18.765 -21.260 1.00 33.43 110 ASP D CA 1
ATOM 5039 C C . ASP D 1 144 ? 7.629 17.551 -20.711 1.00 28.51 110 ASP D C 1
ATOM 5040 O O . ASP D 1 144 ? 7.676 17.340 -19.499 1.00 23.76 110 ASP D O 1
ATOM 5045 N N . LEU D 1 145 ? 8.201 16.758 -21.612 1.00 24.77 111 LEU D N 1
ATOM 5046 C CA . LEU D 1 145 ? 8.995 15.594 -21.226 1.00 27.90 111 LEU D CA 1
ATOM 5047 C C . LEU D 1 145 ? 10.237 16.038 -20.453 1.00 26.64 111 LEU D C 1
ATOM 5048 O O . LEU D 1 145 ? 10.479 15.588 -19.330 1.00 20.65 111 LEU D O 1
ATOM 5053 N N . GLU D 1 146 ? 11.019 16.930 -21.057 1.00 27.49 112 GLU D N 1
ATOM 5054 C CA . GLU D 1 146 ? 12.232 17.415 -20.419 1.00 27.54 112 GLU D CA 1
ATOM 5055 C C . GLU D 1 146 ? 11.908 17.986 -19.042 1.00 26.65 112 GLU D C 1
ATOM 5056 O O . GLU D 1 146 ? 12.650 17.784 -18.077 1.00 24.56 112 GLU D O 1
ATOM 5062 N N . GLN D 1 147 ? 10.790 18.696 -18.956 1.00 26.18 113 GLN D N 1
ATOM 5063 C CA . GLN D 1 147 ? 10.358 19.283 -17.700 1.00 25.86 113 GLN D CA 1
ATOM 5064 C C . GLN D 1 147 ? 10.113 18.203 -16.639 1.00 25.55 113 GLN D C 1
ATOM 5065 O O . GLN D 1 147 ? 10.576 18.316 -15.501 1.00 22.52 113 GLN D O 1
ATOM 5071 N N . LEU D 1 148 ? 9.390 17.152 -17.012 1.00 18.63 114 LEU D N 1
ATOM 5072 C CA . LEU D 1 148 ? 9.117 16.070 -16.064 1.00 17.23 114 LEU D CA 1
ATOM 5073 C C . LEU D 1 148 ? 10.415 15.447 -15.587 1.00 15.87 114 LEU D C 1
ATOM 5074 O O . LEU D 1 148 ? 10.578 15.159 -14.403 1.00 21.05 114 LEU D O 1
ATOM 5079 N N . ILE D 1 149 ? 11.344 15.232 -16.513 1.00 16.42 115 ILE D N 1
ATOM 5080 C CA . ILE D 1 149 ? 12.608 14.602 -16.152 1.00 18.18 115 ILE D CA 1
ATOM 5081 C C . ILE D 1 149 ? 13.412 15.484 -15.190 1.00 22.02 115 ILE D C 1
ATOM 5082 O O . ILE D 1 149 ? 13.925 15.010 -14.172 1.00 16.19 115 ILE D O 1
ATOM 5087 N N . ARG D 1 150 ? 13.500 16.771 -15.499 1.00 21.03 116 ARG D N 1
ATOM 5088 C CA . ARG D 1 150 ? 14.260 17.685 -14.652 1.00 19.19 116 ARG D CA 1
ATOM 5089 C C . ARG D 1 150 ? 13.691 17.738 -13.247 1.00 16.15 116 ARG D C 1
ATOM 5090 O O . ARG D 1 150 ? 14.437 17.734 -12.271 1.00 20.92 116 ARG D O 1
ATOM 5098 N N . GLU D 1 151 ? 12.369 17.764 -13.140 1.00 16.57 117 GLU D N 1
ATOM 5099 C CA . GLU D 1 151 ? 11.721 17.800 -11.833 1.00 19.51 117 GLU D CA 1
ATOM 5100 C C . GLU D 1 151 ? 11.955 16.525 -11.031 1.00 20.00 117 GLU D C 1
ATOM 5101 O O . GLU D 1 151 ? 12.111 16.569 -9.809 1.00 17.55 117 GLU D O 1
ATOM 5107 N N . GLU D 1 152 ? 11.972 15.384 -11.717 1.00 21.23 118 GLU D N 1
ATOM 5108 C CA . GLU D 1 152 ? 12.236 14.118 -11.039 1.00 15.25 118 GLU D CA 1
ATOM 5109 C C . GLU D 1 152 ? 13.689 14.043 -10.562 1.00 19.23 118 GLU D C 1
ATOM 5110 O O . GLU D 1 152 ? 13.967 13.549 -9.461 1.00 16.97 118 GLU D O 1
ATOM 5116 N N . ILE D 1 153 ? 14.619 14.533 -11.382 1.00 16.96 119 ILE D N 1
ATOM 5117 C CA . ILE D 1 153 ? 16.014 14.669 -10.938 1.00 17.80 119 ILE D CA 1
ATOM 5118 C C . ILE D 1 153 ? 16.126 15.520 -9.665 1.00 17.85 119 ILE D C 1
ATOM 5119 O O . ILE D 1 153 ? 16.861 15.176 -8.737 1.00 20.56 119 ILE D O 1
ATOM 5124 N N . GLU D 1 154 ? 15.391 16.626 -9.611 1.00 19.06 120 GLU D N 1
ATOM 5125 C CA . GLU D 1 154 ? 15.413 17.486 -8.425 1.00 23.08 120 GLU D CA 1
ATOM 5126 C C . GLU D 1 154 ? 14.871 16.775 -7.191 1.00 21.10 120 GLU D C 1
ATOM 5127 O O . GLU D 1 154 ? 15.442 16.872 -6.102 1.00 18.16 120 GLU D O 1
ATOM 5133 N N . ARG D 1 155 ? 13.753 16.074 -7.354 1.00 19.37 121 ARG D N 1
ATOM 5134 C CA . ARG D 1 155 ? 13.199 15.305 -6.254 1.00 18.93 121 ARG D CA 1
ATOM 5135 C C . ARG D 1 155 ? 14.220 14.311 -5.724 1.00 14.97 121 ARG D C 1
ATOM 5136 O O . ARG D 1 155 ? 14.327 14.116 -4.516 1.00 16.10 121 ARG D O 1
ATOM 5144 N N . LYS D 1 156 ? 14.947 13.665 -6.629 1.00 14.93 122 LYS D N 1
ATOM 5145 C CA . LYS D 1 156 ? 15.936 12.679 -6.206 1.00 16.70 122 LYS D CA 1
ATOM 5146 C C . LYS D 1 156 ? 17.112 13.341 -5.511 1.00 17.19 122 LYS D C 1
ATOM 5147 O O . LYS D 1 156 ? 17.609 12.830 -4.508 1.00 14.70 122 LYS D O 1
ATOM 5153 N N . GLU D 1 157 ? 17.543 14.486 -6.031 1.00 17.17 123 GLU D N 1
ATOM 5154 C CA . GLU D 1 157 ? 18.625 15.225 -5.381 1.00 18.50 123 GLU D CA 1
ATOM 5155 C C . GLU D 1 157 ? 18.242 15.534 -3.938 1.00 20.76 123 GLU D C 1
ATOM 5156 O O . GLU D 1 157 ? 19.042 15.356 -3.016 1.00 17.88 123 GLU D O 1
ATOM 5162 N N . GLU D 1 158 ? 17.006 15.971 -3.733 1.00 18.39 124 GLU D N 1
ATOM 5163 C CA . GLU D 1 158 ? 16.563 16.291 -2.383 1.00 20.16 124 GLU D CA 1
ATOM 5164 C C . GLU D 1 158 ? 16.556 15.063 -1.471 1.00 19.69 124 GLU D C 1
ATOM 5165 O O . GLU D 1 158 ? 16.997 15.133 -0.329 1.00 14.60 124 GLU D O 1
ATOM 5171 N N . LYS D 1 159 ? 16.044 13.941 -1.966 1.00 14.21 125 LYS D N 1
ATOM 5172 C CA . LYS D 1 159 ? 15.966 12.740 -1.149 1.00 15.94 125 LYS D CA 1
ATOM 5173 C C . LYS D 1 159 ? 17.348 12.256 -0.771 1.00 15.87 125 LYS D C 1
ATOM 5174 O O . LYS D 1 159 ? 17.561 11.785 0.342 1.00 15.06 125 LYS D O 1
ATOM 5180 N N . ILE D 1 160 ? 18.282 12.360 -1.712 1.00 13.12 126 ILE D N 1
ATOM 5181 C CA . ILE D 1 160 ? 19.678 12.042 -1.440 1.00 12.38 126 ILE D CA 1
ATOM 5182 C C . ILE D 1 160 ? 20.237 12.931 -0.327 1.00 14.76 126 ILE D C 1
ATOM 5183 O O . ILE D 1 160 ? 20.864 12.439 0.614 1.00 16.24 126 ILE D O 1
ATOM 5188 N N . LYS D 1 161 ? 19.997 14.237 -0.429 1.00 15.13 127 LYS D N 1
ATOM 5189 C CA . LYS D 1 161 ? 20.499 15.159 0.591 1.00 13.10 127 LYS D CA 1
ATOM 5190 C C . LYS D 1 161 ? 19.985 14.785 1.971 1.00 15.06 127 LYS D C 1
ATOM 5191 O O . LYS D 1 161 ? 20.759 14.685 2.925 1.00 16.95 127 LYS D O 1
ATOM 5197 N N . ARG D 1 162 ? 18.679 14.571 2.078 1.00 17.67 128 ARG D N 1
ATOM 5198 C CA . ARG D 1 162 ? 18.081 14.258 3.369 1.00 18.57 128 ARG D CA 1
ATOM 5199 C C . ARG D 1 162 ? 18.618 12.955 3.959 1.00 16.61 128 ARG D C 1
ATOM 5200 O O . ARG D 1 162 ? 18.906 12.877 5.155 1.00 17.21 128 ARG D O 1
ATOM 5208 N N . LEU D 1 163 ? 18.752 11.932 3.121 1.00 12.88 129 LEU D N 1
ATOM 5209 C CA . LEU D 1 163 ? 19.199 10.627 3.591 1.00 14.00 129 LEU D CA 1
ATOM 5210 C C . LEU D 1 163 ? 20.678 10.654 3.963 1.00 14.24 129 LEU D C 1
ATOM 5211 O O . LEU D 1 163 ? 21.087 10.084 4.985 1.00 15.81 129 LEU D O 1
ATOM 5216 N N . SER D 1 164 ? 21.476 11.323 3.134 1.00 14.38 130 SER D N 1
ATOM 5217 C CA . SER D 1 164 ? 22.896 11.481 3.413 1.00 12.79 130 SER D CA 1
ATOM 5218 C C . SER D 1 164 ? 23.098 12.225 4.731 1.00 14.95 130 SER D C 1
ATOM 5219 O O . SER D 1 164 ? 23.968 11.868 5.521 1.00 16.84 130 SER D O 1
ATOM 5222 N N . GLU D 1 165 ? 22.293 13.263 4.954 1.00 15.16 131 GLU D N 1
ATOM 5223 C CA . GLU D 1 165 ? 22.410 14.076 6.161 1.00 14.77 131 GLU D CA 1
ATOM 5224 C C . GLU D 1 165 ? 22.134 13.231 7.400 1.00 18.94 131 GLU D C 1
ATOM 5225 O O . GLU D 1 165 ? 22.887 13.277 8.381 1.00 19.80 131 GLU D O 1
ATOM 5227 N N . ASN D 1 166 ? 21.068 12.437 7.352 1.00 17.37 132 ASN D N 1
ATOM 5228 C CA . ASN D 1 166 ? 20.749 11.576 8.480 1.00 18.11 132 ASN D CA 1
ATOM 5229 C C . ASN D 1 166 ? 21.803 10.497 8.724 1.00 17.50 132 ASN D C 1
ATOM 5230 O O . ASN D 1 166 ? 22.103 10.177 9.868 1.00 16.15 132 ASN D O 1
ATOM 5235 N N . LEU D 1 167 ? 22.376 9.957 7.650 1.00 14.76 133 LEU D N 1
ATOM 5236 C CA . LEU D 1 167 ? 23.472 8.990 7.774 1.00 13.97 133 LEU D CA 1
ATOM 5237 C C . LEU D 1 167 ? 24.642 9.551 8.594 1.00 17.53 133 LEU D C 1
ATOM 5238 O O . LEU D 1 167 ? 25.145 8.901 9.516 1.00 15.65 133 LEU D O 1
ATOM 5243 N N . GLU D 1 168 ? 25.081 10.753 8.233 1.00 14.76 134 GLU D N 1
ATOM 5244 C CA . GLU D 1 168 ? 26.248 11.368 8.872 1.00 17.17 134 GLU D CA 1
ATOM 5245 C C . GLU D 1 168 ? 25.970 11.676 10.343 1.00 21.87 134 GLU D C 1
ATOM 5246 O O . GLU D 1 168 ? 26.808 11.428 11.212 1.00 17.79 134 GLU D O 1
ATOM 5248 N N . ILE D 1 169 ? 24.784 12.209 10.617 1.00 18.22 135 ILE D N 1
ATOM 5249 C CA . ILE D 1 169 ? 24.384 12.528 11.989 1.00 19.12 135 ILE D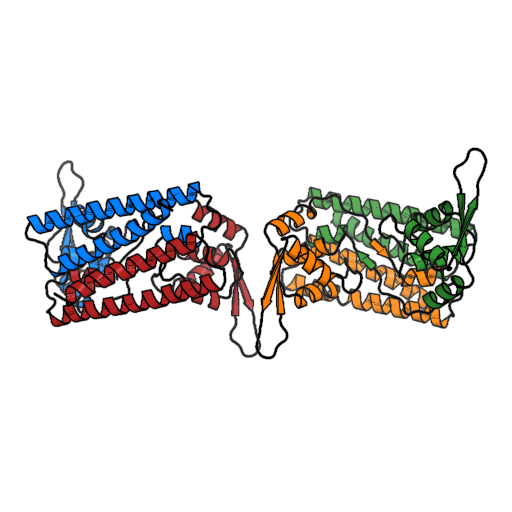 CA 1
ATOM 5250 C C . ILE D 1 169 ? 24.354 11.280 12.868 1.00 21.35 135 ILE D C 1
ATOM 5251 O O . ILE D 1 169 ? 24.932 11.251 13.974 1.00 14.77 135 ILE D O 1
ATOM 5256 N N . TRP D 1 170 ? 23.667 10.248 12.384 1.00 19.00 136 TRP D N 1
ATOM 5257 C CA . TRP D 1 170 ? 23.538 9.016 13.141 1.00 16.34 136 TRP D CA 1
ATOM 5258 C C . TRP D 1 170 ? 24.906 8.405 13.394 1.00 17.55 136 TRP D C 1
ATOM 5259 O O . TRP D 1 170 ? 25.201 7.939 14.499 1.00 16.39 136 TRP D O 1
ATOM 5270 N N . LYS D 1 171 ? 25.739 8.408 12.360 1.00 18.07 137 LYS D N 1
ATOM 5271 C CA . LYS D 1 171 ? 27.072 7.830 12.472 1.00 18.91 137 LYS D CA 1
ATOM 5272 C C . LYS D 1 171 ? 27.898 8.556 13.535 1.00 16.60 137 LYS D C 1
ATOM 5273 O O . LYS D 1 171 ? 28.437 7.927 14.442 1.00 17.06 137 LYS D O 1
ATOM 5279 N N . LYS D 1 172 ? 27.987 9.874 13.429 1.00 20.22 138 LYS D N 1
ATOM 5280 C CA . LYS D 1 172 ? 28.755 10.654 14.407 1.00 23.55 138 LYS D CA 1
ATOM 5281 C C . LYS D 1 172 ? 28.250 10.436 15.831 1.00 20.68 138 LYS D C 1
ATOM 5282 O O . LYS D 1 172 ? 29.030 10.437 16.779 1.00 19.20 138 LYS D O 1
ATOM 5288 N N . LYS D 1 173 ? 26.941 10.242 15.970 1.00 17.86 139 LYS D N 1
ATOM 5289 C CA . LYS D 1 173 ? 26.312 10.083 17.279 1.00 21.18 139 LYS D CA 1
ATOM 5290 C C . LYS D 1 173 ? 26.524 8.686 17.864 1.00 20.67 139 LYS D C 1
ATOM 5291 O O . LYS D 1 173 ? 26.283 8.453 19.058 1.00 18.97 139 LYS D O 1
ATOM 5297 N N . GLY D 1 174 ? 26.965 7.754 17.023 1.00 18.05 140 GLY D N 1
ATOM 5298 C CA . GLY D 1 174 ? 27.131 6.375 17.438 1.00 17.39 140 GLY D CA 1
ATOM 5299 C C . GLY D 1 174 ? 25.817 5.619 17.534 1.00 21.50 140 GLY D C 1
ATOM 5300 O O . GLY D 1 174 ? 25.690 4.661 18.292 1.00 20.36 140 GLY D O 1
ATOM 5301 N N . GLU D 1 175 ? 24.829 6.045 16.758 1.00 17.34 141 GLU D N 1
ATOM 5302 C CA . GLU D 1 175 ? 23.503 5.443 16.843 1.00 23.25 141 GLU D CA 1
ATOM 5303 C C . GLU D 1 175 ? 23.174 4.574 15.631 1.00 27.00 141 GLU D C 1
ATOM 5304 O O . GLU D 1 175 ? 22.157 3.877 15.610 1.00 34.56 141 GLU D O 1
ATOM 5310 N N . LEU D 1 176 ? 24.051 4.610 14.634 1.00 23.51 142 LEU D N 1
ATOM 5311 C CA . LEU D 1 176 ? 23.837 3.880 13.386 1.00 21.90 142 LEU D CA 1
ATOM 5312 C C . LEU D 1 176 ? 24.208 2.414 13.556 1.00 23.21 142 LEU D C 1
ATOM 5313 O O . LEU D 1 176 ? 25.380 2.099 13.757 1.00 23.08 142 LEU D O 1
ATOM 5318 N N . THR D 1 177 ? 23.221 1.523 13.500 1.00 14.19 143 THR D N 1
ATOM 5319 C CA . THR D 1 177 ? 23.499 0.094 13.637 1.00 18.47 143 THR D CA 1
ATOM 5320 C C . THR D 1 177 ? 23.965 -0.471 12.297 1.00 20.87 143 THR D C 1
ATOM 5321 O O . THR D 1 177 ? 23.781 0.159 11.252 1.00 16.95 143 THR D O 1
ATOM 5325 N N . PRO D 1 178 ? 24.569 -1.668 12.314 1.00 19.67 144 PRO D N 1
ATOM 5326 C CA . PRO D 1 178 ? 25.026 -2.266 11.053 1.00 18.09 144 PRO D CA 1
ATOM 5327 C C . PRO D 1 178 ? 23.884 -2.482 10.062 1.00 17.48 144 PRO D C 1
ATOM 5328 O O . PRO D 1 178 ? 24.072 -2.232 8.865 1.00 15.84 144 PRO D O 1
ATOM 5332 N N . THR D 1 179 ? 22.721 -2.928 10.538 1.00 17.47 145 THR D N 1
ATOM 5333 C CA . THR D 1 179 ? 21.599 -3.163 9.623 1.00 15.60 145 THR D CA 1
ATOM 5334 C C . THR D 1 179 ? 21.020 -1.854 9.084 1.00 17.94 145 THR D C 1
ATOM 5335 O O . THR D 1 179 ? 20.647 -1.763 7.909 1.00 14.53 145 THR D O 1
ATOM 5339 N N . GLN D 1 180 ? 20.953 -0.836 9.936 1.00 13.44 146 GLN D N 1
ATOM 5340 C CA . GLN D 1 180 ? 20.520 0.477 9.478 1.00 14.32 146 GLN D CA 1
ATOM 5341 C C . GLN D 1 180 ? 21.436 0.998 8.381 1.00 11.99 146 GLN D C 1
ATOM 5342 O O . GLN D 1 180 ? 20.968 1.593 7.404 1.00 16.64 146 GLN D O 1
ATOM 5348 N N . GLU D 1 181 ? 22.739 0.780 8.521 1.00 13.93 147 GLU D N 1
ATOM 5349 C CA . GLU D 1 181 ? 23.663 1.286 7.506 1.00 17.21 147 GLU D CA 1
ATOM 5350 C C . GLU D 1 181 ? 23.399 0.641 6.146 1.00 15.72 147 GLU D C 1
ATOM 5351 O O . GLU D 1 181 ? 23.443 1.307 5.103 1.00 15.28 147 GLU D O 1
ATOM 5357 N N . ILE D 1 182 ? 23.124 -0.656 6.170 1.00 12.62 148 ILE D N 1
ATOM 5358 C CA . ILE D 1 182 ? 22.737 -1.364 4.949 1.00 12.33 148 ILE D CA 1
ATOM 5359 C C . ILE D 1 182 ? 21.551 -0.676 4.286 1.00 12.50 148 ILE D C 1
ATOM 5360 O O . ILE D 1 182 ? 21.572 -0.415 3.079 1.00 12.06 148 ILE D O 1
ATOM 5365 N N . THR D 1 183 ? 20.506 -0.395 5.063 1.00 12.43 149 THR D N 1
ATOM 5366 C CA . THR D 1 183 ? 19.317 0.214 4.483 1.00 13.09 149 THR D CA 1
ATOM 5367 C C . THR D 1 183 ? 19.637 1.568 3.852 1.00 12.48 149 THR D C 1
ATOM 5368 O O . THR D 1 183 ? 19.085 1.921 2.819 1.00 12.17 149 THR D O 1
ATOM 5372 N N . ILE D 1 184 ? 20.550 2.319 4.457 1.00 11.23 150 ILE D N 1
ATOM 5373 C CA . ILE D 1 184 ? 20.902 3.637 3.935 1.00 11.25 150 ILE D CA 1
ATOM 5374 C C . ILE D 1 184 ? 21.671 3.536 2.609 1.00 12.63 150 ILE D C 1
ATOM 5375 O O . ILE D 1 184 ? 21.361 4.239 1.645 1.00 10.97 150 ILE D O 1
ATOM 5380 N N . LYS D 1 185 ? 22.661 2.653 2.563 1.00 14.75 151 LYS D N 1
ATOM 5381 C CA . LYS D 1 185 ? 23.405 2.380 1.328 1.00 13.09 151 LYS D CA 1
ATOM 5382 C C . LYS D 1 185 ? 22.473 1.950 0.192 1.00 12.23 151 LYS D C 1
ATOM 5383 O O . LYS D 1 185 ? 22.614 2.387 -0.956 1.00 12.57 151 LYS D O 1
ATOM 5389 N N . TYR D 1 186 ? 21.515 1.093 0.535 1.00 14.24 152 TYR D N 1
ATOM 5390 C CA . TYR D 1 186 ? 20.490 0.610 -0.391 1.00 10.46 152 TYR D CA 1
ATOM 5391 C C . TYR D 1 186 ? 19.666 1.801 -0.908 1.00 14.66 152 TYR D C 1
ATOM 5392 O O . TYR D 1 186 ? 19.509 1.996 -2.121 1.00 14.05 152 TYR D O 1
ATOM 5401 N N . GLY D 1 187 ? 19.170 2.623 0.014 1.00 12.73 153 GLY D N 1
ATOM 5402 C CA . GLY D 1 187 ? 18.430 3.823 -0.359 1.00 13.51 153 GLY D CA 1
ATOM 5403 C C . GLY D 1 187 ? 19.210 4.766 -1.261 1.00 13.82 153 GLY D C 1
ATOM 5404 O O . GLY D 1 187 ? 18.705 5.223 -2.292 1.00 12.52 153 GLY D O 1
ATOM 5405 N N . LEU D 1 188 ? 20.449 5.074 -0.886 1.00 12.14 154 LEU D N 1
ATOM 5406 C CA . LEU D 1 188 ? 21.265 5.976 -1.694 1.00 13.41 154 LEU D CA 1
ATOM 5407 C C . LEU D 1 188 ? 21.537 5.424 -3.100 1.00 12.86 154 LEU D C 1
ATOM 5408 O O . LEU D 1 188 ? 21.491 6.166 -4.088 1.00 12.75 154 LEU D O 1
ATOM 5413 N N . ALA D 1 189 ? 21.803 4.124 -3.191 1.00 15.80 155 ALA D N 1
ATOM 5414 C CA . ALA D 1 189 ? 22.061 3.489 -4.486 1.00 15.43 155 ALA D CA 1
ATOM 5415 C C . ALA D 1 189 ? 20.860 3.620 -5.416 1.00 14.24 155 ALA D C 1
ATOM 5416 O O . ALA D 1 189 ? 21.003 3.966 -6.591 1.00 16.77 155 ALA D O 1
ATOM 5418 N N . GLN D 1 190 ? 19.677 3.344 -4.878 1.00 12.74 156 GLN D N 1
ATOM 5419 C CA . GLN D 1 190 ? 18.424 3.473 -5.616 1.00 12.82 156 GLN D CA 1
ATOM 5420 C C . GLN D 1 190 ? 18.198 4.905 -6.116 1.00 14.73 156 GLN D C 1
ATOM 5421 O O . GLN D 1 190 ? 17.824 5.118 -7.273 1.00 14.21 156 GLN D O 1
ATOM 5427 N N . TYR D 1 191 ? 18.428 5.901 -5.264 1.00 12.30 157 TYR D N 1
ATOM 5428 C CA . TYR D 1 191 ? 18.241 7.285 -5.713 1.00 11.45 157 TYR D CA 1
ATOM 5429 C C . TYR D 1 191 ? 19.275 7.698 -6.756 1.00 11.10 157 TYR D C 1
ATOM 5430 O O . TYR D 1 191 ? 18.959 8.375 -7.737 1.00 14.58 157 TYR D O 1
ATOM 5439 N N . LYS D 1 192 ? 20.531 7.343 -6.515 1.00 12.43 158 LYS D N 1
ATOM 5440 C CA . LYS D 1 192 ? 21.603 7.784 -7.403 1.00 10.15 158 LYS D CA 1
ATOM 5441 C C . LYS D 1 192 ? 21.588 7.099 -8.771 1.00 14.05 158 LYS D C 1
ATOM 5442 O O . LYS D 1 192 ? 21.879 7.736 -9.789 1.00 19.62 158 LYS D O 1
ATOM 5448 N N . SER D 1 193 ? 21.245 5.817 -8.801 1.00 14.11 159 SER D N 1
ATOM 5449 C CA . SER D 1 193 ? 21.220 5.079 -10.059 1.00 14.82 159 SER D CA 1
ATOM 5450 C C . SER D 1 193 ? 20.105 5.555 -10.981 1.00 16.83 159 SER D C 1
ATOM 5451 O O . SER D 1 193 ? 20.291 5.618 -12.192 1.00 14.69 159 SER D O 1
ATOM 5454 N N . THR D 1 194 ? 18.942 5.878 -10.419 1.00 12.78 160 THR D N 1
ATOM 5455 C CA . THR D 1 194 ? 17.825 6.330 -11.243 1.00 13.42 160 THR D CA 1
ATOM 5456 C C . THR D 1 194 ? 18.046 7.779 -11.650 1.00 14.92 160 THR D C 1
ATOM 5457 O O . THR D 1 194 ? 17.660 8.194 -12.739 1.00 17.24 160 THR D O 1
ATOM 5461 N N . LYS D 1 195 ? 18.678 8.552 -10.772 1.00 15.53 161 LYS D N 1
ATOM 5462 C CA . LYS D 1 195 ? 19.027 9.928 -11.118 1.00 17.27 161 LYS D CA 1
ATOM 5463 C C . LYS D 1 195 ? 19.965 9.915 -12.307 1.00 16.51 161 LYS D C 1
ATOM 5464 O O . LYS D 1 195 ? 19.824 10.709 -13.240 1.00 16.40 161 LYS D O 1
ATOM 5470 N N . LYS D 1 196 ? 20.912 8.986 -12.266 1.00 19.58 162 LYS D N 1
ATOM 5471 C CA . LYS D 1 196 ? 21.911 8.828 -13.309 1.00 16.53 162 LYS D CA 1
ATOM 5472 C C . LYS D 1 196 ? 21.275 8.517 -14.665 1.00 19.52 162 LYS D C 1
ATOM 5473 O O . LYS D 1 196 ? 21.660 9.095 -15.684 1.00 19.92 162 LYS D O 1
ATOM 5479 N N . VAL D 1 197 ? 20.299 7.613 -14.679 1.00 16.29 163 VAL D N 1
ATOM 5480 C CA . VAL D 1 197 ? 19.588 7.303 -15.918 1.00 14.21 163 VAL D CA 1
ATOM 5481 C C . VAL D 1 197 ? 18.971 8.561 -16.533 1.00 16.55 163 VAL D C 1
ATOM 5482 O O . VAL D 1 197 ? 19.082 8.800 -17.737 1.00 18.11 163 VAL D O 1
ATOM 5486 N N . LEU D 1 198 ? 18.322 9.367 -15.699 1.00 16.44 164 LEU D N 1
ATOM 5487 C CA . LEU D 1 198 ? 17.661 10.571 -16.172 1.00 16.89 164 LEU D CA 1
ATOM 5488 C C . LEU D 1 198 ? 18.669 11.619 -16.655 1.00 20.97 164 LEU D C 1
ATOM 5489 O O . LEU D 1 198 ? 18.450 12.282 -17.666 1.00 17.52 164 LEU D O 1
ATOM 5494 N N . GLU D 1 199 ? 19.786 11.759 -15.951 1.00 17.83 165 GLU D N 1
ATOM 5495 C CA . GLU D 1 199 ? 20.810 12.701 -16.401 1.00 21.05 165 GLU D CA 1
ATOM 5496 C C . GLU D 1 199 ? 21.365 12.315 -17.774 1.00 23.62 165 GLU D C 1
ATOM 5497 O O . GLU D 1 199 ? 21.540 13.168 -18.646 1.00 22.14 165 GLU D O 1
ATOM 5503 N N . GLU D 1 200 ? 21.612 11.024 -17.967 1.00 19.03 166 GLU D N 1
ATOM 5504 C CA . GLU D 1 200 ? 22.132 10.512 -19.224 1.00 22.95 166 GLU D CA 1
ATOM 5505 C C . GLU D 1 200 ? 21.105 10.691 -20.336 1.00 22.42 166 GLU D C 1
ATOM 5506 O O . GLU D 1 200 ? 21.459 10.883 -21.503 1.00 21.14 166 GLU D O 1
ATOM 5512 N N . GLU D 1 201 ? 19.827 10.629 -19.973 1.00 18.47 167 GLU D N 1
ATOM 5513 C CA . GLU D 1 201 ? 18.776 10.846 -20.953 1.00 19.14 167 GLU D CA 1
ATOM 5514 C C . GLU D 1 201 ? 18.810 12.298 -21.411 1.00 24.36 167 GLU D C 1
ATOM 5515 O O . GLU D 1 201 ? 18.787 12.579 -22.606 1.00 24.83 167 GLU D O 1
ATOM 5521 N N . LEU D 1 202 ? 18.878 13.222 -20.461 1.00 21.64 168 LEU D N 1
ATOM 5522 C CA . LEU D 1 202 ? 18.949 14.637 -20.809 1.00 28.32 168 LEU D CA 1
ATOM 5523 C C . LEU D 1 202 ? 20.219 14.974 -21.600 1.00 30.47 168 LEU D C 1
ATOM 5524 O O . LEU D 1 202 ? 20.218 15.889 -22.425 1.00 34.22 168 LEU D O 1
ATOM 5529 N N . ALA D 1 203 ? 21.292 14.229 -21.355 1.00 26.61 169 ALA D N 1
ATOM 5530 C CA . ALA D 1 203 ? 22.566 14.492 -22.013 1.00 33.91 169 ALA D CA 1
ATOM 5531 C C . ALA D 1 203 ? 22.496 14.163 -23.501 1.00 41.26 169 ALA D C 1
ATOM 5532 O O . ALA D 1 203 ? 22.975 14.933 -24.333 1.00 47.96 169 ALA D O 1
ATOM 5534 N N . LYS D 1 204 ? 21.894 13.021 -23.827 1.00 38.30 170 LYS D N 1
ATOM 5535 C CA . LYS D 1 204 ? 21.725 12.597 -25.215 1.00 39.33 170 LYS D CA 1
ATOM 5536 C C . LYS D 1 204 ? 21.084 13.697 -26.058 1.00 46.50 170 LYS D C 1
ATOM 5537 O O . LYS D 1 204 ? 21.658 14.143 -27.053 1.00 53.62 170 LYS D O 1
#

Foldseek 3Di:
DAPLLVLLVVQVPHWAWPVVSCCCCVQPCCLQDDDDPPRSPVSLVVCCVVVQKPWDWDDDPPDDIIIIIHGDPVVNVVNVVVVVDDDDDGDDDDPLVVCVVVVPPDDPVNNLVSLVVVLVVLVVNLVRLVVNVVVCVVVVNQDPVNVVSSVVSNCVSVVVSVVSVVVNVD/DAPLLVLLVVQVPHWAWPVVSCCCCVQPCCLQDPDDPPRSPVSLVVCVVVPQKPWDWDDDPPDDIIIIIHGDPVVNVVNVVVVVDDDDDRDDDDPLVVCVVPVPPDDPVNNLVSLVVLLVVLVVNLVSLVVSVVVCVVVVNQDPVNVVSSVVSNVVSVVVSVVSVVVNVD/DAPLLVLLVVQVPHWAWLVRSVCCQPQPCCLQDPDDPDRSPVSLVVCVVVVQKPWDWDDDPPDDTIIIIHGDPVVNVVNVVVVVDDDDDGDDDDPLVVCVVPVPPDDPVNNLVSLVVLLVVLVVVLVRLVVSVVVCVVVVNQDPVNVVSSVVSNCVSVVVSVVSVVVVVD/DAPLLVLLVVQVPHWAWLVVSVCCQPQPCCLQDPDDPPRRPVSLVVCVVVVQKPWDWDDDPPDDTIIIIHGDPVNNVVNVVVVVDDDDDGDDDDPLVVCVVVVPPDDPVNNLVSLVVLLVVLVVVLVSLVVNVVVCVVVVNQDPVNVVSSVVSNCVSVVVSVVSVVVVVD

Solvent-accessible surface area: 36001 Å² total; per-residue (Å²): 38,46,8,77,11,0,0,0,3,5,1,38,137,132,116,41,14,10,139,72,0,46,73,19,8,91,65,53,3,16,5,0,5,35,25,97,106,50,36,6,115,64,24,3,150,121,4,72,175,64,34,46,2,73,81,92,72,41,134,72,144,92,156,102,85,64,46,32,10,15,28,30,131,47,0,98,82,34,16,60,64,27,47,166,49,130,29,58,95,21,33,8,38,0,0,5,0,0,6,0,23,31,5,78,104,42,86,81,110,73,34,73,57,28,2,117,78,8,15,108,62,5,82,84,30,23,116,56,6,40,82,18,30,120,81,27,110,170,125,68,89,30,29,108,14,20,59,8,0,0,111,0,0,20,22,11,14,101,21,1,38,115,20,0,66,92,50,40,85,184,33,43,5,64,19,0,0,0,3,4,1,34,145,86,71,41,15,8,138,72,0,53,74,18,10,104,57,54,2,24,6,0,9,37,25,92,227,31,38,10,112,67,8,2,148,97,5,72,129,69,35,44,2,74,82,85,72,44,136,69,146,92,154,103,87,66,47,30,10,14,26,31,131,49,0,77,86,62,15,55,70,26,38,159,49,132,33,62,96,28,18,8,40,1,1,4,0,0,7,0,24,32,6,96,105,47,80,81,102,66,34,39,97,24,2,129,67,5,15,109,50,2,82,46,27,23,133,96,5,40,84,17,36,92,91,26,111,159,138,70,91,30,40,111,13,22,43,8,0,0,109,1,0,20,21,7,6,102,21,0,38,115,20,0,67,88,42,48,90,164,31,119,8,31,12,0,0,0,3,5,1,40,172,130,115,43,13,10,137,71,0,45,75,22,10,76,58,51,0,18,8,0,12,40,26,99,109,54,40,6,121,59,21,3,153,111,0,72,181,55,33,34,2,73,80,93,71,43,137,72,147,91,158,103,84,68,46,31,11,15,27,32,129,49,0,98,157,56,16,54,68,27,44,152,49,131,22,62,93,21,24,5,34,0,0,6,0,0,6,0,23,28,5,81,100,43,89,123,104,67,33,72,102,26,3,126,85,12,16,78,91,7,81,83,48,24,128,99,3,40,82,20,31,125,82,23,110,182,121,68,100,32,44,106,11,26,57,7,0,0,94,0,0,20,20,13,11,99,20,1,38,121,19,0,65,97,59,58,88,120,30,112,9,68,6,0,0,1,2,5,1,40,143,86,73,39,15,9,139,71,0,47,72,20,7,87,70,53,1,25,9,0,12,44,28,80,103,58,38,8,111,58,16,3,142,119,4,73,174,73,35,44,2,73,80,85,71,45,136,70,150,90,156,103,83,67,47,30,11,15,24,31,130,45,0,83,159,45,15,51,66,28,44,149,50,130,23,63,101,26,20,8,36,0,0,6,0,0,8,0,19,22,5,84,106,45,81,87,98,65,32,72,88,28,2,120,81,13,16,120,90,5,63,81,42,22,130,88,4,42,52,18,31,49,102,25,110,186,140,68,85,31,42,111,11,22,49,7,0,0,110,0,3,18,20,8,10,99,20,0,37,121,20,0,71,99,64,54,87,123

Secondary structure (DSSP, 8-state):
--HHHHHHHHTSS--EEHHHHHHIIIIISTTTEE--TT-HHHHHHHHHHTTSEEEEEEP-TTS--EEEEEE-HHHHHHHHHHHHSPPPPPEEE-HHHHHHHT-SS--HHHHHHHHHHHHHHHHHHHHHHHHHHHHHHHTT---HHHHHHHHHHHHHHHHHHHHHHHHHT-/--HHHHHHHHHSS--EEHHHHHHHHHHTSTTTEE--TT-HHHHHHHHHHTTSEEEEEE--TTS--EEEEEE-HHHHHHHHHHHHSPPPPPEEE-HHHHHHHT-SS--HHHHHHHHHHHHHHHHHHHHHHHHHHHHHHHTT---HHHHHHHHHHHHHHHHHHHHHHHHHT-/--HHHHHHHHHSS--EEHHHHHHHHHHTSTTTEE--SS-HHHHHHHHHHTTSEEEEEE--TTS--EEEEEE-HHHHHHHHHHHHSPPPPPEEE-HHHHHHHT-TT--HHHHHHHHHHHHHHHHHHHHHHHHHHHHHHHHT---HHHHHHHHHHHHHHHHHHHHHHHHHT-/--HHHHHHHHHSSS-EEHHHHHHHHHHTSTTTEE--SS-HHHHHHHHHHTTSEEEEEE--TTS--EEEEEE-HHHHHHHHHHHHSPPPPPEEE-HHHHHHHT-TT--HHHHHHHHHHHHHHHHHHHHHHHHHHHHHHHHT---HHHHHHHHHHHHHHHHHHHHHHHHHH-

Nearest PDB structures (foldseek):
  3l9f-assembly2_C  TM=1.005E+00  e=1.778E-26  Streptococcus mutans UA159
  5x11-assembly4_H  TM=7.731E-01  e=1.165E-09  Bacillus spizizenii str. W23
  5x11-assembly3_D  TM=7.708E-01  e=4.252E-09  Bacillus spizizenii str. W23
  5x11-assembly2_E  TM=7.675E-01  e=2.868E-09  Bacillus spizizenii str. W23
  5x11-assembly4_G  TM=7.568E-01  e=9.350E-09  Bacillus spizizenii str. W23

Sequence (680 aa):
MQGKDIILGILSKKERSGYEINDILQNQLSYFYDGTYGMIYPTLRKLEKDGKITKEVVIQDGRPNKNIYAITESGKKELASYLQQSDVNDEIIFKSDFLMRLFFGNSLNDDDLEQLIREEIERKEEKIKRLSENLEIWKKKGELTPTQEITIKYGLAQYKSTKKVLEEELAKMQGKDIILGILSKKERSGYEINDILQNQLSYFYDGTYGMIYPTLRKLEKDGKITKEVVIQDGRPNKNIYAITESGKKELASSYLQSDVNDEIFKSDFLMRLFFGNSLNDDDLEQLIREEIERKEEKIKRRRLSENLEIWKKKGELTPTQEITIKYGLAQYKSTKKVLEEELAKMQGKDIILGILSKKERSGYEINDILQNQLSYFYDGTYGMIYPTLRKLEKDGKITKEVVIQDGRPNKNIYAITESSGKKELASYLQSDVNDEIFKSDFLMRLFFGNSLNDDDLEQLIREEIERKEEKIKRLSENLEIWKKKGELTPTQEITIKYGLAQYKSTKKVLEEELAKMQGKDIILGILSKKERSGYEINDILQNQLSYFYDGTYGMIYPTLRKLEKDGKITKEVVIQDGRPNKNIYAITESGKKELASYLQSDVNDEIFKSDFLMRLFFGNSLNDDDLEQLIREEIERKEEKIKRLSENLEIWKKKGELTPTQEITIKYGLAQYKSTKKVLEEELAK

CATH classification: 1.10.10.10 (+1 more: 6.10.140.1570)